Protein AF-A0A945MME1-F1 (afdb_monomer_lite)

Foldseek 3Di:
DDDDPDDDDPPDLLFAAQLVLWPDQWFWFADPVVRFIDTHGSVDAPADPPPRRHDTGGLVSVVSVQVLLVLVFQVQQAPDPPALFGAFFRVHHGDFPPPPPPAQSCLVVLLVLLCLLQPHDHPVFDPPDPCRVVVVLVSLVRNVVSVVVSPDDCLLDPSNCLLPHPQPDLAHDANDDPVVQVLLQQVNLGLDLPDLVSLVVSLVSAPLAAQLLSSLQSLLSSLSVQLVVCVVVVHHSCDPSVVSSVVVQVVQDDPLQQFGGHNPYDLLRGLSSLLSNLLSCLQVVNDDPPLLSNLVSLQVCADSQAQQADQLQSSLSSLNSVLSSCLNVVVCCPVCVVSNLSSLSSNSNRQVVQQDSVCGGHDRGSVSSSRNSSVVSSCCSRSVNHDQQSSLSSVCVLPHCWDADPVSYTDGDVVSNPDSDGNDND

pLDDT: mean 81.16, std 17.1, range [25.5, 98.5]

Secondary structure (DSSP, 8-state):
--------S--S-S----GGGSSSSEEEEEETTTTEEEEEETTS-S--TTT---SPEEHHHHHHHHHTTHHHHHHHHBSSTT---B-SSTT-PPPPGGG--S--TTHHHHHHHHHHHTTPPPTTS-TT-TTHHHHHHHHHHHHHHHHHTTT--TTT-HHHHHHTS---SSS-----SHHHHHHT-GGG-----SSHHHHHHHHHHS-TTT-HHHHHHHHHHHHHHHHHHHHHTT--SS-HHHHHHHHHHHHHEETTTTEES-TTS-HHHHHHHHHHHHHHHHHTTPPPSSHHHHHHHHHTT-BTTTBS-SSHHHHHHHHHHHHHHHHH-GGGGGTTHHHHHHHHHHHHHHHHHTEETTTEESSSSHHHHTTTHHHHHHHHHHTTPPPPPHHHHT-GGG--SEEEPTTSPEEE-TTTTTSS--S---

Radius of gyration: 22.34 Å; chains: 1; bounding box: 69×38×61 Å

Sequence (426 aa):
MKTVTEKGCNDVPHIIMPAEQWPRSRVYYFCSDCRDVCGIPKANPADCPQCGRKGLKDIFSEIAERLEQSWSFFEATRIRKGSWLFANQPGGEVYHMDEGAHTFPNYPLAYYAELRALGFIPPWLDANDPDMRKKEDVIIERWVEELEDFGMDREADWIVRNRIFMNEEEFPRPRSDASFVKSLSPGDVEPDLTTRESTRAYFNSLPWCNNPYSACGRIGHALDLHMARQRQAGRESFDESYHYVKELVDAQYQPGKGYWGGSEADFINRTSGNMKMLCTYARFDWPIPEPKRIIDYHLSGATEKAGFEGSGCSAFNQMHPLCCIFGQYPELKLYRGDEIDRYTAKTLMTFLGNWNDATNFYGETWLSKHNHGVVTFMTELLLDLPISRVSTIYNWRENSIITRNEDGRITRNKVIYQQRGFRFYG

Structure (mmCIF, N/CA/C/O backbone):
data_AF-A0A945MME1-F1
#
_entry.id   AF-A0A945MME1-F1
#
loop_
_atom_site.group_PDB
_atom_site.id
_atom_site.type_symbol
_atom_site.label_atom_id
_atom_site.label_alt_id
_atom_site.label_comp_id
_atom_site.label_asym_id
_atom_site.label_entity_id
_atom_site.label_seq_id
_atom_site.pdbx_PDB_ins_code
_atom_site.Cartn_x
_atom_site.Cartn_y
_atom_site.Cartn_z
_atom_site.occupancy
_atom_site.B_iso_or_equiv
_atom_site.auth_seq_id
_atom_site.auth_comp_id
_atom_site.auth_asym_id
_atom_site.auth_atom_id
_atom_site.pdbx_PDB_model_num
ATOM 1 N N . MET A 1 1 ? -42.406 14.515 -0.978 1.00 34.69 1 MET A N 1
ATOM 2 C CA . MET A 1 1 ? -42.160 14.367 0.472 1.00 34.69 1 MET A CA 1
ATOM 3 C C . MET A 1 1 ? -42.778 13.059 0.933 1.00 34.69 1 MET A C 1
ATOM 5 O O . MET A 1 1 ? -43.994 12.975 1.023 1.00 34.69 1 MET A O 1
ATOM 9 N N . LYS A 1 2 ? -41.959 12.021 1.126 1.00 26.19 2 LYS A N 1
ATOM 10 C CA . LYS A 1 2 ? -42.349 10.789 1.819 1.00 26.19 2 LYS A CA 1
ATOM 11 C C . LYS A 1 2 ? -41.479 10.690 3.066 1.00 26.19 2 LYS A C 1
ATOM 13 O O . LYS A 1 2 ? -40.272 10.896 2.997 1.00 26.19 2 LYS A O 1
ATOM 18 N N . THR A 1 3 ? -42.164 10.499 4.177 1.00 25.50 3 THR A N 1
ATOM 19 C CA . THR A 1 3 ? -41.702 10.457 5.559 1.00 25.50 3 THR A CA 1
ATOM 20 C C . THR A 1 3 ? -40.649 9.378 5.784 1.00 25.50 3 THR A C 1
ATOM 22 O O . THR A 1 3 ? -40.826 8.236 5.368 1.00 25.50 3 THR A O 1
ATOM 25 N N . VAL A 1 4 ? -39.572 9.775 6.463 1.00 30.45 4 VAL A N 1
ATOM 26 C CA . VAL A 1 4 ? -38.534 8.912 7.032 1.00 30.45 4 VAL A CA 1
ATOM 27 C C . VAL A 1 4 ? -39.189 8.058 8.115 1.00 30.45 4 VAL A C 1
ATOM 29 O O . VAL A 1 4 ? -39.511 8.559 9.189 1.00 30.45 4 VAL A O 1
ATOM 32 N N . THR A 1 5 ? -39.453 6.791 7.815 1.00 29.02 5 THR A N 1
ATOM 33 C CA . THR A 1 5 ? -39.850 5.800 8.818 1.00 29.02 5 THR A CA 1
ATOM 34 C C . THR A 1 5 ? -38.607 5.318 9.555 1.00 29.02 5 THR A C 1
ATOM 36 O O . THR A 1 5 ? -37.703 4.752 8.947 1.00 29.02 5 THR A O 1
ATOM 39 N N . GLU A 1 6 ? -38.585 5.639 10.847 1.00 29.20 6 GLU A N 1
ATOM 40 C CA . GLU A 1 6 ? -37.935 4.961 11.973 1.00 29.20 6 GLU A CA 1
ATOM 41 C C . GLU A 1 6 ? -36.882 3.896 11.615 1.00 29.20 6 GLU A C 1
ATOM 43 O O . GLU A 1 6 ? -37.193 2.761 11.256 1.00 29.20 6 GLU A O 1
ATOM 48 N N . LYS A 1 7 ? -35.608 4.276 11.794 1.00 29.11 7 LYS A N 1
ATOM 49 C CA . LYS A 1 7 ? -34.482 3.349 11.950 1.00 29.11 7 LYS A CA 1
ATOM 50 C C . LYS A 1 7 ? -34.743 2.476 13.182 1.00 29.11 7 LYS A C 1
ATOM 52 O O . LYS A 1 7 ? -34.548 2.923 14.310 1.00 29.11 7 LYS A O 1
ATOM 57 N N . GLY A 1 8 ? -35.198 1.248 12.960 1.00 26.98 8 GLY A N 1
ATOM 58 C CA . GLY A 1 8 ? -35.205 0.209 13.983 1.00 26.98 8 GLY A CA 1
ATOM 59 C C . GLY A 1 8 ? -33.773 -0.169 14.365 1.00 26.98 8 GLY A C 1
ATOM 60 O O . GLY A 1 8 ? -32.927 -0.343 13.491 1.00 26.98 8 GLY A O 1
ATOM 61 N N . CYS A 1 9 ? -33.530 -0.258 15.674 1.00 29.28 9 CYS A N 1
ATOM 62 C CA . CYS A 1 9 ? -32.324 -0.758 16.328 1.00 29.28 9 CYS A CA 1
ATOM 63 C C . CYS A 1 9 ? -31.594 -1.852 15.536 1.00 29.28 9 CYS A C 1
ATOM 65 O O . CYS A 1 9 ? -32.039 -2.993 15.514 1.00 29.28 9 CYS A O 1
ATOM 67 N N . ASN A 1 10 ? -30.432 -1.500 14.993 1.00 33.09 10 ASN A N 1
ATOM 68 C CA . ASN A 1 10 ? -29.274 -2.377 14.835 1.00 33.09 10 ASN A CA 1
ATOM 69 C C . ASN A 1 10 ? -28.021 -1.503 15.023 1.00 33.09 10 ASN A C 1
ATOM 71 O O . ASN A 1 10 ? -27.183 -1.383 14.140 1.00 33.09 10 ASN A O 1
ATOM 75 N N . ASP A 1 11 ? -27.921 -0.852 16.189 1.00 34.59 11 ASP A N 1
ATOM 76 C CA . ASP A 1 11 ? -26.722 -0.133 16.653 1.00 34.59 11 ASP A CA 1
ATOM 77 C C . ASP A 1 11 ? -25.669 -1.126 17.184 1.00 34.59 11 ASP A C 1
ATOM 79 O O . ASP A 1 11 ? -25.141 -0.987 18.289 1.00 34.59 11 ASP A O 1
ATOM 83 N N . VAL A 1 12 ? -25.379 -2.175 16.416 1.00 33.00 12 VAL A N 1
ATOM 84 C CA . VAL A 1 12 ? -24.164 -2.963 16.623 1.00 33.00 12 VAL A CA 1
ATOM 85 C C . VAL A 1 12 ? -23.140 -2.368 15.662 1.00 33.00 12 VAL A C 1
ATOM 87 O O . VAL A 1 12 ? -23.416 -2.358 14.463 1.00 33.00 12 VAL A O 1
ATOM 90 N N . PRO A 1 13 ? -21.993 -1.839 16.138 1.00 38.41 13 PRO A N 1
ATOM 91 C CA . PRO A 1 13 ? -20.919 -1.408 15.251 1.00 38.41 13 PRO A CA 1
ATOM 92 C C . PRO A 1 13 ? -20.671 -2.505 14.215 1.00 38.41 13 PRO A C 1
ATOM 94 O O . PRO A 1 13 ? -20.422 -3.651 14.591 1.00 38.41 13 PRO A O 1
ATOM 97 N N . HIS A 1 14 ? -20.760 -2.171 12.925 1.00 45.25 14 HIS A N 1
ATOM 98 C CA . HIS A 1 14 ? -20.702 -3.138 11.819 1.00 45.25 14 HIS A CA 1
ATOM 99 C C . HIS A 1 14 ? -19.406 -3.972 11.787 1.00 45.25 14 HIS A C 1
ATOM 101 O O . HIS A 1 14 ? -19.302 -4.962 11.062 1.00 45.25 14 HIS A O 1
ATOM 107 N N . ILE A 1 15 ? -18.406 -3.594 12.585 1.00 52.09 15 ILE A N 1
ATOM 108 C CA . ILE A 1 15 ? -17.108 -4.240 12.688 1.00 52.09 15 ILE A CA 1
ATOM 109 C C . ILE A 1 15 ? -16.746 -4.304 14.175 1.00 52.09 15 ILE A C 1
ATOM 111 O O . ILE A 1 15 ? -16.311 -3.308 14.725 1.00 52.09 15 ILE A O 1
ATOM 115 N N . ILE A 1 16 ? -16.917 -5.445 14.843 1.00 56.88 16 ILE A N 1
ATOM 116 C CA . ILE A 1 16 ? -16.239 -5.740 16.116 1.00 56.88 16 ILE A CA 1
ATOM 117 C C . ILE A 1 16 ? -15.356 -6.937 15.835 1.00 56.88 16 ILE A C 1
ATOM 119 O O . ILE A 1 16 ? -15.872 -7.999 15.501 1.00 56.88 16 ILE A O 1
ATOM 123 N N . MET A 1 17 ? -14.041 -6.782 15.933 1.00 70.31 17 MET A N 1
ATOM 124 C CA . MET A 1 17 ? -13.151 -7.924 15.814 1.00 70.31 17 MET A CA 1
ATOM 125 C C . MET A 1 17 ? -13.009 -8.604 17.178 1.00 70.31 17 MET A C 1
ATOM 127 O O . MET A 1 17 ? -12.435 -8.006 18.096 1.00 70.31 17 MET A O 1
ATOM 131 N N . PRO A 1 18 ? -13.482 -9.853 17.329 1.00 74.94 18 PRO A N 1
ATOM 132 C CA . PRO A 1 18 ? -13.403 -10.562 18.594 1.00 74.94 18 PRO A CA 1
ATOM 133 C C . PRO A 1 18 ? -11.961 -10.644 19.090 1.00 74.94 18 PRO A C 1
ATOM 135 O O . PRO A 1 18 ? -11.027 -10.874 18.311 1.00 74.94 18 PRO A O 1
ATOM 138 N N . ALA A 1 19 ? -11.775 -10.464 20.397 1.00 81.06 19 ALA A N 1
ATOM 139 C CA . ALA A 1 19 ? -10.450 -10.405 20.997 1.00 81.06 19 ALA A CA 1
ATOM 140 C C . ALA A 1 19 ? -9.623 -11.660 20.688 1.00 81.06 19 ALA A C 1
ATOM 142 O O . ALA A 1 19 ? -8.421 -11.559 20.471 1.00 81.06 19 ALA A O 1
ATOM 143 N N . GLU A 1 20 ? -10.245 -12.833 20.584 1.00 81.19 20 GLU A N 1
ATOM 144 C CA . GLU A 1 20 ? -9.577 -14.091 20.254 1.00 81.19 20 GLU A CA 1
ATOM 145 C C . GLU A 1 20 ? -9.032 -14.166 18.818 1.00 81.19 20 GLU A C 1
ATOM 147 O O . GLU A 1 20 ? -8.158 -14.990 18.553 1.00 81.19 20 GLU A O 1
ATOM 152 N N . GLN A 1 21 ? -9.518 -13.326 17.897 1.00 79.38 21 GLN A N 1
ATOM 153 C CA . GLN A 1 21 ? -9.092 -13.328 16.491 1.00 79.38 21 GLN A CA 1
ATOM 154 C C . GLN A 1 21 ? -7.862 -12.454 16.215 1.00 79.38 21 GLN A C 1
ATOM 156 O O . GLN A 1 21 ? -7.245 -12.593 15.151 1.00 79.38 21 GLN A O 1
ATOM 161 N N . TRP A 1 22 ? -7.474 -11.600 17.167 1.00 85.81 22 TRP A N 1
ATOM 162 C CA . TRP A 1 22 ? -6.187 -10.908 17.132 1.00 85.81 22 TRP A CA 1
ATOM 163 C C . TRP A 1 22 ? -5.056 -11.939 17.270 1.00 85.81 22 TRP A C 1
ATOM 165 O O . TRP A 1 22 ? -5.159 -12.822 18.118 1.00 85.81 22 TRP A O 1
ATOM 175 N N . PRO A 1 23 ? -3.964 -11.882 16.497 1.00 84.12 23 PRO A N 1
ATOM 176 C CA . PRO A 1 23 ? -2.878 -12.856 16.608 1.00 84.12 23 PRO A CA 1
ATOM 177 C C . PRO A 1 23 ? -2.081 -12.721 17.911 1.00 84.12 23 PRO A C 1
ATOM 179 O O . PRO A 1 23 ? -1.787 -13.720 18.567 1.00 84.12 23 PRO A O 1
ATOM 182 N N . ARG A 1 24 ? -1.757 -11.487 18.319 1.00 88.38 24 ARG A N 1
ATOM 183 C CA . ARG A 1 24 ? -0.839 -11.212 19.442 1.00 88.38 24 ARG A CA 1
ATOM 184 C C . ARG A 1 24 ? -1.575 -11.053 20.771 1.00 88.38 24 ARG A C 1
ATOM 186 O O . ARG A 1 24 ? -2.759 -11.347 20.872 1.00 88.38 24 ARG A O 1
ATOM 193 N N . SER A 1 25 ? -0.880 -10.678 21.842 1.00 90.62 25 SER A N 1
ATOM 194 C CA . SER A 1 25 ? -1.431 -10.692 23.212 1.00 90.62 25 SER A CA 1
ATOM 195 C C . SER A 1 25 ? -2.417 -9.553 23.516 1.00 90.62 25 SER A C 1
ATOM 197 O O . SER A 1 25 ? -3.110 -9.586 24.540 1.00 90.62 25 SER A O 1
ATOM 199 N N . ARG A 1 26 ? -2.493 -8.548 22.637 1.00 93.75 26 ARG A N 1
ATOM 200 C CA . ARG A 1 26 ? -3.265 -7.319 22.832 1.00 93.75 26 ARG A CA 1
ATOM 201 C C . ARG A 1 26 ? -4.280 -7.116 21.716 1.00 93.75 26 ARG A C 1
ATOM 203 O O . ARG A 1 26 ? -4.083 -7.565 20.592 1.00 93.75 26 ARG A O 1
ATOM 210 N N . VAL A 1 27 ? -5.335 -6.396 22.060 1.00 93.25 27 VAL A N 1
ATOM 211 C CA . VAL A 1 27 ? -6.303 -5.804 21.140 1.00 93.25 27 VAL A CA 1
ATOM 212 C C . VAL A 1 27 ? -6.107 -4.298 21.182 1.00 93.25 27 VAL A C 1
ATOM 214 O O . VAL A 1 27 ? -5.865 -3.733 22.253 1.00 93.25 27 VAL A O 1
ATOM 217 N N . TYR A 1 28 ? -6.200 -3.645 20.030 1.00 94.94 28 TYR A N 1
ATOM 218 C CA . TYR A 1 28 ? -6.028 -2.203 19.936 1.00 94.94 28 TYR A CA 1
ATOM 219 C C . TYR A 1 28 ? -7.375 -1.515 19.766 1.00 94.94 28 TYR A C 1
ATOM 221 O O . TYR A 1 28 ? -8.160 -1.860 18.884 1.00 94.94 28 TYR A O 1
ATOM 229 N N . TYR A 1 29 ? -7.608 -0.520 20.616 1.00 94.75 29 TYR A N 1
ATOM 230 C CA . TYR A 1 29 ? -8.858 0.218 20.708 1.00 94.75 29 TYR A CA 1
ATOM 231 C C . TYR A 1 29 ? -8.630 1.712 20.531 1.00 94.75 29 TYR A C 1
ATOM 233 O O . TYR A 1 29 ? -7.622 2.247 21.004 1.00 94.75 29 TYR A O 1
ATOM 241 N N . PHE A 1 30 ? -9.590 2.389 19.906 1.00 95.31 30 PHE A N 1
ATOM 242 C CA . PHE A 1 30 ? -9.614 3.844 19.819 1.00 95.31 30 PHE A CA 1
ATOM 243 C C . PHE A 1 30 ? -10.448 4.429 20.963 1.00 95.31 30 PHE A C 1
ATOM 245 O O . PHE A 1 30 ? -11.603 4.055 21.176 1.00 95.31 30 PHE A O 1
ATOM 252 N N . CYS A 1 31 ? -9.865 5.362 21.713 1.00 95.56 31 CYS A N 1
ATOM 253 C CA . CYS A 1 31 ? -10.573 6.125 22.732 1.00 95.56 31 CYS A CA 1
ATOM 254 C C . CYS A 1 31 ? -10.871 7.528 22.208 1.00 95.56 31 CYS A C 1
ATOM 256 O O . CYS A 1 31 ? -9.961 8.343 22.066 1.00 95.56 31 CYS A O 1
ATOM 258 N N . SER A 1 32 ? -12.148 7.840 21.982 1.00 93.31 32 SER A N 1
ATOM 259 C CA . SER A 1 32 ? -12.569 9.159 21.497 1.00 93.31 32 SER A CA 1
ATOM 260 C C . SER A 1 32 ? -12.333 10.290 22.504 1.00 93.31 32 SER A C 1
ATOM 262 O O . SER A 1 32 ? -12.130 11.424 22.085 1.00 93.31 32 SER A O 1
ATOM 264 N N . ASP A 1 33 ? -12.326 10.000 23.812 1.00 95.25 33 ASP A N 1
ATOM 265 C CA . ASP A 1 33 ? -12.104 11.018 24.855 1.00 95.25 33 ASP A CA 1
ATOM 266 C C . ASP A 1 33 ? -10.631 11.426 24.918 1.00 95.25 33 ASP A C 1
ATOM 268 O O . ASP A 1 33 ? -10.303 12.607 24.993 1.00 95.25 33 ASP A O 1
ATOM 272 N N . CYS A 1 34 ? -9.734 10.441 24.842 1.00 94.81 34 CYS A N 1
ATOM 273 C CA . CYS A 1 34 ? -8.292 10.674 24.787 1.00 94.81 34 CYS A CA 1
ATOM 274 C C . CYS A 1 34 ? -7.817 11.057 23.379 1.00 94.81 34 CYS A C 1
ATOM 276 O O . CYS A 1 34 ? -6.704 11.550 23.229 1.00 94.81 34 CYS A O 1
ATOM 278 N N . ARG A 1 35 ? -8.655 10.818 22.359 1.00 94.12 35 ARG A N 1
ATOM 279 C CA . ARG A 1 35 ? -8.317 10.886 20.931 1.00 94.12 35 ARG A CA 1
ATOM 280 C C . ARG A 1 35 ? -7.032 10.124 20.625 1.00 94.12 35 ARG A C 1
ATOM 282 O O . ARG A 1 35 ? -6.128 10.660 19.991 1.00 94.12 35 ARG A O 1
ATOM 289 N N . ASP A 1 36 ? -6.959 8.889 21.109 1.00 95.44 36 ASP A N 1
ATOM 290 C CA . ASP A 1 36 ? -5.751 8.079 21.009 1.00 95.44 36 ASP A CA 1
ATOM 291 C C . ASP A 1 36 ? -6.051 6.576 20.942 1.00 95.44 36 ASP A C 1
ATOM 293 O O . ASP A 1 36 ? -7.123 6.112 21.342 1.00 95.44 36 ASP A O 1
ATOM 297 N N . VAL A 1 37 ? -5.079 5.809 20.449 1.00 96.25 37 VAL A N 1
ATOM 298 C CA . VAL A 1 37 ? -5.114 4.343 20.408 1.00 96.25 37 VAL A CA 1
ATOM 299 C C . VAL A 1 37 ? -4.433 3.755 21.635 1.00 96.25 37 VAL A C 1
ATOM 301 O O . VAL A 1 37 ? -3.308 4.129 21.981 1.00 96.25 37 VAL A O 1
ATOM 304 N N . CYS A 1 38 ? -5.083 2.771 22.252 1.00 95.06 38 CYS A N 1
ATOM 305 C CA . CYS A 1 38 ? -4.558 2.026 23.387 1.00 95.06 38 CYS A CA 1
ATOM 306 C C . CYS A 1 38 ? -4.569 0.514 23.119 1.00 95.06 38 CYS A C 1
ATOM 308 O O . CYS A 1 38 ? -5.539 -0.042 22.612 1.00 95.06 38 CYS A O 1
ATOM 310 N N . GLY A 1 39 ? -3.461 -0.152 23.454 1.00 95.31 39 GLY A N 1
ATOM 311 C CA . GLY A 1 39 ? -3.341 -1.608 23.375 1.00 95.31 39 GLY A CA 1
ATOM 312 C C . GLY A 1 39 ? -3.692 -2.251 24.712 1.00 95.31 39 GLY A C 1
ATOM 313 O O . GLY A 1 39 ? -2.946 -2.096 25.686 1.00 95.31 39 GLY A O 1
ATOM 314 N N . ILE A 1 40 ? -4.773 -3.019 24.758 1.00 95.19 40 ILE A N 1
ATOM 315 C CA . ILE A 1 40 ? -5.298 -3.663 25.966 1.00 95.19 40 ILE A CA 1
ATOM 316 C C . ILE A 1 40 ? -5.051 -5.180 25.872 1.00 95.19 40 ILE A C 1
ATOM 318 O O . ILE A 1 40 ? -5.351 -5.772 24.836 1.00 95.19 40 ILE A O 1
ATOM 322 N N . PRO A 1 41 ? -4.488 -5.837 26.907 1.00 94.75 41 PRO A N 1
ATOM 323 C CA . PRO A 1 41 ? -4.364 -7.296 26.930 1.00 94.75 41 PRO A CA 1
ATOM 324 C C . PRO A 1 41 ? -5.716 -7.981 26.714 1.00 94.75 41 PRO A C 1
ATOM 326 O O . PRO A 1 41 ? -6.703 -7.567 27.313 1.00 94.75 41 PRO A O 1
ATOM 329 N N . LYS A 1 42 ? -5.763 -9.064 25.929 1.00 92.25 42 LYS A N 1
ATOM 330 C CA . LYS A 1 42 ? -7.021 -9.773 25.598 1.00 92.25 42 LYS A CA 1
ATOM 331 C C . LYS A 1 42 ? -7.852 -10.217 26.809 1.00 92.25 42 LYS A C 1
ATOM 333 O O . LYS A 1 42 ? -9.059 -10.370 26.691 1.00 92.25 42 LYS A O 1
ATOM 338 N N . ALA A 1 43 ? -7.203 -10.464 27.948 1.00 91.62 43 ALA A N 1
ATOM 339 C CA . ALA A 1 43 ? -7.861 -10.889 29.184 1.00 91.62 43 ALA A CA 1
ATOM 340 C C . ALA A 1 43 ? -8.579 -9.747 29.927 1.00 91.62 43 ALA A C 1
ATOM 342 O O . ALA A 1 43 ? -9.336 -10.007 30.859 1.00 91.62 43 ALA A O 1
ATOM 343 N N . ASN A 1 44 ? -8.328 -8.494 29.545 1.00 92.50 44 ASN A N 1
ATOM 344 C CA . ASN A 1 44 ? -8.872 -7.323 30.215 1.00 92.50 44 ASN A CA 1
ATOM 345 C C . ASN A 1 44 ? -10.122 -6.811 29.482 1.00 92.50 44 ASN A C 1
ATOM 347 O O . ASN A 1 44 ? -10.219 -6.960 28.261 1.00 92.50 44 ASN A O 1
ATOM 351 N N . PRO A 1 45 ? -11.062 -6.163 30.195 1.00 91.88 45 PRO A N 1
ATOM 352 C CA . PRO A 1 45 ? -12.167 -5.462 29.549 1.00 91.88 45 PRO A CA 1
ATOM 353 C C . PRO A 1 45 ? -11.648 -4.337 28.640 1.00 91.88 45 PRO A C 1
ATOM 355 O O . PRO A 1 45 ? -10.574 -3.780 28.879 1.00 91.88 45 PRO A O 1
ATOM 358 N N . ALA A 1 46 ? -12.433 -3.989 27.617 1.00 92.62 46 ALA A N 1
ATOM 359 C CA . ALA A 1 46 ? -12.153 -2.915 26.660 1.00 92.62 46 ALA A CA 1
ATOM 360 C C . ALA A 1 46 ? -12.346 -1.514 27.280 1.00 92.62 46 ALA A C 1
ATOM 362 O O . ALA A 1 46 ? -13.125 -0.699 26.786 1.00 92.62 46 ALA A O 1
ATOM 363 N N . ASP A 1 47 ? -11.649 -1.246 28.381 1.00 95.12 47 ASP A N 1
ATOM 364 C CA . ASP A 1 47 ? -11.721 0.001 29.134 1.00 95.12 47 ASP A CA 1
ATOM 365 C C . ASP A 1 47 ? -10.453 0.831 28.894 1.00 95.12 47 ASP A C 1
ATOM 367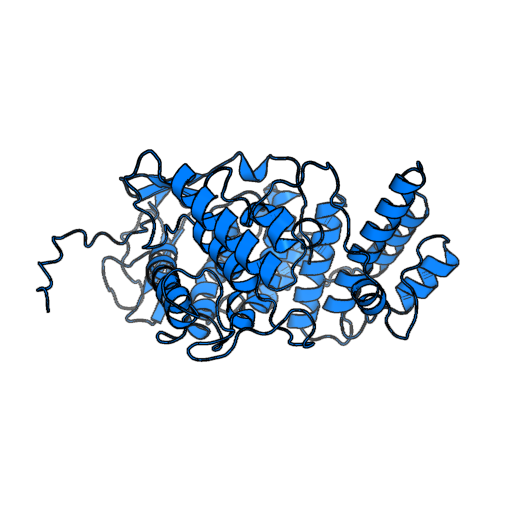 O O . ASP A 1 47 ? -9.329 0.325 28.960 1.00 95.12 47 ASP A O 1
ATOM 371 N N . CYS A 1 48 ? -10.612 2.128 28.628 1.00 95.81 48 CYS A N 1
ATOM 372 C CA . CYS A 1 48 ? -9.489 3.022 28.386 1.00 95.81 48 CYS A CA 1
ATOM 373 C C . CYS A 1 48 ? -8.595 3.113 29.632 1.00 95.81 48 CYS A C 1
ATOM 375 O O . CYS A 1 48 ? -9.059 3.592 30.670 1.00 95.81 48 CYS A O 1
ATOM 377 N N . PRO A 1 49 ? -7.297 2.774 29.539 1.00 95.25 49 PRO A N 1
ATOM 378 C CA . PRO A 1 49 ? -6.400 2.833 30.690 1.00 95.25 49 PRO A CA 1
ATOM 379 C C . PRO A 1 49 ? -6.080 4.268 31.139 1.00 95.25 49 PRO A C 1
ATOM 381 O O . PRO A 1 49 ? -5.542 4.453 32.225 1.00 95.25 49 PRO A O 1
ATOM 384 N N . GLN A 1 50 ? -6.373 5.276 30.309 1.00 95.12 50 GLN A N 1
ATOM 385 C CA . GLN A 1 50 ? -6.069 6.681 30.594 1.00 95.12 50 GLN A CA 1
ATOM 386 C C . GLN A 1 50 ? -7.248 7.421 31.238 1.00 95.12 50 GLN A C 1
ATOM 388 O O . GLN A 1 50 ? -7.060 8.084 32.253 1.00 95.12 50 GLN A O 1
ATOM 393 N N . CYS A 1 51 ? -8.456 7.319 30.670 1.00 96.81 51 CYS A N 1
ATOM 394 C CA . CYS A 1 51 ? -9.634 8.048 31.162 1.00 96.81 51 CYS A CA 1
ATOM 395 C C . CYS A 1 51 ? -10.704 7.163 31.821 1.00 96.81 51 CYS A C 1
ATOM 397 O O . CYS A 1 51 ? -11.691 7.685 32.330 1.00 96.81 51 CYS A O 1
ATOM 399 N N . GLY A 1 52 ? -10.551 5.834 31.800 1.00 95.81 52 GLY A N 1
ATOM 400 C CA . GLY A 1 52 ? -11.527 4.899 32.368 1.00 95.81 52 GLY A CA 1
ATOM 401 C C . GLY A 1 52 ? -12.815 4.727 31.552 1.00 95.81 52 GLY A C 1
ATOM 402 O O . GLY A 1 52 ? -13.738 4.060 32.021 1.00 95.81 52 GLY A O 1
ATOM 403 N N . ARG A 1 53 ? -12.905 5.306 30.344 1.00 95.12 53 ARG A N 1
ATOM 404 C CA . ARG A 1 53 ? -14.038 5.097 29.429 1.00 95.12 53 ARG A CA 1
ATOM 405 C C . ARG A 1 53 ? -14.212 3.608 29.144 1.00 95.12 53 ARG A C 1
ATOM 407 O O . ARG A 1 53 ? -13.264 2.952 28.726 1.00 95.12 53 ARG A O 1
ATOM 414 N N . LYS A 1 54 ? -15.427 3.101 29.333 1.00 93.88 54 LYS A N 1
ATOM 415 C CA . LYS A 1 54 ? -15.760 1.685 29.144 1.00 93.88 54 LYS A CA 1
ATOM 416 C C . LYS A 1 54 ? -16.250 1.393 27.734 1.00 93.88 54 LYS A C 1
ATOM 418 O O . LYS A 1 54 ? -16.815 2.278 27.091 1.00 93.88 54 LYS A O 1
ATOM 423 N N . GLY A 1 55 ? -16.089 0.145 27.299 1.00 87.38 55 GLY A N 1
ATOM 424 C CA . GLY A 1 55 ? -16.651 -0.342 26.036 1.00 87.38 55 GLY A CA 1
ATOM 425 C C . GLY A 1 55 ? -16.075 0.373 24.816 1.00 87.38 55 GLY A C 1
ATOM 426 O O . GLY A 1 55 ? -16.822 0.852 23.964 1.00 87.38 55 GLY A O 1
ATOM 427 N N . LEU A 1 56 ? -14.749 0.508 24.763 1.00 90.75 56 LEU A N 1
ATOM 428 C CA . LEU A 1 56 ? -14.069 1.083 23.610 1.00 90.75 56 LEU A CA 1
ATOM 429 C C . LEU A 1 56 ? -14.317 0.251 22.348 1.00 90.75 56 LEU A C 1
ATOM 431 O O . LEU A 1 56 ? -14.372 -0.977 22.397 1.00 90.75 56 LEU A O 1
ATOM 435 N N . LYS A 1 57 ? -14.401 0.941 21.209 1.00 87.12 57 LYS A N 1
ATOM 436 C CA . LYS A 1 57 ? -14.432 0.313 19.889 1.00 87.12 57 LYS A CA 1
ATOM 437 C C . LYS A 1 57 ? -13.013 -0.050 19.463 1.00 87.12 57 LYS A C 1
ATOM 439 O O . LYS A 1 57 ? -12.067 0.698 19.741 1.00 87.12 57 LYS A O 1
ATOM 444 N N . ASP A 1 58 ? -12.850 -1.207 18.830 1.00 89.38 58 ASP A N 1
ATOM 445 C CA . ASP A 1 58 ? -11.549 -1.576 18.287 1.00 89.38 58 ASP A CA 1
ATOM 446 C C . ASP A 1 58 ? -11.196 -0.675 17.092 1.00 89.38 58 ASP A C 1
ATOM 448 O O . ASP A 1 58 ? -12.053 0.004 16.517 1.00 89.38 58 ASP A O 1
ATOM 452 N N . ILE A 1 59 ? -9.915 -0.602 16.739 1.00 91.00 59 ILE A N 1
ATOM 453 C CA . ILE A 1 59 ? -9.481 0.312 15.675 1.00 91.00 59 ILE A CA 1
ATOM 454 C C . ILE A 1 59 ? -10.102 -0.014 14.308 1.00 91.00 59 ILE A C 1
ATOM 456 O O . ILE A 1 59 ? -10.292 0.898 13.506 1.00 91.00 59 ILE A O 1
ATOM 460 N N . PHE A 1 60 ? -10.441 -1.277 14.027 1.00 86.00 60 PHE A N 1
ATOM 461 C CA . PHE A 1 60 ? -11.089 -1.642 12.770 1.00 86.00 60 PHE A CA 1
ATOM 462 C C . PHE A 1 60 ? -12.547 -1.195 12.759 1.00 86.00 60 PHE A C 1
ATOM 464 O O . PHE A 1 60 ? -13.023 -0.803 11.697 1.00 86.00 60 PHE A O 1
ATOM 471 N N . SER A 1 61 ? -13.226 -1.180 13.912 1.00 84.19 61 SER A N 1
ATOM 472 C CA . SER A 1 61 ? -14.551 -0.561 14.059 1.00 84.19 61 SER A CA 1
ATOM 473 C C . SER A 1 61 ? -14.529 0.924 13.700 1.00 84.19 61 SER A C 1
ATOM 475 O O . SER A 1 61 ? -15.379 1.399 12.957 1.00 84.19 61 SER A O 1
ATOM 477 N N . GLU A 1 62 ? -13.545 1.670 14.206 1.00 88.25 62 GLU A N 1
ATOM 478 C CA . GLU A 1 62 ? -13.428 3.109 13.929 1.00 88.25 62 GLU A CA 1
ATOM 479 C C . GLU A 1 62 ? -13.137 3.368 12.443 1.00 88.25 62 GLU A C 1
ATOM 481 O O . GLU A 1 62 ? -13.713 4.267 11.831 1.00 88.25 62 GLU A O 1
ATOM 486 N N . ILE A 1 63 ? -12.259 2.561 11.839 1.00 87.06 63 ILE A N 1
ATOM 487 C CA . ILE A 1 63 ? -11.971 2.638 10.402 1.00 87.06 63 ILE A CA 1
ATOM 488 C C . ILE A 1 63 ? -13.230 2.327 9.585 1.00 87.06 63 ILE A C 1
ATOM 490 O O . ILE A 1 63 ? -13.493 3.004 8.593 1.00 87.06 63 ILE A O 1
ATOM 494 N N . ALA A 1 64 ? -14.013 1.333 10.006 1.00 83.12 64 ALA A N 1
ATOM 495 C CA . ALA A 1 64 ? -15.248 0.927 9.350 1.00 83.12 64 ALA A CA 1
ATOM 496 C C . ALA A 1 64 ? -16.258 2.050 9.210 1.00 83.12 64 ALA A C 1
ATOM 498 O O . ALA A 1 64 ? -16.679 2.375 8.103 1.00 83.12 64 ALA A O 1
ATOM 499 N N . GLU A 1 65 ? -16.599 2.658 10.343 1.00 84.31 65 GLU A N 1
ATOM 500 C CA . GLU A 1 65 ? -17.615 3.705 10.435 1.00 84.31 65 GLU A CA 1
ATOM 501 C C . GLU A 1 65 ? -17.252 4.918 9.573 1.00 84.31 65 GLU A C 1
ATOM 503 O O . GLU A 1 65 ? -18.126 5.638 9.091 1.00 84.31 65 GLU A O 1
ATOM 508 N N . ARG A 1 66 ? -15.953 5.131 9.342 1.00 86.50 66 ARG A N 1
ATOM 509 C CA . ARG A 1 66 ? -15.443 6.162 8.437 1.00 86.50 66 ARG A CA 1
ATOM 510 C C . ARG A 1 66 ? -15.513 5.724 6.985 1.00 86.50 66 ARG A C 1
ATOM 512 O O . ARG A 1 66 ? -16.090 6.437 6.174 1.00 86.50 66 ARG A O 1
ATOM 519 N N . LEU A 1 67 ? -14.977 4.554 6.643 1.00 85.75 67 LEU A N 1
ATOM 520 C CA . LEU A 1 67 ? -14.981 4.065 5.261 1.00 85.75 67 LEU A CA 1
ATOM 521 C C . LEU A 1 67 ? -16.393 3.829 4.705 1.00 85.75 67 LEU A C 1
ATOM 523 O O . LEU A 1 67 ? -16.589 3.936 3.499 1.00 85.75 67 LEU A O 1
ATOM 527 N N . GLU A 1 68 ? -17.402 3.586 5.540 1.00 83.44 68 GLU A N 1
ATOM 528 C CA . GLU A 1 68 ? -18.804 3.571 5.093 1.00 83.44 68 GLU A CA 1
ATOM 529 C C . GLU A 1 68 ? -19.257 4.925 4.516 1.00 83.44 68 GLU A C 1
ATOM 531 O O . GLU A 1 68 ? -20.061 4.971 3.581 1.00 83.44 68 GLU A O 1
ATOM 536 N N . GLN A 1 69 ? -18.701 6.037 5.003 1.00 85.19 69 GLN A N 1
ATOM 537 C CA . GLN A 1 69 ? -19.007 7.384 4.507 1.00 85.19 69 GLN A CA 1
ATOM 538 C C . GLN A 1 69 ? -18.402 7.637 3.123 1.00 85.19 69 GLN A C 1
ATOM 540 O O . GLN A 1 69 ? -18.862 8.530 2.406 1.00 85.19 69 GLN A O 1
ATOM 545 N N . SER A 1 70 ? -17.445 6.812 2.686 1.00 87.19 70 SER A N 1
ATOM 546 C CA . SER A 1 70 ? -16.819 6.898 1.366 1.00 87.19 70 SER A CA 1
ATOM 547 C C . SER A 1 70 ? -17.820 6.817 0.217 1.00 87.19 70 SER A C 1
ATOM 549 O O . SER A 1 70 ? -17.628 7.469 -0.811 1.00 87.19 70 SER A O 1
ATOM 551 N N . TRP A 1 71 ? -18.934 6.103 0.399 1.00 88.00 71 TRP A N 1
ATOM 552 C CA . TRP A 1 71 ? -19.999 6.018 -0.603 1.00 88.00 71 TRP A CA 1
ATOM 553 C C . TRP A 1 71 ? -20.680 7.362 -0.882 1.00 88.00 71 TRP A C 1
ATOM 555 O O . TRP A 1 71 ? -21.127 7.597 -2.003 1.00 88.00 71 TRP A O 1
ATOM 565 N N . SER A 1 72 ? -20.701 8.283 0.087 1.00 87.50 72 SER A N 1
ATOM 566 C CA . SER A 1 72 ? -21.233 9.633 -0.136 1.00 87.50 72 SER A CA 1
ATOM 567 C C . SER A 1 72 ? -20.399 10.428 -1.145 1.00 87.50 72 SER A C 1
ATOM 569 O O . SER A 1 72 ? -20.956 11.210 -1.909 1.00 87.50 72 SER A O 1
ATOM 571 N N . PHE A 1 73 ? -19.086 10.183 -1.214 1.00 88.75 73 PHE A N 1
ATOM 572 C CA . PHE A 1 73 ? -18.204 10.849 -2.171 1.00 88.75 73 PHE A CA 1
ATOM 573 C C . PHE A 1 73 ? -18.394 10.321 -3.593 1.00 88.75 73 PHE A C 1
ATOM 575 O O . PHE A 1 73 ? -18.390 11.116 -4.532 1.00 88.75 73 PHE A O 1
ATOM 582 N N . PHE A 1 74 ? -18.656 9.018 -3.759 1.00 89.88 74 PHE A N 1
ATOM 583 C CA . PHE A 1 74 ? -19.111 8.474 -5.045 1.00 89.88 74 PHE A CA 1
ATOM 584 C C . PHE A 1 74 ? -20.366 9.204 -5.528 1.00 89.88 74 PHE A C 1
ATOM 586 O O . PHE A 1 74 ? -20.407 9.676 -6.658 1.00 89.88 74 PHE A O 1
ATOM 593 N N . GLU A 1 75 ? -21.372 9.373 -4.670 1.00 89.12 75 GLU A N 1
ATOM 594 C CA . GLU A 1 75 ? -22.593 10.078 -5.071 1.00 89.12 75 GLU A CA 1
ATOM 595 C C . GLU A 1 75 ? -22.372 11.577 -5.315 1.00 89.12 75 GLU A C 1
ATOM 597 O O . GLU A 1 75 ? -22.905 12.121 -6.279 1.00 89.12 75 GLU A O 1
ATOM 602 N N . ALA A 1 76 ? -21.551 12.246 -4.500 1.00 88.12 76 ALA A N 1
ATOM 603 C CA . ALA A 1 76 ? -21.256 13.675 -4.642 1.00 88.12 76 ALA A CA 1
ATOM 604 C C . ALA A 1 76 ? -20.463 14.015 -5.915 1.00 88.12 76 ALA A C 1
ATOM 606 O O . ALA A 1 76 ? -20.504 15.151 -6.389 1.00 88.12 76 ALA A O 1
ATOM 607 N N . THR A 1 77 ? -19.733 13.042 -6.459 1.00 89.62 77 THR A N 1
ATOM 608 C CA . THR A 1 77 ? -18.950 13.187 -7.692 1.00 89.62 77 THR A CA 1
ATOM 609 C C . THR A 1 77 ? -19.638 12.572 -8.907 1.00 89.62 77 THR A C 1
ATOM 611 O O . THR A 1 77 ? -19.160 12.747 -10.023 1.00 89.62 77 THR A O 1
ATOM 614 N N . ARG A 1 78 ? -20.766 11.871 -8.748 1.00 90.31 78 ARG A N 1
ATOM 615 C CA . ARG A 1 78 ? -21.484 11.251 -9.867 1.00 90.31 78 ARG A CA 1
ATOM 616 C C . ARG A 1 78 ? -22.008 12.328 -10.820 1.00 90.31 78 ARG A C 1
ATOM 618 O O . ARG A 1 78 ? -22.783 13.192 -10.414 1.00 90.31 78 ARG A O 1
ATOM 625 N N . ILE A 1 79 ? -21.656 12.250 -12.106 1.00 88.00 79 ILE A N 1
ATOM 626 C CA . ILE A 1 79 ? -21.977 13.334 -13.058 1.00 88.00 79 ILE A CA 1
ATOM 627 C C . ILE A 1 79 ? -23.473 13.497 -13.329 1.00 88.00 79 ILE A C 1
ATOM 629 O O . ILE A 1 79 ? -23.958 14.586 -13.623 1.00 88.00 79 ILE A O 1
ATOM 633 N N . ARG A 1 80 ? -24.220 12.393 -13.263 1.00 86.81 80 ARG A N 1
ATOM 634 C CA . ARG A 1 80 ? -25.677 12.365 -13.394 1.00 86.81 80 ARG A CA 1
ATOM 635 C C . ARG A 1 80 ? -26.221 11.093 -12.774 1.00 86.81 80 ARG A C 1
ATOM 637 O O . ARG A 1 80 ? -25.554 10.057 -12.742 1.00 86.81 80 ARG A O 1
ATOM 644 N N . LYS A 1 81 ? -27.474 11.149 -12.333 1.00 84.62 81 LYS A N 1
ATOM 645 C CA . LYS A 1 81 ? -28.165 9.989 -11.769 1.00 84.62 81 LYS A CA 1
ATOM 646 C C . LYS A 1 81 ? -28.112 8.805 -12.742 1.00 84.62 81 LYS A C 1
ATOM 648 O O . LYS A 1 81 ? -28.545 8.919 -13.885 1.00 84.62 81 LYS A O 1
ATOM 653 N N . GLY A 1 82 ? -27.604 7.674 -12.259 1.00 82.25 82 GLY A N 1
ATOM 654 C CA . GLY A 1 82 ? -27.508 6.432 -13.022 1.00 82.25 82 GLY A CA 1
ATOM 655 C C . GLY A 1 82 ? -26.328 6.338 -13.992 1.00 82.25 82 GLY A C 1
ATOM 656 O O . GLY A 1 82 ? -26.242 5.313 -14.653 1.00 82.25 82 GLY A O 1
ATOM 657 N N . SER A 1 83 ? -25.453 7.346 -14.094 1.00 87.81 83 SER A N 1
ATOM 658 C CA . SER A 1 83 ? -24.146 7.206 -14.760 1.00 87.81 83 SER A CA 1
ATOM 659 C C . SER A 1 83 ? -23.108 6.691 -13.777 1.00 87.81 83 SER A C 1
ATOM 661 O O . SER A 1 83 ? -23.191 7.004 -12.589 1.00 87.81 83 SER A O 1
ATOM 663 N N . TRP A 1 84 ? -22.140 5.938 -14.277 1.00 88.81 84 TRP A N 1
ATOM 664 C CA . TRP A 1 84 ? -20.970 5.461 -13.545 1.00 88.81 84 TRP A CA 1
ATOM 665 C C . TRP A 1 84 ? -19.704 6.254 -13.879 1.00 88.81 84 TRP A C 1
ATOM 667 O O . TRP A 1 84 ? -18.607 5.869 -13.497 1.00 88.81 84 TRP A O 1
ATOM 677 N N . LEU A 1 85 ? -19.851 7.407 -14.528 1.00 87.38 85 LEU A N 1
ATOM 678 C CA . LEU A 1 85 ? -18.795 8.402 -14.620 1.00 87.38 85 LEU A CA 1
ATOM 679 C C . LEU A 1 85 ? -18.836 9.335 -13.409 1.00 87.38 85 LEU A C 1
ATOM 681 O O . LEU A 1 85 ? -19.900 9.766 -12.943 1.00 87.38 85 LEU A O 1
ATOM 685 N N . PHE A 1 86 ? -17.647 9.665 -12.920 1.00 88.81 86 PHE A N 1
ATOM 686 C CA . PHE A 1 86 ? -17.461 10.499 -11.744 1.00 88.81 86 PHE A CA 1
ATOM 687 C C . PHE A 1 86 ? -16.569 11.685 -12.100 1.00 88.81 86 PHE A C 1
ATOM 689 O O . PHE A 1 86 ? -15.490 11.517 -12.667 1.00 88.81 86 PHE A O 1
ATOM 696 N N . ALA A 1 87 ? -17.026 12.885 -11.757 1.00 87.19 87 ALA A N 1
ATOM 697 C CA . ALA A 1 87 ? -16.226 14.095 -11.781 1.00 87.19 87 ALA A CA 1
ATOM 698 C C . ALA A 1 87 ? -15.018 13.953 -10.853 1.00 87.19 87 ALA A C 1
ATOM 700 O O . ALA A 1 87 ? -15.075 13.230 -9.857 1.00 87.19 87 ALA A O 1
ATOM 701 N N . ASN A 1 88 ? -13.941 14.686 -11.135 1.00 83.88 88 ASN A N 1
ATOM 702 C CA . ASN A 1 88 ? -12.714 14.607 -10.343 1.00 83.88 88 ASN A CA 1
ATOM 703 C C . ASN A 1 88 ? -12.928 14.943 -8.857 1.00 83.88 88 ASN A C 1
ATOM 705 O O . ASN A 1 88 ? -12.262 14.381 -7.991 1.00 83.88 88 ASN A O 1
ATOM 709 N N . GLN A 1 89 ? -13.853 15.860 -8.582 1.00 85.31 89 GLN A N 1
ATOM 710 C CA . GLN A 1 89 ? -14.209 16.354 -7.255 1.00 85.31 89 GLN A CA 1
ATOM 711 C C . GLN A 1 89 ? -15.701 16.720 -7.216 1.00 85.31 89 GLN A C 1
ATOM 713 O O . GLN A 1 89 ? -16.311 16.858 -8.283 1.00 85.31 89 GLN A O 1
ATOM 718 N N . PRO A 1 90 ? -16.313 16.885 -6.029 1.00 84.94 90 PRO A N 1
ATOM 719 C CA . PRO A 1 90 ? -17.718 17.262 -5.923 1.00 84.94 90 PRO A CA 1
ATOM 720 C C . PRO A 1 90 ? -18.027 18.546 -6.703 1.00 84.94 90 PRO A C 1
ATOM 722 O O . PRO A 1 90 ? -17.372 19.570 -6.517 1.00 84.94 90 PRO A O 1
ATOM 725 N N . GLY A 1 91 ? -19.010 18.482 -7.605 1.00 82.44 91 GLY A N 1
ATOM 726 C CA . GLY A 1 91 ? -19.372 19.600 -8.488 1.00 82.44 91 GLY A CA 1
ATOM 727 C C . GLY A 1 91 ? -18.345 19.950 -9.577 1.00 82.44 91 GLY A C 1
ATOM 728 O O . GLY A 1 91 ? -18.499 20.983 -10.224 1.00 82.44 91 GLY A O 1
ATOM 729 N N . GLY A 1 92 ? -17.303 19.136 -9.769 1.00 81.81 92 GLY A N 1
ATOM 730 C CA . GLY A 1 92 ? -16.297 19.315 -10.818 1.00 81.81 92 GLY A CA 1
ATOM 731 C C . GLY A 1 92 ? -16.674 18.682 -12.161 1.00 81.81 92 GLY A C 1
ATOM 732 O O . GLY A 1 92 ? -17.782 18.183 -12.353 1.00 81.81 92 GLY A O 1
ATOM 733 N N . GLU A 1 93 ? -15.710 18.663 -13.080 1.00 76.69 93 GLU A N 1
ATOM 734 C CA . GLU A 1 93 ? -15.820 18.021 -14.395 1.00 76.69 93 GLU A CA 1
ATOM 735 C C . GLU A 1 93 ? -15.143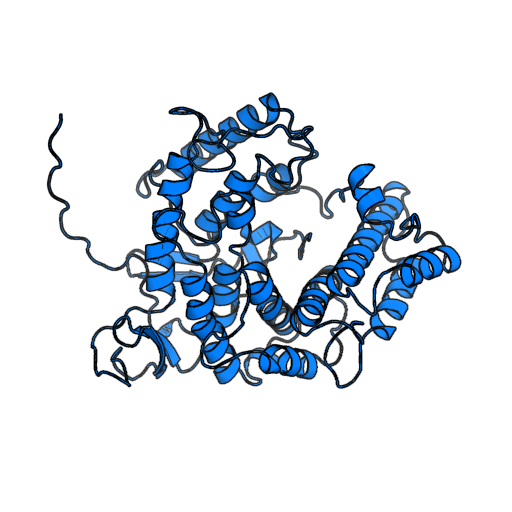 16.638 -14.407 1.00 76.69 93 GLU A C 1
ATOM 737 O O . GLU A 1 93 ? -14.364 16.294 -13.508 1.00 76.69 93 GLU A O 1
ATOM 742 N N . VAL A 1 94 ? -15.458 15.829 -15.422 1.00 71.94 94 VAL A N 1
ATOM 743 C CA . VAL A 1 94 ? -14.705 14.605 -15.743 1.00 71.94 94 VAL A CA 1
ATOM 744 C C . VAL A 1 94 ? -13.600 14.999 -16.707 1.00 71.94 94 VAL A C 1
ATOM 746 O O . VAL A 1 94 ? -13.894 15.577 -17.747 1.00 71.94 94 VAL A O 1
ATOM 749 N N . TYR A 1 95 ? -12.354 14.674 -16.377 1.00 67.56 95 TYR A N 1
ATOM 750 C CA . TYR A 1 95 ? -11.221 14.935 -17.263 1.00 67.56 95 TYR A CA 1
ATOM 751 C C . TYR A 1 95 ? -11.024 13.788 -18.242 1.00 67.56 95 TYR A C 1
ATOM 753 O O . TYR A 1 95 ? -10.985 12.625 -17.822 1.00 67.56 95 TYR A O 1
ATOM 761 N N . HIS A 1 96 ? -10.863 14.113 -19.525 1.00 61.38 96 HIS A N 1
ATOM 762 C CA . HIS A 1 96 ? -10.493 13.127 -20.540 1.00 61.38 96 HIS A CA 1
ATOM 763 C C . HIS A 1 96 ? -9.068 12.612 -20.316 1.00 61.38 96 HIS A C 1
ATOM 765 O O . HIS A 1 96 ? -8.186 13.332 -19.846 1.00 61.38 96 HIS A O 1
ATOM 771 N N . MET A 1 97 ? -8.834 11.355 -20.709 1.00 58.75 97 MET A N 1
ATOM 772 C CA . MET A 1 97 ? -7.522 10.693 -20.624 1.00 58.75 97 MET A CA 1
ATOM 773 C C . MET A 1 97 ? -6.408 11.500 -21.315 1.00 58.75 97 MET A C 1
ATOM 775 O O . MET A 1 97 ? -5.269 11.509 -20.848 1.00 58.75 97 MET A O 1
ATOM 779 N N . ASP A 1 98 ? -6.753 12.206 -22.396 1.00 51.41 98 ASP A N 1
ATOM 780 C CA . ASP A 1 98 ? -5.817 12.950 -23.246 1.00 51.41 98 ASP A CA 1
ATOM 781 C C . ASP A 1 98 ? -5.534 14.381 -22.761 1.00 51.41 98 ASP A C 1
ATOM 783 O O . ASP A 1 98 ? -4.640 15.049 -23.282 1.00 51.41 98 ASP A O 1
ATOM 787 N N . GLU A 1 99 ? -6.248 14.873 -21.745 1.00 48.31 99 GLU A N 1
ATOM 788 C CA . GLU A 1 99 ? -6.129 16.265 -21.281 1.00 48.31 99 GLU A CA 1
ATOM 789 C C . GLU A 1 99 ? -4.902 16.510 -20.390 1.00 48.31 99 GLU A C 1
ATOM 791 O O . GLU A 1 99 ? -4.732 17.593 -19.830 1.00 48.31 99 GLU A O 1
ATOM 796 N N . GLY A 1 100 ? -4.027 15.512 -20.228 1.00 46.22 100 GLY A N 1
ATOM 797 C CA . GLY A 1 100 ? -2.827 15.619 -19.394 1.00 46.22 100 GLY A CA 1
ATOM 798 C C . GLY A 1 100 ? -3.130 15.848 -17.909 1.00 46.22 100 GLY A C 1
ATOM 799 O O . GLY A 1 100 ? -2.209 16.085 -17.124 1.00 46.22 100 GLY A O 1
ATOM 800 N N . ALA A 1 101 ? -4.401 15.768 -17.507 1.00 46.19 101 ALA A N 1
ATOM 801 C CA . ALA A 1 101 ? -4.805 15.818 -16.119 1.00 46.19 101 ALA A CA 1
ATOM 802 C C . ALA A 1 101 ? -4.224 14.598 -15.395 1.00 46.19 101 ALA A C 1
ATOM 804 O O . ALA A 1 101 ? -4.379 13.458 -15.826 1.00 46.19 101 ALA A O 1
ATOM 805 N N . HIS A 1 102 ? -3.585 14.820 -14.246 1.00 51.12 102 HIS A N 1
ATOM 806 C CA . HIS A 1 102 ? -3.075 13.751 -13.377 1.00 51.12 102 HIS A CA 1
ATOM 807 C C . HIS A 1 102 ? -4.192 12.917 -12.714 1.00 51.12 102 HIS A C 1
ATOM 809 O O . HIS A 1 102 ? -3.948 12.224 -11.731 1.00 51.12 102 HIS A O 1
ATOM 815 N N . THR A 1 103 ? -5.428 13.001 -13.204 1.00 55.41 103 THR A N 1
ATOM 816 C CA . THR A 1 103 ? -6.621 12.379 -12.634 1.00 55.41 103 THR A CA 1
ATOM 817 C C . THR A 1 103 ? -7.261 11.498 -13.689 1.00 55.41 103 THR A C 1
ATOM 819 O O . THR A 1 103 ? -7.956 11.989 -14.573 1.00 55.41 103 THR A O 1
ATOM 822 N N . PHE A 1 104 ? -7.005 10.195 -13.594 1.00 66.69 104 PHE A N 1
ATOM 823 C CA . PHE A 1 104 ? -7.584 9.214 -14.498 1.00 66.69 104 PHE A CA 1
ATOM 824 C C . PHE A 1 104 ? -9.035 8.889 -14.072 1.00 66.69 104 PHE A C 1
ATOM 826 O O . PHE A 1 104 ? -9.284 8.668 -12.880 1.00 66.69 104 PHE A O 1
ATOM 833 N N . PRO A 1 105 ? -10.002 8.812 -15.009 1.00 71.81 105 PRO A N 1
ATOM 834 C CA . PRO A 1 105 ? -11.412 8.505 -14.736 1.00 71.81 105 PRO A CA 1
ATOM 835 C C . PRO A 1 105 ? -11.638 7.099 -14.150 1.00 71.81 105 PRO A C 1
ATOM 837 O O . PRO A 1 105 ? -12.734 6.789 -13.691 1.00 71.81 105 PRO A O 1
ATOM 840 N N . ASN A 1 106 ? -10.601 6.258 -14.104 1.00 76.31 106 ASN A N 1
ATOM 841 C CA . ASN A 1 106 ? -10.601 4.931 -13.488 1.00 76.31 106 ASN A CA 1
ATOM 842 C C . ASN A 1 106 ? -10.222 4.936 -11.983 1.00 76.31 106 ASN A C 1
ATOM 844 O O . ASN A 1 106 ? -10.334 3.903 -11.321 1.00 76.31 106 ASN A O 1
ATOM 848 N N . TYR A 1 107 ? -9.832 6.071 -11.384 1.00 81.12 107 TYR A N 1
ATOM 849 C CA . TYR A 1 107 ? -9.582 6.159 -9.933 1.00 81.12 107 TYR A CA 1
ATOM 850 C C . TYR A 1 107 ? -10.787 5.860 -9.022 1.00 81.12 107 TYR A C 1
ATOM 852 O O . TYR A 1 107 ? -10.586 5.238 -7.974 1.00 81.12 107 TYR A O 1
ATOM 860 N N . PRO A 1 108 ? -12.034 6.229 -9.363 1.00 86.12 108 PRO A N 1
ATOM 861 C CA . PRO A 1 108 ? -13.177 5.807 -8.567 1.00 86.12 108 PRO A CA 1
ATOM 862 C C . PRO A 1 108 ? -13.345 4.282 -8.601 1.00 86.12 108 PRO A C 1
ATOM 864 O O . PRO A 1 108 ? -13.645 3.681 -7.573 1.00 86.12 108 PRO A O 1
ATOM 867 N N . LEU A 1 109 ? -13.072 3.631 -9.739 1.00 82.69 109 LEU A N 1
ATOM 868 C CA . LEU A 1 109 ? -13.108 2.167 -9.854 1.00 82.69 109 LEU A CA 1
ATOM 869 C C . LEU A 1 109 ? -12.025 1.523 -8.991 1.00 82.69 109 LEU A C 1
ATOM 871 O O . LEU A 1 109 ? -12.266 0.529 -8.302 1.00 82.69 109 LEU A O 1
ATOM 875 N N . ALA A 1 110 ? -10.847 2.142 -8.974 1.00 77.88 110 ALA A N 1
ATOM 876 C CA . ALA A 1 110 ? -9.768 1.753 -8.095 1.00 77.88 110 ALA A CA 1
ATOM 877 C C . ALA A 1 110 ? -10.187 1.775 -6.617 1.00 77.88 110 ALA A C 1
ATOM 879 O O . ALA A 1 110 ? -10.019 0.777 -5.910 1.00 77.88 110 ALA A O 1
ATOM 880 N N . TYR A 1 111 ? -10.776 2.881 -6.170 1.00 82.12 111 TYR A N 1
ATOM 881 C CA . TYR A 1 111 ? -11.200 3.034 -4.785 1.00 82.12 111 TYR A CA 1
ATOM 882 C C . TYR A 1 111 ? -12.388 2.139 -4.415 1.00 82.12 111 TYR A C 1
ATOM 884 O O . TYR A 1 111 ? -12.435 1.580 -3.321 1.00 82.12 111 TYR A O 1
ATOM 892 N N . TYR A 1 112 ? -13.321 1.929 -5.344 1.00 84.50 112 TYR A N 1
ATOM 893 C CA . TYR A 1 112 ? -14.425 0.992 -5.164 1.00 84.50 112 TYR A CA 1
ATOM 894 C C . TYR A 1 112 ? -13.895 -0.414 -4.857 1.00 84.50 112 TYR A C 1
ATOM 896 O O . TYR A 1 112 ? -14.313 -1.025 -3.873 1.00 84.50 112 TYR A O 1
ATOM 904 N N . ALA A 1 113 ? -12.919 -0.896 -5.634 1.00 77.12 113 ALA A N 1
ATOM 905 C CA . ALA A 1 113 ? -12.318 -2.207 -5.413 1.00 77.12 113 ALA A CA 1
ATOM 906 C C . ALA A 1 113 ? -11.665 -2.328 -4.021 1.00 77.12 113 ALA A C 1
ATOM 908 O O . ALA A 1 113 ? -11.791 -3.374 -3.391 1.00 77.12 113 ALA A O 1
ATOM 909 N N . GLU A 1 114 ? -11.033 -1.265 -3.508 1.00 76.88 114 GLU A N 1
ATOM 910 C CA . GLU A 1 114 ? -10.457 -1.230 -2.148 1.00 76.88 114 GLU A CA 1
ATOM 911 C C . GLU A 1 114 ? -11.517 -1.417 -1.066 1.00 76.88 114 GLU A C 1
ATOM 913 O O . GLU A 1 114 ? -11.360 -2.248 -0.168 1.00 76.88 114 GLU A O 1
ATOM 918 N N . LEU A 1 115 ? -12.630 -0.692 -1.177 1.00 81.25 115 LEU A N 1
ATOM 919 C CA . LEU A 1 115 ? -13.749 -0.817 -0.247 1.00 81.25 115 LEU A CA 1
ATOM 920 C C . LEU A 1 115 ? -14.359 -2.229 -0.315 1.00 81.25 115 LEU A C 1
ATOM 922 O O . LEU A 1 115 ? -14.606 -2.851 0.721 1.00 81.25 115 LEU A O 1
ATOM 926 N N . ARG A 1 116 ? -14.525 -2.798 -1.516 1.00 79.94 116 ARG A N 1
ATOM 927 C CA . ARG A 1 116 ? -15.025 -4.176 -1.686 1.00 79.94 116 ARG A CA 1
ATOM 928 C C . ARG A 1 116 ? -14.077 -5.234 -1.117 1.00 79.94 116 ARG A C 1
ATOM 930 O O . ARG A 1 116 ? -14.544 -6.203 -0.509 1.00 79.94 116 ARG A O 1
ATOM 937 N N . ALA A 1 117 ? -12.766 -5.048 -1.256 1.00 72.50 117 ALA A N 1
ATOM 938 C CA . ALA A 1 117 ? -11.744 -5.950 -0.716 1.00 72.50 117 ALA A CA 1
ATOM 939 C C . ALA A 1 117 ? -11.821 -6.076 0.810 1.00 72.50 117 ALA A C 1
ATOM 941 O O . ALA A 1 117 ? -11.656 -7.168 1.360 1.00 72.50 117 ALA A O 1
ATOM 942 N N . LEU A 1 118 ? -12.130 -4.959 1.472 1.00 74.12 118 LEU A N 1
ATOM 943 C CA . LEU A 1 118 ? -12.343 -4.861 2.917 1.00 74.12 118 LEU A CA 1
ATOM 944 C C . LEU A 1 118 ? -13.755 -5.299 3.356 1.00 74.12 118 LEU A C 1
ATOM 946 O O . LEU A 1 118 ? -14.044 -5.331 4.553 1.00 74.12 118 LEU A O 1
ATOM 950 N N . GLY A 1 119 ? -14.617 -5.662 2.403 1.00 75.94 119 GLY A N 1
ATOM 951 C CA . GLY A 1 119 ? -15.956 -6.196 2.648 1.00 75.94 119 GLY A CA 1
ATOM 952 C C . GLY A 1 119 ? -17.073 -5.152 2.698 1.00 75.94 119 GLY A C 1
ATOM 953 O O . GLY A 1 119 ? -18.211 -5.522 2.975 1.00 75.94 119 GLY A O 1
ATOM 954 N N . PHE A 1 120 ? -16.806 -3.875 2.406 1.00 80.56 120 PHE A N 1
ATOM 955 C CA . PHE A 1 120 ? -17.849 -2.844 2.402 1.00 80.56 120 PHE A CA 1
ATOM 956 C C . PHE A 1 120 ? -18.767 -3.030 1.203 1.00 80.56 120 PHE A C 1
ATOM 958 O O . PHE A 1 120 ? -18.307 -3.040 0.063 1.00 80.56 120 PHE A O 1
ATOM 965 N N . ILE A 1 121 ? -20.064 -3.187 1.445 1.00 83.12 121 ILE A N 1
ATOM 966 C CA . ILE A 1 121 ? -21.080 -3.283 0.394 1.00 83.12 121 ILE A CA 1
ATOM 967 C C . ILE A 1 121 ? -21.605 -1.868 0.124 1.00 83.12 121 ILE A C 1
ATOM 969 O O . ILE A 1 121 ? -21.962 -1.171 1.076 1.00 83.12 121 ILE A O 1
ATOM 973 N N . PRO A 1 122 ? -21.621 -1.402 -1.136 1.00 86.06 122 PRO A N 1
ATOM 974 C CA . PRO A 1 122 ? -22.148 -0.086 -1.453 1.00 86.06 122 PRO A CA 1
ATOM 975 C C . PRO A 1 122 ? -23.674 -0.028 -1.288 1.00 86.06 122 PRO A C 1
ATOM 977 O O . PRO A 1 122 ? -24.351 -1.037 -1.484 1.00 86.06 122 PRO A O 1
ATOM 980 N N . PRO A 1 123 ? -24.251 1.161 -1.038 1.00 87.00 123 PRO A N 1
ATOM 981 C CA . PRO A 1 123 ? -25.683 1.319 -0.769 1.00 87.00 123 PRO A CA 1
ATOM 982 C C . PRO A 1 123 ? -26.590 1.007 -1.971 1.00 87.00 123 PRO A C 1
ATOM 984 O O . PRO A 1 123 ? -27.803 0.897 -1.815 1.00 87.00 123 PRO A O 1
ATOM 987 N N . TRP A 1 124 ? -26.027 0.888 -3.176 1.00 87.25 124 TRP A N 1
ATOM 988 C CA . TRP A 1 124 ? -26.754 0.489 -4.385 1.00 87.25 124 TRP A CA 1
ATOM 989 C C . TRP A 1 124 ? -26.822 -1.033 -4.592 1.00 87.25 124 TRP A C 1
ATOM 991 O O . TRP A 1 124 ? -27.394 -1.479 -5.587 1.00 87.25 124 TRP A O 1
ATOM 1001 N N . LEU A 1 125 ? -26.260 -1.825 -3.675 1.00 87.25 125 LEU A N 1
ATOM 1002 C CA . LEU A 1 125 ? -26.399 -3.279 -3.626 1.00 87.25 125 LEU A CA 1
ATOM 1003 C C . LEU A 1 125 ? -27.112 -3.691 -2.336 1.00 87.25 125 LEU A C 1
ATOM 1005 O O . LEU A 1 125 ? -26.902 -3.099 -1.281 1.00 87.25 125 LEU A O 1
ATOM 1009 N N . ASP A 1 126 ? -27.936 -4.733 -2.423 1.00 84.69 126 ASP A N 1
ATOM 1010 C CA . ASP A 1 126 ? -28.548 -5.358 -1.252 1.00 84.69 126 ASP A CA 1
ATOM 1011 C C . ASP A 1 126 ? -27.689 -6.549 -0.814 1.00 84.69 126 ASP A C 1
ATOM 1013 O O . ASP A 1 126 ? -27.472 -7.491 -1.576 1.00 84.69 126 ASP A O 1
ATOM 1017 N N . ALA A 1 127 ? -27.185 -6.491 0.418 1.00 80.75 127 ALA A N 1
ATOM 1018 C CA . ALA A 1 127 ? -26.354 -7.538 1.001 1.00 80.75 127 ALA A CA 1
ATOM 1019 C C . ALA A 1 127 ? -27.097 -8.874 1.171 1.00 80.75 127 ALA A C 1
ATOM 1021 O O . ALA A 1 127 ? -26.452 -9.920 1.202 1.00 80.75 127 ALA A O 1
ATOM 1022 N N . ASN A 1 128 ? -28.429 -8.843 1.267 1.00 82.88 128 ASN A N 1
ATOM 1023 C CA . ASN A 1 128 ? -29.265 -10.032 1.450 1.00 82.88 128 ASN A CA 1
ATOM 1024 C C . ASN A 1 128 ? -29.755 -10.628 0.126 1.00 82.88 128 ASN A C 1
ATOM 1026 O O . ASN A 1 128 ? -30.458 -11.640 0.123 1.00 82.88 128 ASN A O 1
ATOM 1030 N N . ASP A 1 129 ? -29.423 -10.001 -1.000 1.00 84.00 129 ASP A N 1
ATOM 1031 C CA . ASP A 1 129 ? -29.863 -10.460 -2.305 1.00 84.00 129 ASP A CA 1
ATOM 1032 C C . ASP A 1 129 ? -29.036 -11.678 -2.757 1.00 84.00 129 ASP A C 1
ATOM 1034 O O . ASP A 1 129 ? -27.817 -11.563 -2.935 1.00 84.00 129 ASP A O 1
ATOM 1038 N N . PRO A 1 130 ? -29.667 -12.845 -2.990 1.00 84.56 130 PRO A N 1
ATOM 1039 C CA . PRO A 1 130 ? -28.955 -14.044 -3.431 1.00 84.56 130 PRO A CA 1
ATOM 1040 C C . PRO A 1 130 ? -28.277 -13.875 -4.802 1.00 84.56 130 PRO A C 1
ATOM 1042 O O . PRO A 1 130 ? -27.329 -14.599 -5.105 1.00 84.56 130 PRO A O 1
ATOM 1045 N N . ASP A 1 131 ? -28.718 -12.914 -5.619 1.00 88.25 131 ASP A N 1
ATOM 1046 C CA . ASP A 1 131 ? -28.136 -12.572 -6.918 1.00 88.25 131 ASP A CA 1
ATOM 1047 C C . ASP A 1 131 ? -27.281 -11.287 -6.872 1.00 88.25 131 ASP A C 1
ATOM 1049 O O . ASP A 1 131 ? -26.914 -10.759 -7.927 1.00 88.25 131 ASP A O 1
ATOM 1053 N N . MET A 1 132 ? -26.913 -10.784 -5.681 1.00 86.00 132 MET A N 1
ATOM 1054 C CA . MET A 1 132 ? -26.130 -9.547 -5.503 1.00 86.00 132 MET A CA 1
ATOM 1055 C C . MET A 1 132 ? -24.895 -9.496 -6.408 1.00 86.00 132 MET A C 1
ATOM 1057 O O . MET A 1 132 ? -24.660 -8.484 -7.064 1.00 86.00 132 MET A O 1
ATOM 1061 N N . ARG A 1 133 ? -24.158 -10.608 -6.524 1.00 81.50 133 ARG A N 1
ATOM 1062 C CA . ARG A 1 133 ? -22.969 -10.701 -7.385 1.00 81.50 133 ARG A CA 1
ATOM 1063 C C . ARG A 1 133 ? -23.279 -10.478 -8.861 1.00 81.50 133 ARG A C 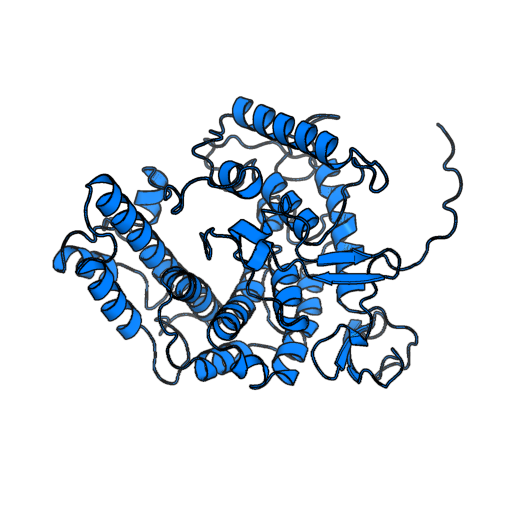1
ATOM 1065 O O . ARG A 1 133 ? -22.602 -9.691 -9.506 1.00 81.50 133 ARG A O 1
ATOM 1072 N N . LYS A 1 134 ? -24.346 -11.090 -9.379 1.00 84.50 134 LYS A N 1
ATOM 1073 C CA . LYS A 1 134 ? -24.752 -10.898 -10.779 1.00 84.50 134 LYS A CA 1
ATOM 1074 C C . LYS A 1 134 ? -25.162 -9.450 -11.042 1.00 84.50 134 LYS A C 1
ATOM 1076 O O . LYS A 1 134 ? -24.871 -8.908 -12.101 1.00 84.50 134 LYS A O 1
ATOM 1081 N N . LYS A 1 135 ? -25.838 -8.812 -10.082 1.00 88.25 135 LYS A N 1
ATOM 1082 C CA . LYS A 1 135 ? -26.228 -7.396 -10.187 1.00 88.25 135 LYS A CA 1
ATOM 1083 C C . LYS A 1 135 ? -25.018 -6.469 -10.137 1.00 88.25 135 LYS A C 1
ATOM 1085 O O . LYS A 1 135 ? -24.958 -5.502 -10.891 1.00 88.25 135 LYS A O 1
ATOM 1090 N N . GLU A 1 136 ? -24.066 -6.779 -9.265 1.00 87.75 136 GLU A N 1
ATOM 1091 C CA . GLU A 1 136 ? -22.783 -6.093 -9.170 1.00 87.75 136 GLU A CA 1
ATOM 1092 C C . GLU A 1 136 ? -22.015 -6.195 -10.497 1.00 87.75 136 GLU A C 1
ATOM 1094 O O . GLU A 1 136 ? -21.568 -5.173 -11.008 1.00 87.75 136 GLU A O 1
ATOM 1099 N N . ASP A 1 137 ? -21.969 -7.370 -11.127 1.00 84.38 137 ASP A N 1
ATOM 1100 C CA . ASP A 1 137 ? -21.310 -7.555 -12.426 1.00 84.38 137 ASP A CA 1
ATOM 1101 C C . ASP A 1 137 ? -21.929 -6.708 -13.540 1.00 84.38 137 ASP A C 1
ATOM 1103 O O . ASP A 1 137 ? -21.198 -6.089 -14.308 1.00 84.38 137 ASP A O 1
ATOM 1107 N N . VAL A 1 138 ? -23.260 -6.603 -13.592 1.00 89.06 138 VAL A N 1
ATOM 1108 C CA . VAL A 1 138 ? -23.949 -5.733 -14.563 1.00 89.06 138 VAL A CA 1
ATOM 1109 C C . VAL A 1 138 ? -23.596 -4.257 -14.348 1.00 89.06 138 VAL A C 1
ATOM 1111 O O . VAL A 1 138 ? -23.429 -3.513 -15.313 1.00 89.06 138 VAL A O 1
ATOM 1114 N N . ILE A 1 139 ? -23.481 -3.816 -13.092 1.00 89.56 139 ILE A N 1
ATOM 1115 C CA . ILE A 1 139 ? -23.070 -2.444 -12.763 1.00 89.56 139 ILE A CA 1
ATOM 1116 C C . ILE A 1 139 ? -21.639 -2.183 -13.227 1.00 89.56 139 ILE A C 1
ATOM 1118 O O . ILE A 1 139 ? -21.370 -1.140 -13.821 1.00 89.56 139 ILE A O 1
ATOM 1122 N N . ILE A 1 140 ? -20.736 -3.118 -12.945 1.00 86.56 140 ILE A N 1
ATOM 1123 C CA . ILE A 1 140 ? -19.318 -2.981 -13.265 1.00 86.56 140 ILE A CA 1
ATOM 1124 C C . ILE A 1 140 ? -19.090 -3.011 -14.773 1.00 86.56 140 ILE A C 1
ATOM 1126 O O . ILE A 1 140 ? -18.345 -2.174 -15.271 1.00 86.56 140 ILE A O 1
ATOM 1130 N N . GLU A 1 141 ? -19.766 -3.894 -15.505 1.00 86.94 141 GLU A N 1
ATOM 1131 C CA . GLU A 1 141 ? -19.676 -3.932 -16.967 1.00 86.94 141 GLU A CA 1
ATOM 1132 C C . GLU A 1 141 ? -20.133 -2.608 -17.578 1.00 86.94 141 GLU A C 1
ATOM 1134 O O . GLU A 1 141 ? -19.399 -1.986 -18.338 1.00 86.94 141 GLU A O 1
ATOM 1139 N N . ARG A 1 142 ? -21.290 -2.102 -17.142 1.00 90.31 142 ARG A N 1
ATOM 1140 C CA . ARG A 1 142 ? -21.789 -0.802 -17.592 1.00 90.31 142 ARG A CA 1
ATOM 1141 C C . ARG A 1 142 ? -20.828 0.343 -17.266 1.00 90.31 142 ARG A C 1
ATOM 1143 O O . ARG A 1 142 ? -20.726 1.307 -18.016 1.00 90.31 142 ARG A O 1
ATOM 1150 N N . TRP A 1 143 ? -20.159 0.283 -16.119 1.00 90.69 143 TRP A N 1
ATOM 1151 C CA . TRP A 1 143 ? -19.150 1.275 -15.772 1.00 90.69 143 TRP A CA 1
ATOM 1152 C C . TRP A 1 143 ? -17.967 1.224 -16.745 1.00 90.69 143 TRP A C 1
ATOM 1154 O O . TRP A 1 143 ? -17.537 2.270 -17.226 1.00 90.69 143 TRP A O 1
ATOM 1164 N N . VAL A 1 144 ? -17.481 0.032 -17.090 1.00 86.50 144 VAL A N 1
ATOM 1165 C CA . VAL A 1 144 ? -16.419 -0.122 -18.095 1.00 86.50 144 VAL A CA 1
ATOM 1166 C C . VAL A 1 144 ? -16.860 0.407 -19.455 1.00 86.50 144 VAL A C 1
ATOM 1168 O O . VAL A 1 144 ? -16.110 1.176 -20.044 1.00 86.50 144 VAL A O 1
ATOM 1171 N N . GLU A 1 145 ? -18.074 0.084 -19.907 1.00 89.94 145 GLU A N 1
ATOM 1172 C CA . GLU A 1 145 ? -18.638 0.614 -21.159 1.00 89.94 145 GLU A CA 1
ATOM 1173 C C . GLU A 1 145 ? -18.649 2.155 -21.167 1.00 89.94 145 GLU A C 1
ATOM 1175 O O . GLU A 1 145 ? -18.181 2.778 -22.117 1.00 89.94 145 GLU A O 1
ATOM 1180 N N . GLU A 1 146 ? -19.103 2.796 -20.080 1.00 90.31 146 GLU A N 1
ATOM 1181 C CA . GLU A 1 146 ? -19.104 4.265 -19.981 1.00 90.31 146 GLU A CA 1
ATOM 1182 C C . GLU A 1 146 ? -17.679 4.861 -19.993 1.00 90.31 146 GLU A C 1
ATOM 1184 O O . GLU A 1 146 ? -17.490 5.982 -20.464 1.00 90.31 146 GLU A O 1
ATOM 1189 N N . LEU A 1 147 ? -16.672 4.140 -19.486 1.00 87.38 147 LEU A N 1
ATOM 1190 C CA . LEU A 1 147 ? -15.266 4.557 -19.556 1.00 87.38 147 LEU A CA 1
ATOM 1191 C C . LEU A 1 147 ? -14.674 4.368 -20.962 1.00 87.38 147 LEU A C 1
ATOM 1193 O O . LEU A 1 147 ? -13.878 5.203 -21.397 1.00 87.38 147 LEU A O 1
ATOM 1197 N N . GLU A 1 148 ? -15.056 3.308 -21.677 1.00 87.19 148 GLU A N 1
ATOM 1198 C CA . GLU A 1 148 ? -14.659 3.070 -23.072 1.00 87.19 148 GLU A CA 1
ATOM 1199 C C . GLU A 1 148 ? -15.203 4.157 -23.999 1.00 87.19 148 GLU A C 1
ATOM 1201 O O . GLU A 1 148 ? -14.441 4.744 -24.772 1.00 87.19 148 GLU A O 1
ATOM 1206 N N . ASP A 1 149 ? -16.478 4.521 -23.836 1.00 87.12 149 ASP A N 1
ATOM 1207 C CA . ASP A 1 149 ? -17.095 5.667 -24.517 1.00 87.12 149 ASP A CA 1
ATOM 1208 C C . ASP A 1 149 ? -16.343 6.982 -24.240 1.00 87.12 149 ASP A C 1
ATOM 1210 O O . ASP A 1 149 ? -16.379 7.919 -25.042 1.00 87.12 149 ASP A O 1
ATOM 1214 N N . PHE A 1 150 ? -15.642 7.057 -23.105 1.00 82.06 150 PHE A N 1
ATOM 1215 C CA . PHE A 1 150 ? -14.846 8.206 -22.682 1.00 82.06 150 PHE A CA 1
ATOM 1216 C C . PHE A 1 150 ? -13.371 8.151 -23.133 1.00 82.06 150 PHE A C 1
ATOM 1218 O O . PHE A 1 150 ? -12.585 9.042 -22.790 1.00 82.06 150 PHE A O 1
ATOM 1225 N N . GLY A 1 151 ? -12.998 7.141 -23.928 1.00 80.38 151 GLY A N 1
ATOM 1226 C CA . GLY A 1 151 ? -11.685 7.003 -24.568 1.00 80.38 151 GLY A CA 1
ATOM 1227 C C . GLY A 1 151 ? -10.715 6.043 -23.874 1.00 80.38 151 GLY A C 1
ATOM 1228 O O . GLY A 1 151 ? -9.528 6.039 -24.195 1.00 80.38 151 GLY A O 1
ATOM 1229 N N . MET A 1 152 ? -11.178 5.244 -22.913 1.00 82.25 152 MET A N 1
ATOM 1230 C CA . MET A 1 152 ? -10.348 4.235 -22.255 1.00 82.25 152 MET A CA 1
ATOM 1231 C C . MET A 1 152 ? -10.338 2.920 -23.049 1.00 82.25 152 MET A C 1
ATOM 1233 O O . MET A 1 152 ? -11.373 2.448 -23.500 1.00 82.25 152 MET A O 1
ATOM 1237 N N . ASP A 1 153 ? -9.175 2.286 -23.172 1.00 79.19 153 ASP A N 1
ATOM 1238 C CA . ASP A 1 153 ? -9.053 0.940 -23.741 1.00 79.19 153 ASP A CA 1
ATOM 1239 C C . ASP A 1 153 ? -9.055 -0.093 -22.605 1.00 79.19 153 ASP A C 1
ATOM 1241 O O . ASP A 1 153 ? -8.141 -0.116 -21.779 1.00 79.19 153 ASP A O 1
ATOM 1245 N N . ARG A 1 154 ? -10.083 -0.946 -22.560 1.00 79.81 154 ARG A N 1
ATOM 1246 C CA . ARG A 1 154 ? -10.271 -2.000 -21.550 1.00 79.81 154 ARG A CA 1
ATOM 1247 C C . ARG A 1 154 ? -9.102 -2.983 -21.456 1.00 79.81 154 ARG A C 1
ATOM 1249 O O . ARG A 1 154 ? -8.766 -3.418 -20.355 1.00 79.81 154 ARG A O 1
ATOM 1256 N N . GLU A 1 155 ? -8.481 -3.327 -22.581 1.00 73.25 155 GLU A N 1
ATOM 1257 C CA . GLU A 1 155 ? -7.395 -4.313 -22.653 1.00 73.25 155 GLU A CA 1
ATOM 1258 C C . GLU A 1 155 ? -6.033 -3.688 -22.325 1.00 73.25 155 GLU A C 1
ATOM 1260 O O . GLU A 1 155 ? -5.137 -4.334 -21.752 1.00 73.25 155 GLU A O 1
ATOM 1265 N N . ALA A 1 156 ? -5.866 -2.412 -22.678 1.00 68.56 156 ALA A N 1
ATOM 1266 C CA . ALA A 1 156 ? -4.649 -1.662 -22.396 1.00 68.56 156 ALA A CA 1
ATOM 1267 C C . ALA A 1 156 ? -4.623 -1.073 -20.975 1.00 68.56 156 ALA A C 1
ATOM 1269 O O . ALA A 1 156 ? -3.542 -0.976 -20.381 1.00 68.56 156 ALA A O 1
ATOM 1270 N N . ASP A 1 157 ? -5.776 -0.695 -20.414 1.00 71.50 157 ASP A N 1
ATOM 1271 C CA . ASP A 1 157 ? -5.862 -0.084 -19.092 1.00 71.50 157 ASP A CA 1
ATOM 1272 C C . ASP A 1 157 ? -5.710 -1.129 -17.987 1.00 71.50 157 ASP A C 1
ATOM 1274 O O . ASP A 1 157 ? -6.531 -2.020 -17.771 1.00 71.50 157 ASP A O 1
ATOM 1278 N N . TRP A 1 158 ? -4.619 -1.002 -17.239 1.00 63.88 158 TRP A N 1
ATOM 1279 C CA . TRP A 1 158 ? -4.278 -1.965 -16.204 1.00 63.88 158 TRP A CA 1
ATOM 1280 C C . TRP A 1 158 ? -5.272 -1.970 -15.034 1.00 63.88 158 TRP A C 1
ATOM 1282 O O . TRP A 1 158 ? -5.409 -3.014 -14.392 1.00 63.88 158 TRP A O 1
ATOM 1292 N N . ILE A 1 159 ? -5.927 -0.843 -14.723 1.00 67.12 159 ILE A N 1
ATOM 1293 C CA . ILE A 1 159 ? -6.895 -0.757 -13.624 1.00 67.12 159 ILE A CA 1
ATOM 1294 C C . ILE A 1 159 ? -8.120 -1.564 -14.018 1.00 67.12 159 ILE A C 1
ATOM 1296 O O . ILE A 1 159 ? -8.544 -2.430 -13.263 1.00 67.12 159 ILE A O 1
ATOM 1300 N N . VAL A 1 160 ? -8.642 -1.372 -15.220 1.00 67.94 160 VAL A N 1
ATOM 1301 C CA . VAL A 1 160 ? -9.796 -2.145 -15.688 1.00 67.94 160 VAL A CA 1
ATOM 1302 C C . VAL A 1 160 ? -9.445 -3.613 -15.867 1.00 67.94 160 VAL A C 1
ATOM 1304 O O . VAL A 1 160 ? -10.104 -4.474 -15.275 1.00 67.94 160 VAL A O 1
ATOM 1307 N N . ARG A 1 161 ? -8.342 -3.906 -16.561 1.00 65.62 161 ARG A N 1
ATOM 1308 C CA . ARG A 1 161 ? -7.924 -5.284 -16.816 1.00 65.62 161 ARG A CA 1
ATOM 1309 C C . ARG A 1 161 ? -7.650 -6.080 -15.550 1.00 65.62 161 ARG A C 1
ATOM 1311 O O . ARG A 1 161 ? -7.952 -7.255 -15.564 1.00 65.62 161 ARG A O 1
ATOM 1318 N N . ASN A 1 162 ? -7.065 -5.497 -14.495 1.00 55.91 162 ASN A N 1
ATOM 1319 C CA . ASN A 1 162 ? -6.682 -6.254 -13.289 1.00 55.91 162 ASN A CA 1
ATOM 1320 C C . ASN A 1 162 ? -7.635 -6.086 -12.096 1.00 55.91 162 ASN A C 1
ATOM 1322 O O . ASN A 1 162 ? -7.578 -6.903 -11.179 1.00 55.91 162 ASN A O 1
ATOM 1326 N N . ARG A 1 163 ? -8.445 -5.017 -12.034 1.00 59.00 163 ARG A N 1
ATOM 1327 C CA . ARG A 1 163 ? -9.383 -4.791 -10.913 1.00 59.00 163 ARG A CA 1
ATOM 1328 C C . ARG A 1 163 ? -10.784 -5.329 -11.188 1.00 59.00 163 ARG A C 1
ATOM 1330 O O . ARG A 1 163 ? -11.551 -5.518 -10.249 1.00 59.00 163 ARG A O 1
ATOM 1337 N N . ILE A 1 164 ? -11.125 -5.546 -12.458 1.00 53.34 164 ILE A N 1
ATOM 1338 C CA . ILE A 1 164 ? -12.407 -6.128 -12.866 1.00 53.34 164 ILE A CA 1
ATOM 1339 C C . ILE A 1 164 ? -12.183 -7.520 -13.450 1.00 53.34 164 ILE A C 1
ATOM 1341 O O . ILE A 1 164 ? -12.872 -8.462 -13.066 1.00 53.34 164 ILE A O 1
ATOM 1345 N N . PHE A 1 165 ? -11.215 -7.679 -14.344 1.00 47.47 165 PHE A N 1
ATOM 1346 C CA . PHE A 1 165 ? -10.970 -8.947 -15.019 1.00 47.47 165 PHE A CA 1
ATOM 1347 C C . PHE A 1 165 ? -9.733 -9.635 -14.419 1.00 47.47 165 PHE A C 1
ATOM 1349 O O . PHE A 1 165 ? -8.849 -9.005 -13.841 1.00 47.47 165 PHE A O 1
ATOM 1356 N N . MET A 1 166 ? -9.702 -10.963 -14.421 1.00 49.22 166 MET A N 1
ATOM 1357 C CA . MET A 1 166 ? -8.490 -11.680 -14.032 1.00 49.22 166 MET A CA 1
ATOM 1358 C C . MET A 1 166 ? -7.521 -11.590 -15.206 1.00 49.22 166 MET A C 1
ATOM 1360 O O . MET A 1 166 ? -7.913 -11.849 -16.339 1.00 49.22 166 MET A O 1
ATOM 1364 N N . ASN A 1 167 ? -6.257 -11.240 -14.959 1.00 47.22 167 ASN A N 1
ATOM 1365 C CA . ASN A 1 167 ? -5.244 -11.400 -15.995 1.00 47.22 167 ASN A CA 1
ATOM 1366 C C . ASN A 1 167 ? -5.087 -12.906 -16.260 1.00 47.22 167 ASN A C 1
ATOM 1368 O O . ASN A 1 167 ? -4.512 -13.611 -15.432 1.00 47.22 167 ASN A O 1
ATOM 1372 N N . GLU A 1 168 ? -5.626 -13.396 -17.377 1.00 49.59 168 GLU A N 1
ATOM 1373 C CA . GLU A 1 168 ? -5.554 -14.815 -17.765 1.00 49.59 168 GLU A CA 1
ATOM 1374 C C . GLU A 1 168 ? -4.110 -15.267 -18.048 1.00 49.59 168 GLU A C 1
ATOM 1376 O O . GLU A 1 168 ? -3.794 -16.457 -18.014 1.00 49.59 168 GLU A O 1
ATOM 1381 N N . GLU A 1 169 ? -3.208 -14.312 -18.292 1.00 52.34 169 GLU A N 1
ATOM 1382 C CA . GLU A 1 169 ? -1.793 -14.564 -18.538 1.00 52.34 169 GLU A CA 1
ATOM 1383 C C . GLU A 1 169 ? -0.989 -14.733 -17.234 1.00 52.34 169 GLU A C 1
ATOM 1385 O O . GLU A 1 169 ? -1.098 -13.945 -16.289 1.00 52.34 169 GLU A O 1
ATOM 1390 N N . GLU A 1 170 ? -0.089 -15.726 -17.217 1.00 51.19 170 GLU A N 1
ATOM 1391 C CA . GLU A 1 170 ? 0.853 -15.990 -16.113 1.00 51.19 170 GLU A CA 1
ATOM 1392 C C . GLU A 1 170 ? 1.739 -14.772 -15.781 1.00 51.19 170 GLU A C 1
ATOM 1394 O O . GLU A 1 170 ? 2.116 -14.555 -14.626 1.00 51.19 170 GLU A O 1
ATOM 1399 N N . PHE A 1 171 ? 2.017 -13.938 -16.788 1.00 55.97 171 PHE A N 1
ATOM 1400 C CA . PHE A 1 171 ? 2.730 -12.667 -16.674 1.00 55.97 171 PHE A CA 1
ATOM 1401 C C . PHE A 1 171 ? 1.875 -11.557 -17.278 1.00 55.97 171 PHE A C 1
ATOM 1403 O O . PHE A 1 171 ? 1.255 -11.788 -18.309 1.00 55.97 171 PHE A O 1
ATOM 1410 N N . PRO A 1 172 ? 1.825 -10.347 -16.701 1.00 55.84 172 PRO A N 1
ATOM 1411 C CA . PRO A 1 172 ? 0.988 -9.307 -17.251 1.00 55.84 172 PRO A CA 1
ATOM 1412 C C . PRO A 1 172 ? 1.698 -8.760 -18.474 1.00 55.84 172 PRO A C 1
ATOM 1414 O O . PRO A 1 172 ? 2.932 -8.670 -18.521 1.00 55.84 172 PRO A O 1
ATOM 1417 N N . ARG A 1 173 ? 0.931 -8.263 -19.432 1.00 65.88 173 ARG A N 1
ATOM 1418 C CA . ARG A 1 173 ? 1.517 -7.354 -20.404 1.00 65.88 173 ARG A CA 1
ATOM 1419 C C . ARG A 1 173 ? 2.041 -6.124 -19.647 1.00 65.88 173 ARG A C 1
ATOM 1421 O O . ARG A 1 173 ? 1.218 -5.438 -19.024 1.00 65.88 173 ARG A O 1
ATOM 1428 N N . PRO A 1 174 ? 3.365 -5.861 -19.625 1.00 68.25 174 PRO A N 1
ATOM 1429 C CA . PRO A 1 174 ? 3.876 -4.669 -18.971 1.00 68.25 174 PRO A CA 1
ATOM 1430 C C . PRO A 1 174 ? 3.375 -3.448 -19.731 1.00 68.25 174 PRO A C 1
ATOM 1432 O O . PRO A 1 174 ? 3.130 -3.502 -20.939 1.00 68.25 174 PRO A O 1
ATOM 1435 N N . ARG A 1 175 ? 3.261 -2.325 -19.026 1.00 70.06 175 ARG A N 1
ATOM 1436 C CA . ARG A 1 175 ? 3.019 -1.048 -19.687 1.00 70.06 175 ARG A CA 1
ATOM 1437 C C . ARG A 1 175 ? 4.213 -0.751 -20.601 1.00 70.06 175 ARG A C 1
ATOM 1439 O O . ARG A 1 175 ? 5.359 -0.851 -20.171 1.00 70.06 175 ARG A O 1
ATOM 1446 N N . SER A 1 176 ? 3.953 -0.457 -21.869 1.00 75.19 176 SER A N 1
ATOM 1447 C CA . SER A 1 176 ? 5.002 -0.286 -22.886 1.00 75.19 176 SER A CA 1
ATOM 1448 C C . SER A 1 176 ? 4.713 0.856 -23.857 1.00 75.19 176 SER A C 1
ATOM 1450 O O . SER A 1 176 ? 5.373 0.962 -24.889 1.00 75.19 176 SER A O 1
ATOM 1452 N N . ASP A 1 177 ? 3.711 1.686 -23.562 1.00 76.31 177 ASP A N 1
ATOM 1453 C CA . ASP A 1 177 ? 3.399 2.859 -24.369 1.00 76.31 177 ASP A CA 1
ATOM 1454 C C . ASP A 1 177 ? 4.530 3.901 -24.293 1.00 76.31 177 ASP A C 1
ATOM 1456 O O . ASP A 1 177 ? 5.316 3.933 -23.341 1.00 76.31 177 ASP A O 1
ATOM 1460 N N . ALA A 1 178 ? 4.622 4.763 -25.309 1.00 78.94 178 ALA A N 1
ATOM 1461 C CA . ALA A 1 178 ? 5.715 5.727 -25.436 1.00 78.94 178 ALA A CA 1
ATOM 1462 C C . ALA A 1 178 ? 5.811 6.686 -24.236 1.00 78.94 178 ALA A C 1
ATOM 1464 O O . ALA A 1 178 ? 6.916 7.044 -23.825 1.00 78.94 178 ALA A O 1
ATOM 1465 N N . SER A 1 179 ? 4.675 7.077 -23.645 1.00 78.19 179 SER A N 1
ATOM 1466 C CA . SER A 1 179 ? 4.661 7.963 -22.477 1.00 78.19 179 SER A CA 1
ATOM 1467 C C . SER A 1 179 ? 5.254 7.268 -21.251 1.00 78.19 179 SER A C 1
ATOM 1469 O O . SER A 1 179 ? 6.063 7.857 -20.529 1.00 78.19 179 SER A O 1
ATOM 1471 N N . PHE A 1 180 ? 4.934 5.987 -21.064 1.00 81.88 180 PHE A N 1
ATOM 1472 C CA . PHE A 1 180 ? 5.489 5.179 -19.993 1.00 81.88 180 PHE A CA 1
ATOM 1473 C C . PHE A 1 180 ? 6.983 4.922 -20.184 1.00 81.88 180 PHE A C 1
ATOM 1475 O O . PHE A 1 180 ? 7.748 5.150 -19.250 1.00 81.88 180 PHE A O 1
ATOM 1482 N N . VAL A 1 181 ? 7.427 4.527 -21.382 1.00 85.38 181 VAL A N 1
ATOM 1483 C CA . VAL A 1 181 ? 8.862 4.322 -21.656 1.00 85.38 181 VAL A CA 1
ATOM 1484 C C . VAL A 1 181 ? 9.639 5.615 -21.408 1.00 85.38 181 VAL A C 1
ATOM 1486 O O . VAL A 1 181 ? 10.643 5.591 -20.701 1.00 85.38 181 VAL A O 1
ATOM 1489 N N . LYS A 1 182 ? 9.115 6.763 -21.856 1.00 86.12 182 LYS A N 1
ATOM 1490 C CA . LYS A 1 182 ? 9.695 8.077 -21.552 1.00 86.12 182 LYS A CA 1
ATOM 1491 C C . LYS A 1 182 ? 9.746 8.358 -20.047 1.00 86.12 182 LYS A C 1
ATOM 1493 O O . LYS A 1 182 ? 10.743 8.881 -19.555 1.00 86.12 182 LYS A O 1
ATOM 1498 N N . SER A 1 183 ? 8.716 7.979 -19.286 1.00 84.62 183 SER A N 1
ATOM 1499 C CA . SER A 1 183 ? 8.727 8.122 -17.821 1.00 84.62 183 SER A CA 1
ATOM 1500 C C . SER A 1 183 ? 9.843 7.314 -17.141 1.00 84.62 183 SER A C 1
ATOM 1502 O O . SER A 1 183 ? 10.316 7.706 -16.071 1.00 84.62 183 SER A O 1
ATOM 1504 N N . LEU A 1 184 ? 10.306 6.227 -17.771 1.00 88.38 184 LEU A N 1
ATOM 1505 C CA . LEU A 1 184 ? 11.392 5.386 -17.273 1.00 88.38 184 LEU A CA 1
ATOM 1506 C C . LEU A 1 184 ? 12.786 5.912 -17.620 1.00 88.38 184 LEU A C 1
ATOM 1508 O O . LEU A 1 184 ? 13.740 5.387 -17.053 1.00 88.38 184 LEU A O 1
ATOM 1512 N N . SER A 1 185 ? 12.911 6.939 -18.466 1.00 89.06 185 SER A N 1
ATOM 1513 C CA . SER A 1 185 ? 14.178 7.434 -19.024 1.00 89.06 185 SER A CA 1
ATOM 1514 C C . SER A 1 185 ? 14.673 8.722 -18.357 1.00 89.06 185 SER A C 1
ATOM 1516 O O . SER A 1 185 ? 14.404 9.817 -18.856 1.00 89.06 185 SER A O 1
ATOM 1518 N N . PRO A 1 186 ? 15.352 8.667 -17.194 1.00 86.94 186 PRO A N 1
ATOM 1519 C CA . PRO A 1 186 ? 15.915 9.876 -16.603 1.00 86.94 186 PRO A CA 1
ATOM 1520 C C . PRO A 1 186 ? 17.064 10.394 -17.474 1.00 86.94 186 PRO A C 1
ATOM 1522 O O . PRO A 1 186 ? 17.915 9.623 -17.909 1.00 86.94 186 PRO A O 1
ATOM 1525 N N . GLY A 1 187 ? 17.082 11.705 -17.727 1.00 84.56 187 GLY A N 1
ATOM 1526 C CA . GLY A 1 187 ? 18.115 12.325 -18.563 1.00 84.56 187 GLY A CA 1
ATOM 1527 C C . GLY A 1 187 ? 18.174 11.757 -19.984 1.00 84.56 187 GLY A C 1
ATOM 1528 O O . GLY A 1 187 ? 19.264 11.635 -20.529 1.00 84.56 187 GLY A O 1
ATOM 1529 N N . ASP A 1 188 ? 17.022 11.357 -20.536 1.00 88.25 188 ASP A N 1
ATOM 1530 C CA . ASP A 1 188 ? 16.873 10.776 -21.877 1.00 88.25 188 ASP A CA 1
ATOM 1531 C C . ASP A 1 188 ? 17.638 9.453 -22.103 1.00 88.25 188 ASP A C 1
ATOM 1533 O O . ASP A 1 188 ? 17.840 9.029 -23.240 1.00 88.25 188 ASP A O 1
ATOM 1537 N N . VAL A 1 189 ? 18.030 8.755 -21.029 1.00 93.69 189 VAL A N 1
ATOM 1538 C CA . VAL A 1 189 ? 18.638 7.418 -21.119 1.00 93.69 189 VAL A CA 1
ATOM 1539 C C . VAL A 1 189 ? 17.543 6.355 -21.188 1.00 93.69 189 VAL A C 1
ATOM 1541 O O . VAL A 1 189 ? 16.761 6.189 -20.251 1.00 93.69 189 VAL A O 1
ATOM 1544 N N . GLU A 1 190 ? 17.459 5.622 -22.297 1.00 92.75 190 GLU A N 1
ATOM 1545 C CA . GLU A 1 190 ? 16.468 4.554 -22.467 1.00 92.75 190 GLU A CA 1
ATOM 1546 C C . GLU A 1 190 ? 16.673 3.393 -21.472 1.00 92.75 190 GLU A C 1
ATOM 1548 O O . GLU A 1 190 ? 17.816 3.078 -21.131 1.00 92.75 190 GLU A O 1
ATOM 1553 N N . PRO A 1 191 ? 15.591 2.725 -21.012 1.00 94.00 191 PRO A N 1
ATOM 1554 C CA . PRO A 1 191 ? 15.665 1.521 -20.182 1.00 94.00 191 PRO A CA 1
ATOM 1555 C C . PRO A 1 191 ? 16.096 0.303 -21.015 1.00 94.00 191 PRO A C 1
ATOM 1557 O O . PRO A 1 191 ? 15.333 -0.647 -21.213 1.00 94.00 191 PRO A O 1
ATOM 1560 N N . ASP A 1 192 ? 17.311 0.356 -21.554 1.00 94.62 192 ASP A N 1
ATOM 1561 C CA . ASP A 1 192 ? 17.919 -0.708 -22.343 1.00 94.62 192 ASP A CA 1
ATOM 1562 C C . ASP A 1 192 ? 18.731 -1.648 -21.446 1.00 94.62 192 ASP A C 1
ATOM 1564 O O . ASP A 1 192 ? 19.741 -1.262 -20.858 1.00 94.62 192 ASP A O 1
ATOM 1568 N N . LEU A 1 193 ? 18.258 -2.893 -21.345 1.00 96.25 193 LEU A N 1
ATOM 1569 C CA . LEU A 1 193 ? 18.896 -3.972 -20.592 1.00 96.25 193 LEU A CA 1
ATOM 1570 C C . LEU A 1 193 ? 19.438 -5.077 -21.521 1.00 96.25 193 LEU A C 1
ATOM 1572 O O . LEU A 1 193 ? 19.650 -6.210 -21.093 1.00 96.25 193 LEU A O 1
ATOM 1576 N N . THR A 1 194 ? 19.636 -4.789 -22.811 1.00 93.00 194 THR A N 1
ATOM 1577 C CA . THR A 1 194 ? 20.043 -5.802 -23.804 1.00 93.00 194 THR A CA 1
ATOM 1578 C C . THR A 1 194 ? 21.506 -6.222 -23.691 1.00 93.00 194 THR A C 1
ATOM 1580 O O . THR A 1 194 ? 21.842 -7.344 -24.067 1.00 93.00 194 THR A O 1
ATOM 1583 N N . THR A 1 195 ? 22.373 -5.352 -23.168 1.00 93.94 195 THR A N 1
ATOM 1584 C CA . THR A 1 195 ? 23.796 -5.634 -22.925 1.00 93.94 195 THR A CA 1
ATOM 1585 C C . THR A 1 195 ? 24.210 -5.185 -21.527 1.00 93.94 195 THR A C 1
ATOM 1587 O O . THR A 1 195 ? 23.518 -4.392 -20.882 1.00 93.94 195 THR A O 1
ATOM 1590 N N . ARG A 1 196 ? 25.363 -5.654 -21.033 1.00 95.50 196 ARG A N 1
ATOM 1591 C CA . ARG A 1 196 ? 25.902 -5.186 -19.745 1.00 95.50 196 ARG A CA 1
ATOM 1592 C C . ARG A 1 196 ? 26.222 -3.691 -19.772 1.00 95.50 196 ARG A C 1
ATOM 1594 O O . ARG A 1 196 ? 25.972 -3.000 -18.786 1.00 95.50 196 ARG A O 1
ATOM 1601 N N . GLU A 1 197 ? 26.744 -3.175 -20.882 1.00 96.44 197 GLU A N 1
ATOM 1602 C CA . GLU A 1 197 ? 27.096 -1.760 -21.034 1.00 96.44 197 GLU A CA 1
ATOM 1603 C C . GLU A 1 197 ? 25.859 -0.858 -21.001 1.00 96.44 197 GLU A C 1
ATOM 1605 O O . GLU A 1 197 ? 25.844 0.112 -20.241 1.00 96.44 197 GLU A O 1
ATOM 1610 N N . SER A 1 198 ? 24.817 -1.193 -21.772 1.00 96.69 198 SER A N 1
ATOM 1611 C CA . SER A 1 198 ? 23.544 -0.453 -21.783 1.00 96.69 198 SER A CA 1
ATOM 1612 C C . SER A 1 198 ? 22.842 -0.540 -20.428 1.00 96.69 198 SER A C 1
ATOM 1614 O O . SER A 1 198 ? 22.482 0.493 -19.861 1.00 96.69 198 SER A O 1
ATOM 1616 N N . THR A 1 199 ? 22.800 -1.737 -19.833 1.00 97.56 199 THR A N 1
ATOM 1617 C CA . THR A 1 199 ? 22.268 -1.961 -18.480 1.00 97.56 199 THR A CA 1
ATOM 1618 C C . THR A 1 199 ? 22.948 -1.059 -17.458 1.00 97.56 199 THR A C 1
ATOM 1620 O O . THR A 1 199 ? 22.283 -0.386 -16.671 1.00 97.56 199 THR A O 1
ATOM 1623 N N . ARG A 1 200 ? 24.285 -1.017 -17.462 1.00 97.12 200 ARG A N 1
ATOM 1624 C CA . ARG A 1 200 ? 25.054 -0.197 -16.523 1.00 97.12 200 ARG A CA 1
ATOM 1625 C C . ARG A 1 200 ? 24.849 1.296 -16.775 1.00 97.12 200 ARG A C 1
ATOM 1627 O O . ARG A 1 200 ? 24.762 2.057 -15.812 1.00 97.12 200 ARG A O 1
ATOM 1634 N N . ALA A 1 201 ? 24.773 1.721 -18.037 1.00 96.75 201 ALA A N 1
ATOM 1635 C CA . ALA A 1 201 ? 24.502 3.111 -18.396 1.00 96.75 201 ALA A CA 1
ATOM 1636 C C . ALA A 1 201 ? 23.125 3.556 -17.885 1.00 96.75 201 ALA A C 1
ATOM 1638 O O . ALA A 1 201 ? 23.031 4.573 -17.194 1.00 96.75 201 ALA A O 1
ATOM 1639 N N . TYR A 1 202 ? 22.085 2.753 -18.129 1.00 98.00 202 TYR A N 1
ATOM 1640 C CA . TYR A 1 202 ? 20.750 3.004 -17.599 1.00 98.00 202 TYR A CA 1
ATOM 1641 C C . TYR A 1 202 ? 20.746 3.013 -16.069 1.00 98.00 202 TYR A C 1
ATOM 1643 O O . TYR A 1 202 ? 20.288 3.978 -15.460 1.00 98.00 202 TYR A O 1
ATOM 1651 N N . PHE A 1 203 ? 21.325 1.997 -15.428 1.00 97.75 203 PHE A N 1
ATOM 1652 C CA . PHE A 1 203 ? 21.360 1.893 -13.970 1.00 97.75 203 PHE A CA 1
ATOM 1653 C C . PHE A 1 203 ? 22.013 3.113 -13.304 1.00 97.75 203 PHE A C 1
ATOM 1655 O O . PHE A 1 203 ? 21.497 3.620 -12.308 1.00 97.75 203 PHE A O 1
ATOM 1662 N N . ASN A 1 204 ? 23.114 3.613 -13.872 1.00 96.62 204 ASN A N 1
ATOM 1663 C CA . ASN A 1 204 ? 23.823 4.794 -13.373 1.00 96.62 204 ASN A CA 1
ATOM 1664 C C . ASN A 1 204 ? 23.076 6.112 -13.634 1.00 96.62 204 ASN A C 1
ATOM 1666 O O . ASN A 1 204 ? 23.353 7.100 -12.959 1.00 96.62 204 ASN A O 1
ATOM 1670 N N . SER A 1 205 ? 22.146 6.143 -14.594 1.00 96.88 205 SER A N 1
ATOM 1671 C CA . SER A 1 205 ? 21.303 7.318 -14.862 1.00 96.88 205 SER A CA 1
ATOM 1672 C C . SER A 1 205 ? 20.193 7.511 -13.820 1.00 96.88 205 SER A C 1
ATOM 1674 O O . SER A 1 205 ? 19.610 8.592 -13.712 1.00 96.88 205 SER A O 1
ATOM 1676 N N . LEU A 1 206 ? 19.884 6.470 -13.040 1.00 97.25 206 LEU A N 1
ATOM 1677 C CA . LEU A 1 206 ? 18.819 6.511 -12.046 1.00 97.25 206 LEU A CA 1
ATOM 1678 C C . LEU A 1 206 ? 19.212 7.386 -10.837 1.00 97.25 206 LEU A C 1
ATOM 1680 O O . LEU A 1 206 ? 20.363 7.361 -10.394 1.00 97.25 206 LEU A O 1
ATOM 1684 N N . PRO A 1 207 ? 18.255 8.118 -10.233 1.00 95.56 207 PRO A N 1
ATOM 1685 C CA . PRO A 1 207 ? 18.520 9.071 -9.152 1.00 95.56 207 PRO A CA 1
ATOM 1686 C C . PRO A 1 207 ? 18.688 8.385 -7.782 1.00 95.56 207 PRO A C 1
ATOM 1688 O O . PRO A 1 207 ? 17.990 8.705 -6.820 1.00 95.56 207 PRO A O 1
ATOM 1691 N N . TRP A 1 208 ? 19.604 7.418 -7.676 1.00 95.81 208 TRP A N 1
ATOM 1692 C CA . TRP A 1 208 ? 19.799 6.602 -6.472 1.00 95.81 208 TRP A CA 1
ATOM 1693 C C . TRP A 1 208 ? 20.070 7.435 -5.220 1.00 95.81 208 TRP A C 1
ATOM 1695 O O . TRP A 1 208 ? 19.536 7.121 -4.162 1.00 95.81 208 TRP A O 1
ATOM 1705 N N . CYS A 1 209 ? 20.880 8.491 -5.328 1.00 94.88 209 CYS A N 1
ATOM 1706 C CA . CYS A 1 209 ? 21.358 9.267 -4.181 1.00 94.88 209 CYS A CA 1
ATOM 1707 C C . CYS A 1 209 ? 20.256 10.107 -3.509 1.00 94.88 209 CYS A C 1
ATOM 1709 O O . CYS A 1 209 ? 20.140 10.117 -2.281 1.00 94.88 209 CYS A O 1
ATOM 1711 N N . ASN A 1 210 ? 19.444 10.793 -4.315 1.00 95.06 210 ASN A N 1
ATOM 1712 C CA . ASN A 1 210 ? 18.506 11.828 -3.875 1.00 95.06 210 ASN A CA 1
ATOM 1713 C C . ASN A 1 210 ? 17.030 11.422 -4.012 1.00 95.06 210 ASN A C 1
ATOM 1715 O O . ASN A 1 210 ? 16.190 11.963 -3.299 1.00 95.06 210 ASN A O 1
ATOM 1719 N N . ASN A 1 211 ? 16.696 10.471 -4.891 1.00 95.25 211 ASN A N 1
ATOM 1720 C CA . ASN A 1 211 ? 15.326 9.994 -5.090 1.00 95.25 211 ASN A CA 1
ATOM 1721 C C . ASN A 1 211 ? 15.280 8.460 -5.254 1.00 95.25 211 ASN A C 1
ATOM 1723 O O . ASN A 1 211 ? 14.971 7.942 -6.338 1.00 95.25 211 ASN A O 1
ATOM 1727 N N . PRO A 1 212 ? 15.562 7.709 -4.171 1.00 95.25 212 PRO A N 1
ATOM 1728 C CA . PRO A 1 212 ? 15.528 6.251 -4.198 1.00 95.25 212 PRO A CA 1
ATOM 1729 C C . PRO A 1 212 ? 14.135 5.701 -4.529 1.00 95.25 212 PRO A C 1
ATOM 1731 O O . PRO A 1 212 ? 14.054 4.643 -5.141 1.00 95.25 212 PRO A O 1
ATOM 1734 N N . TYR A 1 213 ? 13.043 6.412 -4.217 1.00 93.31 213 TYR A N 1
ATOM 1735 C CA . TYR A 1 213 ? 11.691 6.025 -4.645 1.00 93.31 213 TYR A CA 1
ATOM 1736 C C . TYR A 1 213 ? 11.594 5.870 -6.170 1.00 93.31 213 TYR A C 1
ATOM 1738 O O . TYR A 1 213 ? 11.181 4.822 -6.671 1.00 93.31 213 TYR A O 1
ATOM 1746 N N . SER A 1 214 ? 12.030 6.894 -6.909 1.00 93.06 214 SER A N 1
ATOM 1747 C CA . SER A 1 214 ? 12.034 6.887 -8.373 1.00 93.06 214 SER A CA 1
ATOM 1748 C C . SER A 1 214 ? 13.010 5.849 -8.929 1.00 93.06 214 SER A C 1
ATOM 1750 O O . SER A 1 214 ? 12.632 5.064 -9.797 1.00 93.06 214 SER A O 1
ATOM 1752 N N . ALA A 1 215 ? 14.241 5.791 -8.407 1.00 96.06 215 ALA A N 1
ATOM 1753 C CA . ALA A 1 215 ? 15.254 4.841 -8.872 1.00 96.06 215 ALA A CA 1
ATOM 1754 C C . ALA A 1 215 ? 14.806 3.378 -8.700 1.00 96.06 215 ALA A C 1
ATOM 1756 O O . ALA A 1 215 ? 14.810 2.612 -9.664 1.00 96.06 215 ALA A O 1
ATOM 1757 N N . CYS A 1 216 ? 14.341 3.016 -7.498 1.00 95.12 216 CYS A N 1
ATOM 1758 C CA . CYS A 1 216 ? 13.891 1.662 -7.177 1.00 95.12 216 CYS A CA 1
ATOM 1759 C C . CYS A 1 216 ? 12.657 1.254 -7.994 1.00 95.12 216 CYS A C 1
ATOM 1761 O O . CYS A 1 216 ? 12.566 0.110 -8.436 1.00 95.12 216 CYS A O 1
ATOM 1763 N N . GLY A 1 217 ? 11.720 2.181 -8.225 1.00 91.31 217 GLY A N 1
ATOM 1764 C CA . GLY A 1 217 ? 10.551 1.919 -9.065 1.00 91.31 217 GLY A CA 1
ATOM 1765 C C . GLY A 1 217 ? 10.924 1.690 -10.531 1.00 91.31 217 GLY A C 1
ATOM 1766 O O . GLY A 1 217 ? 10.496 0.708 -11.136 1.00 91.31 217 GLY A O 1
ATOM 1767 N N . ARG A 1 218 ? 11.762 2.564 -11.100 1.00 94.25 218 ARG A N 1
ATOM 1768 C CA . ARG A 1 218 ? 12.153 2.502 -12.516 1.00 94.25 218 ARG A CA 1
ATOM 1769 C C . ARG A 1 218 ? 12.916 1.230 -12.865 1.00 94.25 218 ARG A C 1
ATOM 1771 O O . ARG A 1 218 ? 12.590 0.610 -13.871 1.00 94.25 218 ARG A O 1
ATOM 1778 N N . ILE A 1 219 ? 13.874 0.804 -12.035 1.00 95.62 219 ILE A N 1
ATOM 1779 C CA . ILE A 1 219 ? 14.647 -0.413 -12.328 1.00 95.62 219 ILE A CA 1
ATOM 1780 C C . ILE A 1 219 ? 13.775 -1.676 -12.310 1.00 95.62 219 ILE A C 1
ATOM 1782 O O . ILE A 1 219 ? 13.943 -2.542 -13.166 1.00 95.62 219 ILE A O 1
ATOM 1786 N N . GLY A 1 220 ? 12.796 -1.756 -11.399 1.00 91.25 220 GLY A N 1
ATOM 1787 C CA . GLY A 1 220 ? 11.828 -2.856 -11.372 1.00 91.25 220 GLY A CA 1
ATOM 1788 C C . GLY A 1 220 ? 10.979 -2.914 -12.646 1.00 91.25 220 GLY A C 1
ATOM 1789 O O . GLY A 1 220 ? 10.802 -3.984 -13.224 1.00 91.25 220 GLY A O 1
ATOM 1790 N N . HIS A 1 221 ? 10.517 -1.759 -13.138 1.00 88.75 221 HIS A N 1
ATOM 1791 C CA . HIS A 1 221 ? 9.774 -1.676 -14.400 1.00 88.75 221 HIS A CA 1
ATOM 1792 C C . HIS A 1 221 ? 10.632 -1.969 -15.635 1.00 88.75 221 HIS A C 1
ATOM 1794 O O . HIS A 1 221 ? 10.164 -2.631 -16.560 1.00 88.75 221 HIS A O 1
ATOM 1800 N N . ALA A 1 222 ? 11.881 -1.500 -15.662 1.00 93.25 222 ALA A N 1
ATOM 1801 C CA . ALA A 1 222 ? 12.808 -1.794 -16.751 1.00 93.25 222 ALA A CA 1
ATOM 1802 C C . ALA A 1 222 ? 13.063 -3.306 -16.870 1.00 93.25 222 ALA A C 1
ATOM 1804 O O . ALA A 1 222 ? 13.043 -3.843 -17.978 1.00 93.25 222 ALA A O 1
ATOM 1805 N N . LEU A 1 223 ? 13.211 -4.003 -15.736 1.00 92.19 223 LEU A N 1
ATOM 1806 C CA . LEU A 1 223 ? 13.308 -5.463 -15.702 1.00 92.19 223 LEU A CA 1
ATOM 1807 C C . LEU A 1 223 ? 12.055 -6.146 -16.260 1.00 92.19 223 LEU A C 1
ATOM 1809 O O . LEU A 1 223 ? 12.187 -7.022 -17.111 1.00 92.19 223 LEU A O 1
ATOM 1813 N N . ASP A 1 224 ? 10.850 -5.734 -15.851 1.00 86.81 224 ASP A N 1
ATOM 1814 C CA . ASP A 1 224 ? 9.608 -6.317 -16.390 1.00 86.81 224 ASP A CA 1
ATOM 1815 C C . ASP A 1 224 ? 9.526 -6.172 -17.915 1.00 86.81 224 ASP A C 1
ATOM 1817 O O . ASP A 1 224 ? 9.160 -7.119 -18.621 1.00 86.81 224 ASP A O 1
ATOM 1821 N N . LEU A 1 225 ? 9.879 -4.987 -18.424 1.00 88.62 225 LEU A N 1
ATOM 1822 C CA . LEU A 1 225 ? 9.863 -4.682 -19.850 1.00 88.62 225 LEU A CA 1
ATOM 1823 C C . LEU A 1 225 ? 10.884 -5.532 -20.614 1.00 88.62 225 LEU A C 1
ATOM 1825 O O . LEU A 1 225 ? 10.549 -6.094 -21.658 1.00 88.62 225 LEU A O 1
ATOM 1829 N N . HIS A 1 226 ? 12.104 -5.666 -20.088 1.00 92.06 226 HIS A N 1
ATOM 1830 C CA . HIS A 1 226 ? 13.133 -6.542 -20.655 1.00 92.06 226 HIS A CA 1
ATOM 1831 C C . HIS A 1 226 ? 12.662 -7.991 -20.711 1.00 92.06 226 HIS A C 1
ATOM 1833 O O . HIS A 1 226 ? 12.655 -8.596 -21.781 1.00 92.06 226 HIS A O 1
ATOM 1839 N N . MET A 1 227 ? 12.179 -8.528 -19.592 1.00 89.88 227 MET A N 1
ATOM 1840 C CA . MET A 1 227 ? 11.708 -9.909 -19.517 1.00 89.88 227 MET A CA 1
ATOM 1841 C C . MET A 1 227 ? 10.549 -10.174 -20.485 1.00 89.88 227 MET A C 1
ATOM 1843 O O . MET A 1 227 ? 10.507 -11.219 -21.132 1.00 89.88 227 MET A O 1
ATOM 1847 N N . ALA A 1 228 ? 9.613 -9.232 -20.627 1.00 85.94 228 ALA A N 1
ATOM 1848 C CA . ALA A 1 228 ? 8.528 -9.360 -21.596 1.00 85.94 228 ALA A CA 1
ATOM 1849 C C . ALA A 1 228 ? 9.034 -9.372 -23.045 1.00 85.94 228 ALA A C 1
ATOM 1851 O O . ALA A 1 228 ? 8.560 -10.183 -23.842 1.00 85.94 228 ALA A O 1
ATOM 1852 N N . ARG A 1 229 ? 10.025 -8.534 -23.379 1.00 89.81 229 ARG A N 1
ATOM 1853 C CA . ARG A 1 229 ? 10.681 -8.542 -24.697 1.00 89.81 229 ARG A CA 1
ATOM 1854 C C . ARG A 1 229 ? 11.402 -9.867 -24.959 1.00 89.81 229 ARG A C 1
ATOM 1856 O O . ARG A 1 229 ? 11.267 -10.404 -26.055 1.00 89.81 229 ARG A O 1
ATOM 1863 N N . GLN A 1 230 ? 12.093 -10.433 -23.963 1.00 91.56 230 GLN A N 1
ATOM 1864 C CA . GLN A 1 230 ? 12.715 -11.759 -24.090 1.00 91.56 230 GLN A CA 1
ATOM 1865 C C . GLN A 1 230 ? 11.665 -12.837 -24.391 1.00 91.56 230 GLN A C 1
ATOM 1867 O O . GLN A 1 230 ? 11.833 -13.592 -25.348 1.00 91.56 230 GLN A O 1
ATOM 1872 N N . ARG A 1 231 ? 10.538 -12.860 -23.660 1.00 88.38 231 ARG A N 1
ATOM 1873 C CA . ARG A 1 231 ? 9.438 -13.813 -23.919 1.00 88.38 231 ARG A CA 1
ATOM 1874 C C . ARG A 1 231 ? 8.863 -13.676 -25.323 1.00 88.38 231 ARG A C 1
ATOM 1876 O O . ARG A 1 231 ? 8.700 -14.681 -26.007 1.00 88.38 231 ARG A O 1
ATOM 1883 N N . GLN A 1 232 ? 8.592 -12.450 -25.770 1.00 87.88 232 GLN A N 1
ATOM 1884 C CA . GLN A 1 232 ? 8.087 -12.189 -27.124 1.00 87.88 232 GLN A CA 1
ATOM 1885 C C . GLN A 1 232 ? 9.072 -12.642 -28.209 1.00 87.88 232 GLN A C 1
ATOM 1887 O O . GLN A 1 232 ? 8.654 -13.083 -29.275 1.00 87.88 232 GLN A O 1
ATOM 1892 N N . ALA A 1 233 ? 10.373 -12.578 -27.923 1.00 91.31 233 ALA A N 1
ATOM 1893 C CA . ALA A 1 233 ? 11.426 -13.075 -28.800 1.00 91.31 233 ALA A CA 1
ATOM 1894 C C . ALA A 1 233 ? 11.689 -14.591 -28.670 1.00 91.31 233 ALA A C 1
ATOM 1896 O O . ALA A 1 233 ? 12.605 -15.094 -29.322 1.00 91.31 233 ALA A O 1
ATOM 1897 N N . GLY A 1 234 ? 10.940 -15.319 -27.831 1.00 92.56 234 GLY A N 1
ATOM 1898 C CA . GLY A 1 234 ? 11.141 -16.751 -27.581 1.00 92.56 234 GLY A CA 1
ATOM 1899 C C . GLY A 1 234 ? 12.421 -17.083 -26.802 1.00 92.56 234 GLY A C 1
ATOM 1900 O O . GLY A 1 234 ? 12.961 -18.177 -26.955 1.00 92.56 234 GLY A O 1
ATOM 1901 N N . ARG A 1 235 ? 12.936 -16.140 -26.006 1.00 93.06 235 ARG A N 1
ATOM 1902 C CA . ARG A 1 235 ? 14.175 -16.260 -25.221 1.00 93.06 235 ARG A CA 1
ATOM 1903 C C . ARG A 1 235 ? 13.888 -16.421 -23.726 1.00 93.06 235 ARG A C 1
ATOM 1905 O O . ARG A 1 235 ? 12.788 -16.138 -23.248 1.00 93.06 235 ARG A O 1
ATOM 1912 N N . GLU A 1 236 ? 14.899 -16.867 -22.982 1.00 91.62 236 GLU A N 1
ATOM 1913 C CA . GLU A 1 236 ? 14.833 -16.990 -21.525 1.00 91.62 236 GLU A CA 1
ATOM 1914 C C . GLU A 1 236 ? 14.662 -15.615 -20.862 1.00 91.62 236 GLU A C 1
ATOM 1916 O O . GLU A 1 236 ? 15.359 -14.660 -21.190 1.00 91.62 236 GLU A O 1
ATOM 1921 N N . SER A 1 237 ? 13.705 -15.498 -19.934 1.00 87.75 237 SER A N 1
ATOM 1922 C CA . SER A 1 237 ? 13.437 -14.230 -19.234 1.00 87.75 237 SER A CA 1
ATOM 1923 C C . SER A 1 237 ? 14.461 -13.906 -18.146 1.00 87.75 237 SER A C 1
ATOM 1925 O O . SER A 1 237 ? 14.651 -12.740 -17.825 1.00 87.75 237 SER A O 1
ATOM 1927 N N . PHE A 1 238 ? 15.080 -14.927 -17.555 1.00 90.38 238 PHE A N 1
ATOM 1928 C CA . PHE A 1 238 ? 16.054 -14.803 -16.471 1.00 90.38 238 PHE A CA 1
ATOM 1929 C C . PHE A 1 238 ? 17.474 -14.945 -17.031 1.00 90.38 238 PHE A C 1
ATOM 1931 O O . PHE A 1 238 ? 18.208 -15.861 -16.684 1.00 90.38 238 PHE A O 1
ATOM 1938 N N . ASP A 1 239 ? 17.818 -14.066 -17.969 1.00 93.38 239 ASP A N 1
ATOM 1939 C CA . ASP A 1 239 ? 19.094 -14.082 -18.683 1.00 93.38 239 ASP A CA 1
ATOM 1940 C C . ASP A 1 239 ? 20.244 -13.418 -17.892 1.00 93.38 239 ASP A C 1
ATOM 1942 O O . ASP A 1 239 ? 20.111 -13.021 -16.730 1.00 93.38 239 ASP A O 1
ATOM 1946 N N . GLU A 1 240 ? 21.415 -13.288 -18.526 1.00 94.75 240 GLU A N 1
ATOM 1947 C CA . GLU A 1 240 ? 22.590 -12.641 -17.925 1.00 94.75 240 GLU A CA 1
ATOM 1948 C C . GLU A 1 240 ? 22.302 -11.196 -17.484 1.00 94.75 240 GLU A C 1
ATOM 1950 O O . GLU A 1 240 ? 22.763 -10.778 -16.419 1.00 94.75 240 GLU A O 1
ATOM 1955 N N . SER A 1 241 ? 21.511 -10.440 -18.253 1.00 94.88 241 SER A N 1
ATOM 1956 C CA . SER A 1 241 ? 21.145 -9.063 -17.908 1.00 94.88 241 SER A CA 1
ATOM 1957 C C . SER A 1 241 ? 20.287 -9.003 -16.650 1.00 94.88 241 SER A C 1
ATOM 1959 O O . SER A 1 241 ? 20.539 -8.165 -15.782 1.00 94.88 241 SER A O 1
ATOM 1961 N N . TYR A 1 242 ? 19.317 -9.909 -16.498 1.00 95.00 242 TYR A N 1
ATOM 1962 C CA . TYR A 1 242 ? 18.528 -10.025 -15.270 1.00 95.00 242 TYR A CA 1
ATOM 1963 C C . TYR A 1 242 ? 19.421 -10.247 -14.037 1.00 95.00 242 TYR A C 1
ATOM 1965 O O . TYR A 1 242 ? 19.297 -9.531 -13.037 1.00 95.00 242 TYR A O 1
ATOM 1973 N N . HIS A 1 243 ? 20.359 -11.196 -14.116 1.00 96.06 243 HIS A N 1
ATOM 1974 C CA . HIS A 1 243 ? 21.286 -11.473 -13.017 1.00 96.06 243 HIS A CA 1
ATOM 1975 C C . HIS A 1 243 ? 22.225 -10.296 -12.745 1.00 96.06 243 HIS A C 1
ATOM 1977 O O . HIS A 1 243 ? 22.462 -9.954 -11.586 1.00 96.06 243 HIS A O 1
ATOM 1983 N N . TYR A 1 244 ? 22.694 -9.617 -13.790 1.00 97.81 244 TYR A N 1
ATOM 1984 C CA . TYR A 1 244 ? 23.551 -8.449 -13.643 1.00 97.81 244 TYR A CA 1
ATOM 1985 C C . TYR A 1 244 ? 22.829 -7.265 -12.986 1.00 97.81 244 TYR A C 1
ATOM 1987 O O . TYR A 1 244 ? 23.392 -6.606 -12.112 1.00 97.81 244 TYR A O 1
ATOM 1995 N N . VAL A 1 245 ? 21.561 -7.011 -13.326 1.00 97.81 245 VAL A N 1
ATOM 1996 C CA . VAL A 1 245 ? 20.764 -5.992 -12.626 1.00 97.81 245 VAL A CA 1
ATOM 1997 C C . VAL A 1 245 ? 20.601 -6.347 -11.152 1.00 97.81 245 VAL A C 1
ATOM 1999 O O . VAL A 1 245 ? 20.721 -5.456 -10.311 1.00 97.81 245 VAL A O 1
ATOM 2002 N N . LYS A 1 246 ? 20.373 -7.623 -10.814 1.00 96.88 246 LYS A N 1
ATOM 2003 C CA . LYS A 1 246 ? 20.311 -8.055 -9.412 1.00 96.88 246 LYS A CA 1
ATOM 2004 C C . LYS A 1 246 ? 21.603 -7.711 -8.663 1.00 96.88 246 LYS A C 1
ATOM 2006 O O . LYS A 1 246 ? 21.530 -7.142 -7.578 1.00 96.88 246 LYS A O 1
ATOM 2011 N N . GLU A 1 247 ? 22.768 -7.998 -9.247 1.00 97.62 247 GLU A N 1
ATOM 2012 C CA . GLU A 1 247 ? 24.073 -7.645 -8.663 1.00 97.62 247 GLU A CA 1
ATOM 2013 C C . GLU A 1 247 ? 24.204 -6.132 -8.424 1.00 97.62 247 GLU A C 1
ATOM 2015 O O . GLU A 1 247 ? 24.638 -5.701 -7.354 1.00 97.62 247 GLU A O 1
ATOM 2020 N N . LEU A 1 248 ? 23.791 -5.312 -9.398 1.00 97.81 248 LEU A N 1
ATOM 2021 C CA . LEU A 1 248 ? 23.819 -3.851 -9.282 1.00 97.81 248 LEU A CA 1
ATOM 2022 C C . LEU A 1 248 ? 22.868 -3.337 -8.190 1.00 97.81 248 LEU A C 1
ATOM 2024 O O . LEU A 1 248 ? 23.234 -2.445 -7.424 1.00 97.81 248 LEU A O 1
ATOM 2028 N N . VAL A 1 249 ? 21.662 -3.902 -8.097 1.00 97.31 249 VAL A N 1
ATOM 2029 C CA . VAL A 1 249 ? 20.672 -3.570 -7.061 1.00 97.31 249 VAL A CA 1
ATOM 2030 C C . VAL A 1 249 ? 21.177 -3.957 -5.672 1.00 97.31 249 VAL A C 1
ATOM 2032 O O . VAL A 1 249 ? 21.097 -3.139 -4.754 1.00 97.31 249 VAL A O 1
ATOM 2035 N N . ASP A 1 250 ? 21.733 -5.159 -5.510 1.00 96.44 250 ASP A N 1
ATOM 2036 C CA . ASP A 1 250 ? 22.309 -5.609 -4.238 1.00 96.44 250 ASP A CA 1
ATOM 2037 C C . ASP A 1 250 ? 23.454 -4.680 -3.795 1.00 96.44 250 ASP A C 1
ATOM 2039 O O . ASP A 1 250 ? 23.567 -4.360 -2.613 1.00 96.44 250 ASP A O 1
ATOM 2043 N N . ALA A 1 251 ? 24.247 -4.157 -4.737 1.00 96.00 251 ALA A N 1
ATOM 2044 C CA . ALA A 1 251 ? 25.301 -3.183 -4.449 1.00 96.00 251 ALA A CA 1
ATOM 2045 C C . ALA A 1 251 ? 24.780 -1.795 -4.011 1.00 96.00 251 ALA A C 1
ATOM 2047 O O . ALA A 1 251 ? 25.543 -1.015 -3.441 1.00 96.00 251 ALA A O 1
ATOM 2048 N N . GLN A 1 252 ? 23.505 -1.467 -4.259 1.00 96.38 252 GLN A N 1
ATOM 2049 C CA . GLN A 1 252 ? 22.878 -0.231 -3.764 1.00 96.38 252 GLN A CA 1
ATOM 2050 C C . GLN A 1 252 ? 22.329 -0.360 -2.342 1.00 96.38 252 GLN A C 1
ATOM 2052 O O . GLN A 1 252 ? 22.056 0.665 -1.706 1.00 96.38 252 GLN A O 1
ATOM 2057 N N . TYR A 1 253 ? 22.155 -1.582 -1.834 1.00 97.38 253 TYR A N 1
ATOM 2058 C CA . TYR A 1 253 ? 21.773 -1.787 -0.443 1.00 97.38 253 TYR A CA 1
ATOM 2059 C C . TYR A 1 253 ? 22.882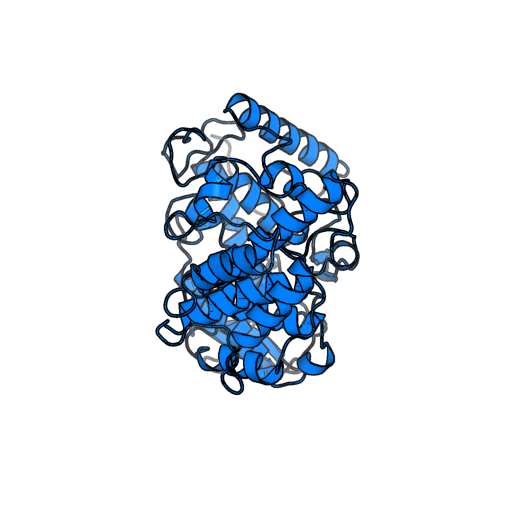 -1.269 0.479 1.00 97.38 253 TYR A C 1
ATOM 2061 O O . TYR A 1 253 ? 24.059 -1.535 0.255 1.00 97.38 253 TYR A O 1
ATOM 2069 N N . GLN A 1 254 ? 22.516 -0.513 1.513 1.00 95.25 254 GLN A N 1
ATOM 2070 C CA . GLN A 1 254 ? 23.453 0.082 2.464 1.00 95.25 254 GLN A CA 1
ATOM 2071 C C . GLN A 1 254 ? 23.587 -0.828 3.700 1.00 95.25 254 GLN A C 1
ATOM 2073 O O . GLN A 1 254 ? 22.709 -0.780 4.576 1.00 95.25 254 GLN A O 1
ATOM 2078 N N . PRO A 1 255 ? 24.665 -1.636 3.823 1.00 93.00 255 PRO A N 1
ATOM 2079 C CA . PRO A 1 255 ? 24.779 -2.618 4.897 1.00 93.00 255 PRO A CA 1
ATOM 2080 C C . PRO A 1 255 ? 24.745 -1.957 6.272 1.00 93.00 255 PRO A C 1
ATOM 2082 O O . PRO A 1 255 ? 25.353 -0.906 6.494 1.00 93.00 255 PRO A O 1
ATOM 2085 N N . GLY A 1 256 ? 23.994 -2.550 7.196 1.00 95.19 256 GLY A N 1
ATOM 2086 C CA . GLY A 1 256 ? 23.796 -2.019 8.541 1.00 95.19 256 GLY A CA 1
ATOM 2087 C C . GLY A 1 256 ? 22.884 -0.790 8.630 1.00 95.19 256 GLY A C 1
ATOM 2088 O O . GLY A 1 256 ? 22.571 -0.381 9.748 1.00 95.19 256 GLY A O 1
ATOM 2089 N N . LYS A 1 257 ? 22.417 -0.217 7.509 1.00 95.88 257 LYS A N 1
ATOM 2090 C CA . LYS A 1 257 ? 21.492 0.933 7.504 1.00 95.88 257 LYS A CA 1
ATOM 2091 C C . LYS A 1 257 ? 20.042 0.567 7.185 1.00 95.88 257 LYS A C 1
ATOM 2093 O O . LYS A 1 257 ? 19.152 1.278 7.640 1.00 95.88 257 LYS A O 1
ATOM 2098 N N . GLY A 1 258 ? 19.794 -0.524 6.456 1.00 96.25 258 GLY A N 1
ATOM 2099 C CA . GLY A 1 258 ? 18.436 -1.032 6.217 1.00 96.25 258 GLY A CA 1
ATOM 2100 C C . GLY A 1 258 ? 17.677 -0.363 5.069 1.00 96.25 258 GLY A C 1
ATOM 2101 O O . GLY A 1 258 ? 16.447 -0.359 5.092 1.00 96.25 258 GLY A O 1
ATOM 2102 N N . TYR A 1 259 ? 18.372 0.219 4.085 1.00 96.62 259 TYR A N 1
ATOM 2103 C CA . TYR A 1 259 ? 17.740 0.798 2.895 1.00 96.62 259 TYR A CA 1
ATOM 2104 C C . TYR A 1 259 ? 18.624 0.761 1.640 1.00 96.62 259 TYR A C 1
ATOM 2106 O O . TYR A 1 259 ? 19.842 0.598 1.737 1.00 96.62 259 TYR A O 1
ATOM 2114 N N . TRP A 1 260 ? 18.008 0.934 0.463 1.00 96.81 260 TRP A N 1
ATOM 2115 C CA . TRP A 1 260 ? 18.695 1.049 -0.834 1.00 96.81 260 TRP A CA 1
ATOM 2116 C C . TRP A 1 260 ? 18.911 2.510 -1.242 1.00 96.81 260 TRP A C 1
ATOM 2118 O O . TRP A 1 260 ? 17.989 3.326 -1.175 1.00 96.81 260 TRP A O 1
ATOM 2128 N N . GLY A 1 261 ? 20.118 2.831 -1.716 1.00 95.12 261 GLY A N 1
ATOM 2129 C CA . GLY A 1 261 ? 20.479 4.172 -2.182 1.00 95.12 261 GLY A CA 1
ATOM 2130 C C . GLY A 1 261 ? 20.265 5.252 -1.114 1.00 95.12 261 GLY A C 1
ATOM 2131 O O . GLY A 1 261 ? 20.472 5.027 0.074 1.00 95.12 261 GLY A O 1
ATOM 2132 N N . GLY A 1 262 ? 19.852 6.445 -1.533 1.00 94.88 262 GLY A N 1
ATOM 2133 C CA . GLY A 1 262 ? 19.303 7.476 -0.661 1.00 94.88 262 GLY A CA 1
ATOM 2134 C C . GLY A 1 262 ? 20.300 8.167 0.266 1.00 94.88 262 GLY A C 1
ATOM 2135 O O . GLY A 1 262 ? 19.879 8.675 1.302 1.00 94.88 262 GLY A O 1
ATOM 2136 N N . SER A 1 263 ? 21.602 8.201 -0.031 1.00 91.31 263 SER A N 1
ATOM 2137 C CA . SER A 1 263 ? 22.595 8.852 0.844 1.00 91.31 263 SER A CA 1
ATOM 2138 C C . SER A 1 263 ? 22.278 10.321 1.150 1.00 91.31 263 SER A C 1
ATOM 2140 O O . SER A 1 263 ? 22.578 10.773 2.252 1.00 91.31 263 SER A O 1
ATOM 2142 N N . GLU A 1 264 ? 21.585 11.020 0.248 1.00 94.94 264 GLU A N 1
ATOM 2143 C CA . GLU A 1 264 ? 21.148 12.417 0.410 1.00 94.94 264 GLU A CA 1
ATOM 2144 C C . GLU A 1 264 ? 19.625 12.569 0.573 1.00 94.94 264 GLU A C 1
ATOM 2146 O O . GLU A 1 264 ? 19.127 13.670 0.787 1.00 94.94 264 GLU A O 1
ATOM 2151 N N . ALA A 1 265 ? 18.870 11.472 0.490 1.00 95.44 265 ALA A N 1
ATOM 2152 C CA . ALA A 1 265 ? 17.417 11.486 0.618 1.00 95.44 265 ALA A CA 1
ATOM 2153 C C . ALA A 1 265 ? 16.957 11.600 2.084 1.00 95.44 265 ALA A C 1
ATOM 2155 O O . ALA A 1 265 ? 17.639 11.155 3.009 1.00 95.44 265 ALA A O 1
ATOM 2156 N N . ASP A 1 266 ? 15.763 12.149 2.305 1.00 94.69 266 ASP A N 1
ATOM 2157 C CA . ASP A 1 266 ? 15.126 12.132 3.623 1.00 94.69 266 ASP A CA 1
ATOM 2158 C C . ASP A 1 266 ? 14.591 10.732 3.999 1.00 94.69 266 ASP A C 1
ATOM 2160 O O . ASP A 1 266 ? 14.644 9.767 3.228 1.00 94.69 266 ASP A O 1
ATOM 2164 N N . PHE A 1 267 ? 14.089 10.604 5.230 1.00 94.12 267 PHE A N 1
ATOM 2165 C CA . PHE A 1 267 ? 13.551 9.344 5.745 1.00 94.12 267 PHE A CA 1
ATOM 2166 C C . PHE A 1 267 ? 12.360 8.822 4.922 1.00 94.12 267 PHE A C 1
ATOM 2168 O O . PHE A 1 267 ? 12.271 7.625 4.641 1.00 94.12 267 PHE A O 1
ATOM 2175 N N . ILE A 1 268 ? 11.461 9.711 4.493 1.00 92.19 268 ILE A N 1
ATOM 2176 C CA . ILE A 1 268 ? 10.252 9.333 3.751 1.00 92.19 268 ILE A CA 1
ATOM 2177 C C . ILE A 1 268 ? 10.611 8.818 2.358 1.00 92.19 268 ILE A C 1
ATOM 2179 O O . ILE A 1 268 ? 10.091 7.790 1.925 1.00 92.19 268 ILE A O 1
ATOM 2183 N N . ASN A 1 269 ? 11.549 9.458 1.666 1.00 92.94 269 ASN A N 1
ATOM 2184 C CA . ASN A 1 269 ? 12.027 8.997 0.370 1.00 92.94 269 ASN A CA 1
ATOM 2185 C C . ASN A 1 269 ? 12.754 7.656 0.482 1.00 92.94 269 ASN A C 1
ATOM 2187 O O . ASN A 1 269 ? 12.517 6.781 -0.348 1.00 92.94 269 ASN A O 1
ATOM 2191 N N . ARG A 1 270 ? 13.590 7.450 1.508 1.00 96.00 270 ARG A N 1
ATOM 2192 C CA . ARG A 1 270 ? 14.277 6.164 1.737 1.00 96.00 270 ARG A CA 1
ATOM 2193 C C . ARG A 1 270 ? 13.303 5.026 2.026 1.00 96.00 270 ARG A C 1
ATOM 2195 O O . ARG A 1 270 ? 13.392 3.979 1.393 1.00 96.00 270 ARG A O 1
ATOM 2202 N N . THR A 1 271 ? 12.341 5.230 2.924 1.00 95.44 271 THR A N 1
ATOM 2203 C CA . THR A 1 271 ? 11.300 4.225 3.215 1.00 95.44 271 THR A CA 1
ATOM 2204 C C . THR A 1 271 ? 10.415 3.949 1.996 1.00 95.44 271 THR A C 1
ATOM 2206 O O . THR A 1 271 ? 10.067 2.800 1.730 1.00 95.44 271 THR A O 1
ATOM 2209 N N . SER A 1 272 ? 10.138 4.968 1.181 1.00 92.75 272 SER A N 1
ATOM 2210 C CA . SER A 1 272 ? 9.447 4.814 -0.107 1.00 92.75 272 SER A CA 1
ATOM 2211 C C . SER A 1 272 ? 10.286 4.051 -1.142 1.00 92.75 272 SER A C 1
ATOM 2213 O O . SER A 1 272 ? 9.749 3.228 -1.883 1.00 92.75 272 SER A O 1
ATOM 2215 N N . GLY A 1 273 ? 11.604 4.264 -1.165 1.00 95.25 273 GLY A N 1
ATOM 2216 C CA . GLY A 1 273 ? 12.558 3.463 -1.934 1.00 95.25 273 GLY A CA 1
ATOM 2217 C C . GLY A 1 273 ? 12.553 1.997 -1.510 1.00 95.25 273 GLY A C 1
ATOM 2218 O O . GLY A 1 273 ? 12.423 1.123 -2.364 1.00 95.25 273 GLY A O 1
ATOM 2219 N N . ASN A 1 274 ? 12.583 1.724 -0.201 1.00 96.12 274 ASN A N 1
ATOM 2220 C CA . ASN A 1 274 ? 12.461 0.368 0.341 1.00 96.12 274 ASN A CA 1
ATOM 2221 C C . ASN A 1 274 ? 11.171 -0.313 -0.103 1.00 96.12 274 ASN A C 1
ATOM 2223 O O . ASN A 1 274 ? 11.224 -1.464 -0.525 1.00 96.12 274 ASN A O 1
ATOM 2227 N N . MET A 1 275 ? 10.029 0.384 -0.048 1.00 92.50 275 MET A N 1
ATOM 2228 C CA . MET A 1 275 ? 8.766 -0.153 -0.564 1.00 92.50 275 MET A CA 1
ATOM 2229 C C . MET A 1 275 ? 8.916 -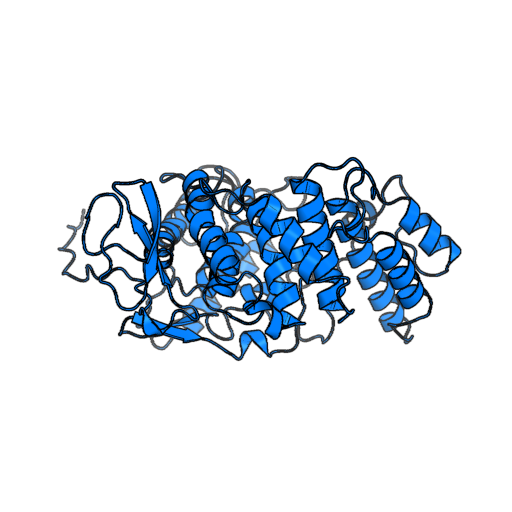0.581 -2.024 1.00 92.50 275 MET A C 1
ATOM 2231 O O . MET A 1 275 ? 8.699 -1.752 -2.335 1.00 92.50 275 MET A O 1
ATOM 2235 N N . LYS A 1 276 ? 9.354 0.327 -2.908 1.00 91.69 276 LYS A N 1
ATOM 2236 C CA . LYS A 1 276 ? 9.481 0.030 -4.343 1.00 91.69 276 LYS A CA 1
ATOM 2237 C C . LYS A 1 276 ? 10.474 -1.100 -4.610 1.00 91.69 276 LYS A C 1
ATOM 2239 O O . LYS A 1 276 ? 10.200 -1.958 -5.444 1.00 91.69 276 LYS A O 1
ATOM 2244 N N . MET A 1 277 ? 11.592 -1.137 -3.889 1.00 94.94 277 MET A N 1
ATOM 2245 C CA . MET A 1 277 ? 12.586 -2.190 -4.063 1.00 94.94 277 MET A CA 1
ATOM 2246 C C . MET A 1 277 ? 12.076 -3.545 -3.569 1.00 94.94 277 MET A C 1
ATOM 2248 O O . MET A 1 277 ? 12.221 -4.547 -4.262 1.00 94.94 277 MET A O 1
ATOM 2252 N N . LEU A 1 278 ? 11.408 -3.596 -2.418 1.00 92.06 278 LEU A N 1
ATOM 2253 C CA . LEU A 1 278 ? 10.856 -4.846 -1.897 1.00 92.06 278 LEU A CA 1
ATOM 2254 C C . LEU A 1 278 ? 9.698 -5.384 -2.739 1.00 92.06 278 LEU A C 1
ATOM 2256 O O . LEU A 1 278 ? 9.489 -6.595 -2.744 1.00 92.06 278 LEU A O 1
ATOM 2260 N N . CYS A 1 279 ? 9.003 -4.545 -3.510 1.00 85.19 279 CYS A N 1
ATOM 2261 C CA . CYS A 1 279 ? 8.113 -5.027 -4.567 1.00 85.19 279 CYS A CA 1
ATOM 2262 C C . CYS A 1 279 ? 8.884 -5.828 -5.626 1.00 85.19 279 CYS A C 1
ATOM 2264 O O . CYS A 1 279 ? 8.463 -6.927 -5.980 1.00 85.19 279 CYS A O 1
ATOM 2266 N N . THR A 1 280 ? 10.034 -5.323 -6.080 1.00 87.31 280 THR A N 1
ATOM 2267 C CA . THR A 1 280 ? 10.923 -6.018 -7.027 1.00 87.31 280 THR A CA 1
ATOM 2268 C C . THR A 1 280 ? 11.460 -7.326 -6.440 1.00 87.31 280 THR A C 1
ATOM 2270 O O . THR A 1 280 ? 11.343 -8.372 -7.078 1.00 87.31 280 THR A O 1
ATOM 2273 N N . TYR A 1 281 ? 11.971 -7.309 -5.202 1.00 90.12 281 TYR A N 1
ATOM 2274 C CA . TYR A 1 281 ? 12.461 -8.526 -4.535 1.00 90.12 281 TYR A CA 1
ATOM 2275 C C . TYR A 1 281 ? 11.352 -9.561 -4.376 1.00 90.12 281 TYR A C 1
ATOM 2277 O O . TYR A 1 281 ? 11.540 -10.725 -4.717 1.00 90.12 281 TYR A O 1
ATOM 2285 N N . ALA A 1 282 ? 10.174 -9.141 -3.911 1.00 80.81 282 ALA A N 1
ATOM 2286 C CA . ALA A 1 282 ? 9.044 -10.039 -3.741 1.00 80.81 282 ALA A CA 1
ATOM 2287 C C . ALA A 1 282 ? 8.582 -10.617 -5.088 1.00 80.81 282 ALA A C 1
ATOM 2289 O O . ALA A 1 282 ? 8.266 -11.804 -5.160 1.00 80.81 282 ALA A O 1
ATOM 2290 N N . ARG A 1 283 ? 8.554 -9.810 -6.156 1.00 77.69 283 ARG A N 1
ATOM 2291 C CA . ARG A 1 283 ? 8.166 -10.242 -7.507 1.00 77.69 283 ARG A CA 1
ATOM 2292 C C . ARG A 1 283 ? 9.087 -11.316 -8.068 1.00 77.69 283 ARG A C 1
ATOM 2294 O O . ARG A 1 283 ? 8.593 -12.271 -8.660 1.00 77.69 283 ARG A O 1
ATOM 2301 N N . PHE A 1 284 ? 10.391 -11.155 -7.881 1.00 82.69 284 PHE A N 1
ATOM 2302 C CA . PHE A 1 284 ? 11.404 -12.064 -8.415 1.00 82.69 284 PHE A CA 1
ATOM 2303 C C . PHE A 1 284 ? 11.879 -13.119 -7.414 1.00 82.69 284 PHE A C 1
ATOM 2305 O O . PHE A 1 284 ? 12.826 -13.846 -7.699 1.00 82.69 284 PHE A O 1
ATOM 2312 N N . ASP A 1 285 ? 11.219 -13.194 -6.257 1.00 82.81 285 ASP A N 1
ATOM 2313 C CA . ASP A 1 285 ? 11.547 -14.093 -5.150 1.00 82.81 285 ASP A CA 1
ATOM 2314 C C . ASP A 1 285 ? 13.027 -14.015 -4.727 1.00 82.81 285 ASP A C 1
ATOM 2316 O O . ASP A 1 285 ? 13.663 -15.000 -4.355 1.00 82.81 285 ASP A O 1
ATOM 2320 N N . TRP A 1 286 ? 13.602 -12.810 -4.792 1.00 89.88 286 TRP A N 1
ATOM 2321 C CA . TRP A 1 286 ? 14.974 -12.567 -4.362 1.00 89.88 286 TRP A CA 1
ATOM 2322 C C . TRP A 1 286 ? 15.074 -12.591 -2.834 1.00 89.88 286 TRP A C 1
ATOM 2324 O O . TRP A 1 286 ? 14.203 -12.038 -2.160 1.00 89.88 286 TRP A O 1
ATOM 2334 N N . PRO A 1 287 ? 16.141 -13.174 -2.257 1.00 94.19 287 PRO A N 1
ATOM 2335 C CA . PRO A 1 287 ? 16.392 -13.088 -0.821 1.00 94.19 287 PRO A CA 1
ATOM 2336 C C . PRO A 1 287 ? 16.581 -11.634 -0.378 1.00 94.19 287 PRO A C 1
ATOM 2338 O O . PRO A 1 287 ? 17.429 -10.933 -0.932 1.00 94.19 287 PRO A O 1
ATOM 2341 N N . ILE A 1 288 ? 15.824 -11.182 0.623 1.00 95.69 288 ILE A N 1
ATOM 2342 C CA . ILE A 1 288 ? 15.966 -9.825 1.169 1.00 95.69 288 ILE A CA 1
ATOM 2343 C C . ILE A 1 288 ? 17.243 -9.744 2.028 1.00 95.69 288 ILE A C 1
ATOM 2345 O O . ILE A 1 288 ? 17.423 -10.567 2.932 1.00 95.69 288 ILE A O 1
ATOM 2349 N N . PRO A 1 289 ? 18.126 -8.751 1.808 1.00 96.56 289 PRO A N 1
ATOM 2350 C CA . PRO A 1 289 ? 19.311 -8.554 2.635 1.00 96.56 289 PRO A CA 1
ATOM 2351 C C . PRO A 1 289 ? 18.945 -7.982 4.013 1.00 96.56 289 PRO A C 1
ATOM 2353 O O . PRO A 1 289 ? 18.133 -7.071 4.124 1.00 96.56 289 PRO A O 1
ATOM 2356 N N . GLU A 1 290 ? 19.567 -8.517 5.070 1.00 97.69 290 GLU A N 1
ATOM 2357 C CA . GLU A 1 290 ? 19.408 -8.085 6.472 1.00 97.69 290 GLU A CA 1
ATOM 2358 C C . GLU A 1 290 ? 17.957 -7.711 6.877 1.00 97.69 290 GLU A C 1
ATOM 2360 O O . GLU A 1 290 ? 17.714 -6.603 7.368 1.00 97.69 290 GLU A O 1
ATOM 2365 N N . PRO A 1 291 ? 16.967 -8.614 6.744 1.00 97.81 291 PRO A N 1
ATOM 2366 C CA . PRO A 1 291 ? 15.553 -8.268 6.923 1.00 97.81 291 PRO A CA 1
ATOM 2367 C C . PRO A 1 291 ? 15.243 -7.640 8.295 1.00 97.81 291 PRO A C 1
ATOM 2369 O O . PRO A 1 291 ? 14.451 -6.705 8.388 1.00 97.81 291 PRO A O 1
ATOM 2372 N N . LYS A 1 292 ? 15.933 -8.062 9.366 1.00 98.50 292 LYS A N 1
ATOM 2373 C CA . LYS A 1 292 ? 15.820 -7.432 10.697 1.00 98.50 292 LYS A CA 1
ATOM 2374 C C . LYS A 1 292 ? 16.266 -5.968 10.708 1.00 98.50 292 LYS A C 1
ATOM 2376 O O . LYS A 1 292 ? 15.632 -5.148 11.361 1.00 98.50 292 LYS A O 1
ATOM 2381 N N . ARG A 1 293 ? 17.325 -5.625 9.968 1.00 98.44 293 ARG A N 1
ATOM 2382 C CA . ARG A 1 293 ? 17.829 -4.249 9.887 1.00 98.44 293 ARG A CA 1
ATOM 2383 C C . ARG A 1 293 ? 16.856 -3.342 9.142 1.00 98.44 293 ARG A C 1
ATOM 2385 O O . ARG A 1 293 ? 16.698 -2.189 9.531 1.00 98.44 293 ARG A O 1
ATOM 2392 N N . ILE A 1 294 ? 16.188 -3.862 8.114 1.00 98.31 294 ILE A N 1
ATOM 2393 C CA . ILE A 1 294 ? 15.125 -3.138 7.408 1.00 98.31 294 ILE A CA 1
ATOM 2394 C C . ILE A 1 294 ? 13.937 -2.900 8.352 1.00 98.31 294 ILE A C 1
ATOM 2396 O O . ILE A 1 294 ? 13.465 -1.769 8.445 1.00 98.31 294 ILE A O 1
ATOM 2400 N N . ILE A 1 295 ? 13.504 -3.911 9.120 1.00 98.31 295 ILE A N 1
ATOM 2401 C CA . ILE A 1 295 ? 12.471 -3.735 10.162 1.00 98.31 295 ILE A CA 1
ATOM 2402 C C . ILE A 1 295 ? 12.875 -2.618 11.136 1.00 98.31 295 ILE A C 1
ATOM 2404 O O . ILE A 1 295 ? 12.100 -1.689 11.362 1.00 98.31 295 ILE A O 1
ATOM 2408 N N . ASP A 1 296 ? 14.099 -2.670 11.671 1.00 98.38 296 ASP A N 1
ATOM 2409 C CA . ASP A 1 296 ? 14.604 -1.660 12.605 1.00 98.38 296 ASP A CA 1
ATOM 2410 C C . ASP A 1 296 ? 14.605 -0.251 12.007 1.00 98.38 296 ASP A C 1
ATOM 2412 O O . ASP A 1 296 ? 14.235 0.707 12.689 1.00 98.38 296 ASP A O 1
ATOM 2416 N N . TYR A 1 297 ? 15.001 -0.127 10.738 1.00 97.94 297 TYR A N 1
ATOM 2417 C CA . TYR A 1 297 ? 15.008 1.143 10.023 1.00 97.94 297 TYR A CA 1
ATOM 2418 C C . TYR A 1 297 ? 13.600 1.733 9.907 1.00 97.94 297 TYR A C 1
ATOM 2420 O O . TYR A 1 297 ? 13.395 2.897 10.251 1.00 97.94 297 TYR A O 1
ATOM 2428 N N . HIS A 1 298 ? 12.616 0.933 9.495 1.00 97.19 298 HIS A N 1
ATOM 2429 C CA . HIS A 1 298 ? 11.232 1.391 9.374 1.00 97.19 298 HIS A CA 1
ATOM 2430 C C . HIS A 1 298 ? 10.625 1.773 10.730 1.00 97.19 298 HIS A C 1
ATOM 2432 O O . HIS A 1 298 ? 9.965 2.805 10.833 1.00 97.19 298 HIS A O 1
ATOM 2438 N N . LEU A 1 299 ? 10.904 1.004 11.786 1.00 97.31 299 LEU A N 1
ATOM 2439 C CA . LEU A 1 299 ? 10.452 1.330 13.142 1.00 97.31 299 LEU A CA 1
ATOM 2440 C C . LEU A 1 299 ? 11.095 2.605 13.702 1.00 97.31 299 LEU A C 1
ATOM 2442 O O . LEU A 1 299 ? 10.479 3.276 14.522 1.00 97.31 299 LEU A O 1
ATOM 2446 N N . SER A 1 300 ? 12.299 2.974 13.252 1.00 96.06 300 SER A N 1
ATOM 2447 C CA . SER A 1 300 ? 13.006 4.165 13.753 1.00 96.06 300 SER A CA 1
ATOM 2448 C C . SER A 1 300 ? 12.305 5.496 13.452 1.00 96.06 300 SER A C 1
ATOM 2450 O O . SER A 1 300 ? 12.579 6.484 14.131 1.00 96.06 300 SER A O 1
ATOM 2452 N N . GLY A 1 301 ? 11.405 5.527 12.464 1.00 92.88 301 GLY A N 1
ATOM 2453 C CA . GLY A 1 301 ? 10.588 6.701 12.145 1.00 92.88 301 GLY A CA 1
ATOM 2454 C C . GLY A 1 301 ? 9.162 6.648 12.686 1.00 92.88 301 GLY A C 1
ATOM 2455 O O . GLY A 1 301 ? 8.424 7.613 12.504 1.00 92.88 301 GLY A O 1
ATOM 2456 N N . ALA A 1 302 ? 8.758 5.551 13.333 1.00 95.19 302 ALA A N 1
ATOM 2457 C CA . ALA A 1 302 ? 7.436 5.452 13.932 1.00 95.19 302 ALA A CA 1
ATOM 2458 C C . ALA A 1 302 ? 7.380 6.207 15.270 1.00 95.19 302 ALA A C 1
ATOM 2460 O O . ALA A 1 302 ? 8.326 6.175 16.058 1.00 95.19 302 ALA A O 1
ATOM 2461 N N . THR A 1 303 ? 6.264 6.885 15.545 1.00 94.94 303 THR A N 1
ATOM 2462 C CA . THR A 1 303 ? 6.108 7.726 16.741 1.00 94.94 303 THR A CA 1
ATOM 2463 C C . THR A 1 303 ? 4.949 7.276 17.622 1.00 94.94 303 THR A C 1
ATOM 2465 O O . THR A 1 303 ? 3.972 6.681 17.175 1.00 94.94 303 THR A O 1
ATOM 2468 N N . GLU A 1 304 ? 5.000 7.621 18.908 1.00 94.06 304 GLU A N 1
ATOM 2469 C CA . GLU A 1 304 ? 3.875 7.385 19.825 1.00 94.06 304 GLU A CA 1
ATOM 2470 C C . GLU A 1 304 ? 2.638 8.225 19.504 1.00 94.06 304 GLU A C 1
ATOM 2472 O O . GLU A 1 304 ? 1.529 7.872 19.902 1.00 94.06 304 GLU A O 1
ATOM 2477 N N . LYS A 1 305 ? 2.827 9.337 18.791 1.00 92.50 305 LYS A N 1
ATOM 2478 C CA . LYS A 1 305 ? 1.749 10.250 18.420 1.00 92.50 305 LYS A CA 1
ATOM 2479 C C . LYS A 1 305 ? 0.932 9.710 17.250 1.00 92.50 305 LYS A C 1
ATOM 2481 O O . LYS A 1 305 ? -0.280 9.898 17.227 1.00 92.50 305 LYS A O 1
ATOM 2486 N N . ALA A 1 306 ? 1.596 9.096 16.273 1.00 90.75 306 ALA A N 1
ATOM 2487 C CA . ALA A 1 306 ? 0.991 8.828 14.974 1.00 90.75 306 ALA A CA 1
ATOM 2488 C C . ALA A 1 306 ? 1.352 7.463 14.364 1.00 90.75 306 ALA A C 1
ATOM 2490 O O . ALA A 1 306 ? 0.840 7.112 13.304 1.00 90.75 306 ALA A O 1
ATOM 2491 N N . GLY A 1 307 ? 2.191 6.660 15.022 1.00 94.69 307 GLY A N 1
ATOM 2492 C CA . GLY A 1 307 ? 2.706 5.423 14.442 1.00 94.69 307 GLY A CA 1
ATOM 2493 C C . GLY A 1 307 ? 3.577 5.747 13.235 1.00 94.69 307 GLY A C 1
ATOM 2494 O O . GLY A 1 307 ? 4.432 6.625 13.313 1.00 94.69 307 GLY A O 1
ATOM 2495 N N . PHE A 1 308 ? 3.342 5.072 12.112 1.00 94.06 308 PHE A N 1
ATOM 2496 C CA . PHE A 1 308 ? 3.928 5.457 10.825 1.00 94.06 308 PHE A CA 1
ATOM 2497 C C . PHE A 1 308 ? 3.269 6.737 10.275 1.00 94.06 308 PHE A C 1
ATOM 2499 O O . PHE A 1 308 ? 2.050 6.781 10.079 1.00 94.06 308 PHE A O 1
ATOM 2506 N N . GLU A 1 309 ? 4.076 7.774 10.031 1.00 88.56 309 GLU A N 1
ATOM 2507 C CA . GLU A 1 309 ? 3.623 9.130 9.674 1.00 88.56 309 GLU A CA 1
ATOM 2508 C C . GLU A 1 309 ? 3.615 9.410 8.160 1.00 88.56 309 GLU A C 1
ATOM 2510 O O . GLU A 1 309 ? 4.365 8.810 7.391 1.00 88.56 309 GLU A O 1
ATOM 2515 N N . GLY A 1 310 ? 2.803 10.385 7.736 1.00 81.62 310 GLY A N 1
ATOM 2516 C CA . GLY A 1 310 ? 2.821 10.967 6.389 1.00 81.62 310 GLY A CA 1
ATOM 2517 C C . GLY A 1 310 ? 1.438 11.111 5.745 1.00 81.62 310 GLY A C 1
ATOM 2518 O O . GLY A 1 310 ? 0.418 10.750 6.334 1.00 81.62 310 GLY A O 1
ATOM 2519 N N . SER A 1 311 ? 1.394 11.640 4.515 1.00 72.94 311 SER A N 1
ATOM 2520 C CA . SER A 1 311 ? 0.213 11.481 3.651 1.00 72.94 311 SER A CA 1
ATOM 2521 C C . SER A 1 311 ? -0.005 9.988 3.380 1.00 72.94 311 SER A C 1
ATOM 2523 O O . SER A 1 311 ? 0.953 9.219 3.459 1.00 72.94 311 SER A O 1
ATOM 2525 N N . GLY A 1 312 ? -1.238 9.557 3.086 1.00 69.50 312 GLY A N 1
ATOM 2526 C CA . GLY A 1 312 ? -1.620 8.133 3.033 1.00 69.50 312 GLY A CA 1
ATOM 2527 C C . GLY A 1 312 ? -0.577 7.190 2.402 1.00 69.50 312 GLY A C 1
ATOM 2528 O O . GLY A 1 312 ? -0.230 6.176 3.008 1.00 69.50 312 GLY A O 1
ATOM 2529 N N . CYS A 1 313 ? 0.018 7.564 1.259 1.00 77.25 313 CYS A N 1
ATOM 2530 C CA . CYS A 1 313 ? 1.079 6.790 0.600 1.00 77.25 313 CYS A CA 1
ATOM 2531 C C . CYS A 1 313 ? 2.328 6.594 1.464 1.00 77.25 313 CYS A C 1
ATOM 2533 O O . CYS A 1 313 ? 2.885 5.508 1.496 1.00 77.25 313 CYS A O 1
ATOM 2535 N N . SER A 1 314 ? 2.798 7.636 2.143 1.00 84.44 314 SER A N 1
ATOM 2536 C CA . SER A 1 314 ? 4.057 7.610 2.889 1.00 84.44 314 SER A CA 1
ATOM 2537 C C . SER A 1 314 ? 3.967 6.718 4.126 1.00 84.44 314 SER A C 1
ATOM 2539 O O . SER A 1 314 ? 4.917 5.996 4.428 1.00 84.44 314 SER A O 1
ATOM 2541 N N . ALA A 1 315 ? 2.820 6.708 4.811 1.00 87.50 315 ALA A N 1
ATOM 2542 C CA . ALA A 1 315 ? 2.572 5.776 5.913 1.00 87.50 315 ALA A CA 1
ATOM 2543 C C . ALA A 1 315 ? 2.460 4.329 5.401 1.00 87.50 315 ALA A C 1
ATOM 2545 O O . ALA A 1 315 ? 3.062 3.414 5.964 1.00 87.50 315 ALA A O 1
ATOM 2546 N N . PHE A 1 316 ? 1.762 4.123 4.279 1.00 85.44 316 PHE A N 1
ATOM 2547 C CA . PHE A 1 316 ? 1.722 2.837 3.575 1.00 85.44 316 PHE A CA 1
ATOM 2548 C C . PHE A 1 316 ? 3.129 2.334 3.209 1.00 85.44 316 PHE A C 1
ATOM 2550 O O . PHE A 1 316 ? 3.472 1.190 3.515 1.00 85.44 316 PHE A O 1
ATOM 2557 N N . ASN A 1 317 ? 3.962 3.193 2.621 1.00 88.56 317 ASN A N 1
ATOM 2558 C CA . ASN A 1 317 ? 5.318 2.864 2.185 1.00 88.56 317 ASN A CA 1
ATOM 2559 C C . ASN A 1 317 ? 6.210 2.395 3.339 1.00 88.56 317 ASN A C 1
ATOM 2561 O O . ASN A 1 317 ? 7.178 1.672 3.119 1.00 88.56 317 ASN A O 1
ATOM 2565 N N . GLN A 1 318 ? 5.887 2.781 4.571 1.00 93.12 318 GLN A N 1
ATOM 2566 C CA . GLN A 1 318 ? 6.597 2.312 5.752 1.00 93.12 318 GLN A CA 1
ATOM 2567 C C . GLN A 1 318 ? 6.125 0.931 6.226 1.00 93.12 318 GLN A C 1
ATOM 2569 O O . GLN A 1 318 ? 6.944 0.157 6.713 1.00 93.12 318 GLN A O 1
ATOM 2574 N N . MET A 1 319 ? 4.841 0.600 6.057 1.00 91.94 319 MET A N 1
ATOM 2575 C CA . MET A 1 319 ? 4.258 -0.678 6.489 1.00 91.94 319 MET A CA 1
ATOM 2576 C C . MET A 1 319 ? 4.459 -1.815 5.479 1.00 91.94 319 MET A C 1
ATOM 2578 O O . MET A 1 319 ? 4.667 -2.962 5.874 1.00 91.94 319 MET A O 1
ATOM 2582 N N . HIS A 1 320 ? 4.425 -1.521 4.177 1.00 88.56 320 HIS A N 1
ATOM 2583 C CA . HIS A 1 320 ? 4.540 -2.541 3.128 1.00 88.56 320 HIS A CA 1
ATOM 2584 C C . HIS A 1 320 ? 5.836 -3.372 3.210 1.00 88.56 320 HIS A C 1
ATOM 2586 O O . HIS A 1 320 ? 5.756 -4.600 3.143 1.00 88.56 320 HIS A O 1
ATOM 2592 N N . PRO A 1 321 ? 7.024 -2.772 3.432 1.00 92.50 321 PRO A N 1
ATOM 2593 C CA . PRO A 1 321 ? 8.260 -3.513 3.687 1.00 92.50 321 PRO A CA 1
ATOM 2594 C C . PRO A 1 321 ? 8.154 -4.588 4.769 1.00 92.50 321 PRO A C 1
ATOM 2596 O O . PRO A 1 321 ? 8.673 -5.688 4.585 1.00 92.50 321 PRO A O 1
ATOM 2599 N N . LEU A 1 322 ? 7.438 -4.309 5.862 1.00 94.06 322 LEU A N 1
ATOM 2600 C CA . LEU A 1 322 ? 7.226 -5.272 6.945 1.00 94.06 322 LEU A CA 1
ATOM 2601 C C . LEU A 1 322 ? 6.412 -6.479 6.451 1.00 94.06 322 LEU A C 1
ATOM 2603 O O . LEU A 1 322 ? 6.768 -7.622 6.734 1.00 94.06 322 LEU A O 1
ATOM 2607 N N . CYS A 1 323 ? 5.379 -6.237 5.640 1.00 88.12 323 CYS A N 1
ATOM 2608 C CA . CYS A 1 323 ? 4.555 -7.289 5.036 1.00 88.12 323 CYS A CA 1
ATOM 2609 C C . CYS A 1 323 ? 5.372 -8.170 4.080 1.00 88.12 323 CYS A C 1
ATOM 2611 O O . CYS A 1 323 ? 5.280 -9.397 4.147 1.00 88.12 323 CYS A O 1
ATOM 2613 N N . CYS A 1 324 ? 6.216 -7.567 3.231 1.00 87.12 324 CYS A N 1
ATOM 2614 C CA . CYS A 1 324 ? 7.119 -8.304 2.338 1.00 87.12 324 CYS A CA 1
ATOM 2615 C C . CYS A 1 324 ? 8.061 -9.217 3.125 1.00 87.12 324 CYS A C 1
ATOM 2617 O O . CYS A 1 324 ? 8.197 -10.398 2.802 1.00 87.12 324 CYS A O 1
ATOM 2619 N N . ILE A 1 325 ? 8.680 -8.677 4.177 1.00 92.50 325 ILE A N 1
ATOM 2620 C CA . ILE A 1 325 ? 9.618 -9.421 5.016 1.00 92.50 325 ILE A CA 1
ATOM 2621 C C . ILE A 1 325 ? 8.911 -10.586 5.705 1.00 92.50 325 ILE A C 1
ATOM 2623 O O . ILE A 1 325 ? 9.417 -11.699 5.659 1.00 92.50 325 ILE A O 1
ATOM 2627 N N . PHE A 1 326 ? 7.726 -10.383 6.280 1.00 89.56 326 PHE A N 1
ATOM 2628 C CA . PHE A 1 326 ? 6.971 -11.466 6.920 1.00 89.56 326 PHE A CA 1
ATOM 2629 C C . PHE A 1 326 ? 6.441 -12.510 5.939 1.00 89.56 326 PHE A C 1
ATOM 2631 O O . PHE A 1 326 ? 6.225 -13.657 6.329 1.00 89.56 326 PHE A O 1
ATOM 2638 N N . GLY A 1 327 ? 6.226 -12.127 4.680 1.00 83.44 327 GLY A N 1
ATOM 2639 C CA . GLY A 1 327 ? 5.872 -13.054 3.612 1.00 83.44 327 GLY A CA 1
ATOM 2640 C C . GLY A 1 327 ? 7.002 -14.033 3.284 1.00 83.44 327 GLY A C 1
ATOM 2641 O O . GLY A 1 327 ? 6.729 -15.212 3.074 1.00 83.44 327 GLY A O 1
ATOM 2642 N N . GLN A 1 328 ? 8.253 -13.563 3.262 1.00 85.25 328 GLN A N 1
ATOM 2643 C CA . GLN A 1 328 ? 9.423 -14.396 2.950 1.00 85.25 328 GLN A CA 1
ATOM 2644 C C . GLN A 1 328 ? 10.061 -15.042 4.194 1.00 85.25 328 GLN A C 1
ATOM 2646 O O . GLN A 1 328 ? 10.597 -16.143 4.099 1.00 85.25 328 GLN A O 1
ATOM 2651 N N . TYR A 1 329 ? 9.955 -14.394 5.358 1.00 90.38 329 TYR A N 1
ATOM 2652 C CA . TYR A 1 329 ? 10.535 -14.805 6.644 1.00 90.38 329 TYR A CA 1
ATOM 2653 C C . TYR A 1 329 ? 9.473 -14.774 7.763 1.00 90.38 329 TYR A C 1
ATOM 2655 O O . TYR A 1 329 ? 9.467 -13.860 8.601 1.00 90.38 329 TYR A O 1
ATOM 2663 N N . PRO A 1 330 ? 8.524 -15.731 7.793 1.00 89.06 330 PRO A N 1
ATOM 2664 C CA . PRO A 1 330 ? 7.406 -15.721 8.741 1.00 89.06 330 PRO A CA 1
ATOM 2665 C C . PRO A 1 330 ? 7.819 -15.714 10.217 1.00 89.06 330 PRO A C 1
ATOM 2667 O O . PRO A 1 330 ? 7.102 -15.172 11.059 1.00 89.06 330 PRO A O 1
ATOM 2670 N N . GLU A 1 331 ? 8.978 -16.278 10.551 1.00 92.25 331 GLU A N 1
ATOM 2671 C CA . GLU A 1 331 ? 9.540 -16.288 11.902 1.00 92.25 331 GLU A CA 1
ATOM 2672 C C . GLU A 1 331 ? 9.862 -14.881 12.429 1.00 92.25 331 GLU A C 1
ATOM 2674 O O . GLU A 1 331 ? 9.879 -14.659 13.643 1.00 92.25 331 GLU A O 1
ATOM 2679 N N . LEU A 1 332 ? 10.067 -13.905 11.536 1.00 94.56 332 LEU A N 1
ATOM 2680 C CA . LEU A 1 332 ? 10.342 -12.521 11.918 1.00 94.56 332 LEU A CA 1
ATOM 2681 C C . LEU A 1 332 ? 9.103 -11.768 12.410 1.00 94.56 332 LEU A C 1
ATOM 2683 O O . LEU A 1 332 ? 9.270 -10.701 12.990 1.00 94.56 332 LEU A O 1
ATOM 2687 N N . LYS A 1 333 ? 7.891 -12.331 12.308 1.00 89.69 333 LYS A N 1
ATOM 2688 C CA . LYS A 1 333 ? 6.681 -11.754 12.932 1.00 89.69 333 LYS A CA 1
ATOM 2689 C C . LYS A 1 333 ? 6.809 -11.586 14.451 1.00 89.69 333 LYS A C 1
ATOM 2691 O O . LYS A 1 333 ? 6.181 -10.711 15.040 1.00 89.69 333 LYS A O 1
ATOM 2696 N N . LEU A 1 334 ? 7.634 -12.417 15.094 1.00 91.50 334 LEU A N 1
ATOM 2697 C CA . LEU A 1 334 ? 7.919 -12.324 16.529 1.00 91.50 334 LEU A CA 1
ATOM 2698 C C . LEU A 1 334 ? 8.996 -11.277 16.848 1.00 91.50 334 LEU A C 1
ATOM 2700 O O . LEU A 1 334 ? 9.087 -10.801 17.980 1.00 91.50 334 LEU A O 1
ATOM 2704 N N . TYR A 1 335 ? 9.821 -10.904 15.870 1.00 96.19 335 TYR A N 1
ATOM 2705 C CA . TYR A 1 335 ? 10.876 -9.921 16.063 1.00 96.19 335 TYR A CA 1
ATOM 2706 C C . TYR A 1 335 ? 10.270 -8.519 16.182 1.00 96.19 335 TYR A C 1
ATOM 2708 O O . TYR A 1 335 ? 9.750 -7.978 15.212 1.00 96.19 335 TYR A O 1
ATOM 2716 N N . ARG A 1 336 ? 10.325 -7.944 17.394 1.00 95.44 336 ARG A N 1
ATOM 2717 C CA . ARG A 1 336 ? 9.694 -6.654 17.740 1.00 95.44 336 ARG A CA 1
ATOM 2718 C C . ARG A 1 336 ? 8.180 -6.621 17.455 1.00 95.44 336 ARG A C 1
ATOM 2720 O O . ARG A 1 336 ? 7.612 -5.552 17.264 1.00 95.44 336 ARG A O 1
ATOM 2727 N N . GLY A 1 337 ? 7.509 -7.778 17.473 1.00 92.69 337 GLY A N 1
ATOM 2728 C CA . GLY A 1 337 ? 6.096 -7.903 17.092 1.00 92.69 337 GLY A CA 1
ATOM 2729 C C . GLY A 1 337 ? 5.142 -7.014 17.902 1.00 92.69 337 GLY A C 1
ATOM 2730 O O . GLY A 1 337 ? 4.280 -6.362 17.323 1.00 92.69 337 GLY A O 1
ATOM 2731 N N . ASP A 1 338 ? 5.310 -6.917 19.223 1.00 92.06 338 ASP A N 1
ATOM 2732 C CA . ASP A 1 338 ? 4.453 -6.051 20.055 1.00 92.06 338 ASP A CA 1
ATOM 2733 C C . ASP A 1 338 ? 4.617 -4.556 19.717 1.00 92.06 338 ASP A C 1
ATOM 2735 O O . ASP A 1 338 ? 3.667 -3.775 19.801 1.00 92.06 338 ASP A O 1
ATOM 2739 N N . GLU A 1 339 ? 5.826 -4.149 19.327 1.00 95.38 339 GLU A N 1
ATOM 2740 C CA . GLU A 1 339 ? 6.136 -2.776 18.929 1.00 95.38 339 GLU A CA 1
ATOM 2741 C C . GLU A 1 339 ? 5.602 -2.462 17.530 1.00 95.38 339 GLU A C 1
ATOM 2743 O O . GLU A 1 339 ? 5.001 -1.408 17.330 1.00 95.38 339 GLU A O 1
ATOM 2748 N N . ILE A 1 340 ? 5.746 -3.402 16.590 1.00 95.69 340 ILE A N 1
ATOM 2749 C CA . ILE A 1 340 ? 5.154 -3.309 15.251 1.00 95.69 340 ILE A CA 1
ATOM 2750 C C . ILE A 1 340 ? 3.639 -3.160 15.366 1.00 95.69 340 ILE A C 1
ATOM 2752 O O . ILE A 1 340 ? 3.094 -2.210 14.819 1.00 95.69 340 ILE A O 1
ATOM 2756 N N . ASP A 1 341 ? 2.962 -4.011 16.143 1.00 94.81 341 ASP A N 1
ATOM 2757 C CA . ASP A 1 341 ? 1.510 -3.898 16.333 1.00 94.81 341 ASP A CA 1
ATOM 2758 C C . ASP A 1 341 ? 1.113 -2.568 16.965 1.00 94.81 341 ASP A C 1
ATOM 2760 O O . ASP A 1 341 ? 0.149 -1.935 16.535 1.00 94.81 341 ASP A O 1
ATOM 2764 N N . ARG A 1 342 ? 1.867 -2.109 17.971 1.00 95.38 342 ARG A N 1
ATOM 2765 C CA . ARG A 1 342 ? 1.620 -0.811 18.601 1.00 95.38 342 ARG A CA 1
ATOM 2766 C C . ARG A 1 342 ? 1.694 0.316 17.580 1.00 95.38 342 ARG A C 1
ATOM 2768 O O . ARG A 1 342 ? 0.773 1.130 17.539 1.00 95.38 342 ARG A O 1
ATOM 2775 N N . TYR A 1 343 ? 2.749 0.377 16.772 1.00 96.75 343 TYR A N 1
ATOM 2776 C CA . TYR A 1 343 ? 2.921 1.461 15.808 1.00 96.75 343 TYR A CA 1
ATOM 2777 C C . TYR A 1 343 ? 2.005 1.342 14.596 1.00 96.75 343 TYR A C 1
ATOM 2779 O O . TYR A 1 343 ? 1.452 2.356 14.175 1.00 96.75 343 TYR A O 1
ATOM 2787 N N . THR A 1 344 ? 1.735 0.134 14.107 1.00 95.44 344 THR A N 1
ATOM 2788 C CA . THR A 1 344 ? 0.709 -0.096 13.087 1.00 95.44 344 THR A CA 1
ATOM 2789 C C . THR A 1 344 ? -0.667 0.337 13.586 1.00 95.44 344 THR A C 1
ATOM 2791 O O . THR A 1 344 ? -1.384 1.025 12.868 1.00 95.44 344 THR A O 1
ATOM 2794 N N . ALA A 1 345 ? -1.043 0.013 14.825 1.00 94.94 345 ALA A N 1
ATOM 2795 C CA . ALA A 1 345 ? -2.313 0.462 15.388 1.00 94.94 345 ALA A CA 1
ATOM 2796 C C . ALA A 1 345 ? -2.349 1.988 15.584 1.00 94.94 345 ALA A C 1
ATOM 2798 O O . ALA A 1 345 ? -3.357 2.623 15.272 1.00 94.94 345 ALA A O 1
ATOM 2799 N N . LYS A 1 346 ? -1.244 2.599 16.038 1.00 95.62 346 LYS A N 1
ATOM 2800 C CA . LYS A 1 346 ? -1.106 4.064 16.145 1.00 95.62 346 LYS A CA 1
AT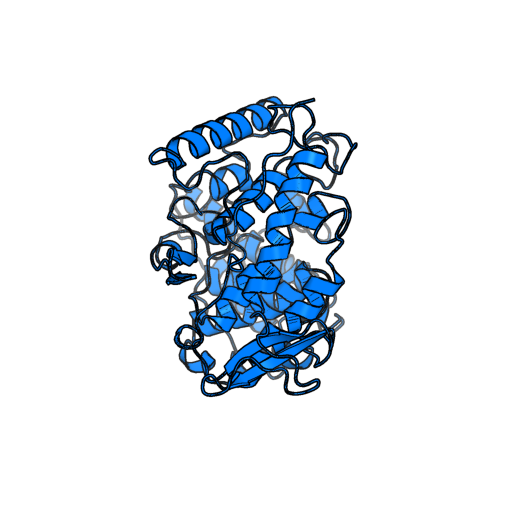OM 2801 C C . LYS A 1 346 ? -1.216 4.777 14.796 1.00 95.62 346 LYS A C 1
ATOM 2803 O O . LYS A 1 346 ? -1.646 5.926 14.793 1.00 95.62 346 LYS A O 1
ATOM 2808 N N . THR A 1 347 ? -0.940 4.115 13.669 1.00 94.19 347 THR A N 1
ATOM 2809 C CA . THR A 1 347 ? -1.182 4.665 12.321 1.00 94.19 347 THR A CA 1
ATOM 2810 C C . THR A 1 347 ? -2.657 4.987 12.056 1.00 94.19 347 THR A C 1
ATOM 2812 O O . THR A 1 347 ? -2.941 5.797 11.171 1.00 94.19 347 THR A O 1
ATOM 2815 N N . LEU A 1 348 ? -3.600 4.508 12.884 1.00 92.75 348 LEU A N 1
ATOM 2816 C CA . LEU A 1 348 ? -4.957 5.064 12.910 1.00 92.75 348 LEU A CA 1
ATOM 2817 C C . LEU A 1 348 ? -4.938 6.586 13.118 1.00 92.75 348 LEU A C 1
ATOM 2819 O O . LEU A 1 348 ? -5.694 7.297 12.473 1.00 92.75 348 LEU A O 1
ATOM 2823 N N . MET A 1 349 ? -4.057 7.118 13.964 1.00 92.75 349 MET A N 1
ATOM 2824 C CA . MET A 1 349 ? -3.965 8.561 14.199 1.00 92.75 349 MET A CA 1
ATOM 2825 C C . MET A 1 349 ? -3.503 9.318 12.948 1.00 92.75 349 MET A C 1
ATOM 2827 O O . MET A 1 349 ? -4.032 10.391 12.660 1.00 92.75 349 MET A O 1
ATOM 2831 N N . THR A 1 350 ? -2.591 8.741 12.157 1.00 89.50 350 THR A N 1
ATOM 2832 C CA . THR A 1 350 ? -2.243 9.260 10.823 1.00 89.50 350 THR A CA 1
ATOM 2833 C C . THR A 1 350 ? -3.444 9.205 9.881 1.00 89.50 350 THR A C 1
ATOM 2835 O O . THR A 1 350 ? -3.727 10.185 9.194 1.00 89.50 350 THR A O 1
ATOM 2838 N N . PHE A 1 351 ? -4.187 8.096 9.865 1.00 88.50 351 PHE A N 1
ATOM 2839 C CA . PHE A 1 351 ? -5.408 7.963 9.066 1.00 88.50 351 PHE A CA 1
ATOM 2840 C C . PHE A 1 351 ? -6.444 9.039 9.429 1.00 88.50 351 PHE A C 1
ATOM 2842 O O . PHE A 1 351 ? -6.924 9.748 8.548 1.00 88.50 351 PHE A O 1
ATOM 2849 N N . LEU A 1 352 ? -6.716 9.228 10.722 1.00 88.88 352 LEU A N 1
ATOM 2850 C CA . LEU A 1 352 ? -7.639 10.239 11.241 1.00 88.88 352 LEU A CA 1
ATOM 2851 C C . LEU A 1 352 ? -7.175 11.666 10.941 1.00 88.88 352 LEU A C 1
ATOM 2853 O O . LEU A 1 352 ? -7.994 12.517 10.616 1.00 88.88 352 LEU A O 1
ATOM 2857 N N . GLY A 1 353 ? -5.869 11.934 11.016 1.00 87.44 353 GLY A N 1
ATOM 2858 C CA . GLY A 1 353 ? -5.300 13.236 10.663 1.00 87.44 353 GLY A CA 1
ATOM 2859 C C . GLY A 1 353 ? -5.459 13.594 9.181 1.00 87.44 353 GLY A C 1
ATOM 2860 O O . GLY A 1 353 ? -5.435 14.772 8.837 1.00 87.44 353 GLY A O 1
ATOM 2861 N N . ASN A 1 354 ? -5.650 12.593 8.317 1.00 84.44 354 ASN A N 1
ATOM 2862 C CA . ASN A 1 354 ? -5.936 12.766 6.893 1.00 84.44 354 ASN A CA 1
ATOM 2863 C C . ASN A 1 354 ? -7.438 12.655 6.566 1.00 84.44 354 ASN A C 1
ATOM 2865 O O . ASN A 1 354 ? -7.808 12.755 5.395 1.00 84.44 354 ASN A O 1
ATOM 2869 N N . TRP A 1 355 ? -8.304 12.436 7.558 1.00 86.25 355 TRP A N 1
ATOM 2870 C CA . TRP A 1 355 ? -9.746 12.314 7.360 1.00 86.25 355 TRP A CA 1
ATOM 2871 C C . TRP A 1 355 ? -10.444 13.677 7.421 1.00 86.25 355 TRP A C 1
ATOM 2873 O O . TRP A 1 355 ? -10.169 14.499 8.294 1.00 86.25 355 TRP A O 1
ATOM 2883 N N . ASN A 1 356 ? -11.388 13.896 6.512 1.00 84.38 356 ASN A N 1
ATOM 2884 C CA . ASN A 1 356 ? -12.272 15.049 6.441 1.00 84.38 356 ASN A CA 1
ATOM 2885 C C . ASN A 1 356 ? -13.719 14.546 6.341 1.00 84.38 356 ASN A C 1
ATOM 2887 O O . ASN A 1 356 ? -14.049 13.803 5.430 1.00 84.38 356 ASN A O 1
ATOM 2891 N N . ASP A 1 357 ? -14.604 14.957 7.245 1.00 81.94 357 ASP A N 1
ATOM 2892 C CA . ASP A 1 357 ? -15.975 14.421 7.275 1.00 81.94 357 ASP A CA 1
ATOM 2893 C C . ASP A 1 357 ? -16.839 14.855 6.072 1.00 81.94 357 ASP A C 1
ATOM 2895 O O . ASP A 1 357 ? -17.855 14.228 5.785 1.00 81.94 357 ASP A O 1
ATOM 2899 N N . ALA A 1 358 ? -16.457 15.916 5.352 1.00 77.94 358 ALA A N 1
ATOM 2900 C CA . ALA A 1 358 ? -17.174 16.385 4.165 1.00 77.94 358 ALA A CA 1
ATOM 2901 C C . ALA A 1 358 ? -16.689 15.707 2.878 1.00 77.94 358 ALA A C 1
ATOM 2903 O O . ALA A 1 358 ? -17.480 15.455 1.970 1.00 77.94 358 ALA A O 1
ATOM 2904 N N . THR A 1 359 ? -15.387 15.436 2.777 1.00 75.38 359 THR A N 1
ATOM 2905 C CA . THR A 1 359 ? -14.770 14.916 1.548 1.00 75.38 359 THR A CA 1
ATOM 2906 C C . THR A 1 359 ? -14.180 13.521 1.715 1.00 75.38 359 THR A C 1
ATOM 2908 O O . THR A 1 359 ? -13.624 12.984 0.761 1.00 75.38 359 THR A O 1
ATOM 2911 N N . ASN A 1 360 ? -14.328 12.900 2.882 1.00 79.56 360 ASN A N 1
ATOM 2912 C CA . ASN A 1 360 ? -13.675 11.665 3.316 1.00 79.56 360 ASN A CA 1
ATOM 2913 C C . ASN A 1 360 ? -12.146 11.818 3.413 1.00 79.56 360 ASN A C 1
ATOM 2915 O O . ASN A 1 360 ? -11.628 12.738 4.032 1.00 79.56 360 ASN A O 1
ATOM 2919 N N . PHE A 1 361 ? -11.370 10.905 2.849 1.00 73.00 361 PHE A N 1
ATOM 2920 C CA . PHE A 1 361 ? -9.928 10.828 3.094 1.00 73.00 361 PHE A CA 1
ATOM 2921 C C . PHE A 1 361 ? -9.101 11.657 2.123 1.00 73.00 361 PHE A C 1
ATOM 2923 O O . PHE A 1 361 ? -9.280 11.462 0.931 1.00 73.00 361 PHE A O 1
ATOM 2930 N N . TYR A 1 362 ? -8.173 12.483 2.612 1.00 68.62 362 TYR A N 1
ATOM 2931 C CA . TYR A 1 362 ? -7.174 13.264 1.864 1.00 68.62 362 TYR A CA 1
ATOM 2932 C C . TYR A 1 362 ? -7.753 14.063 0.672 1.00 68.62 362 TYR A C 1
ATOM 2934 O O . TYR A 1 362 ? -8.256 13.506 -0.296 1.00 68.62 362 TYR A O 1
ATOM 2942 N N . GLY A 1 363 ? -7.676 15.397 0.710 1.00 73.75 363 GLY A N 1
ATOM 2943 C CA . GLY A 1 363 ? -8.049 16.272 -0.416 1.00 73.75 363 GLY A CA 1
ATOM 2944 C C . GLY A 1 363 ? -9.497 16.147 -0.921 1.00 73.75 363 GLY A C 1
ATOM 2945 O O . GLY A 1 363 ? -10.335 15.453 -0.348 1.00 73.75 363 GLY A O 1
ATOM 2946 N N . GLU A 1 364 ? -9.803 16.836 -2.019 1.00 83.25 364 GLU A N 1
ATOM 2947 C CA . GLU A 1 364 ? -11.156 16.882 -2.607 1.00 83.25 364 GLU A CA 1
ATOM 2948 C C . GLU A 1 364 ? -11.272 16.062 -3.900 1.00 83.25 364 GLU A C 1
ATOM 2950 O O . GLU A 1 364 ? -12.356 15.957 -4.463 1.00 83.25 364 GLU A O 1
ATOM 2955 N N . THR A 1 365 ? -10.172 15.444 -4.349 1.00 84.25 365 THR A N 1
ATOM 2956 C CA . THR A 1 365 ? -10.080 14.785 -5.662 1.00 84.25 365 THR A CA 1
ATOM 2957 C C . THR A 1 365 ? -9.991 13.264 -5.571 1.00 84.25 365 THR A C 1
ATOM 2959 O O . THR A 1 365 ? -9.509 12.724 -4.571 1.00 84.25 365 THR A O 1
ATOM 2962 N N . TRP A 1 366 ? -10.358 12.563 -6.647 1.00 82.50 366 TRP A N 1
ATOM 2963 C CA . TRP A 1 366 ? -10.156 11.113 -6.776 1.00 82.50 366 TRP A CA 1
ATOM 2964 C C . TRP A 1 366 ? -8.688 10.682 -6.688 1.00 82.50 366 TRP A C 1
ATOM 2966 O O . TRP A 1 366 ? -8.400 9.633 -6.109 1.00 82.50 366 TRP A O 1
ATOM 2976 N N . LEU A 1 367 ? -7.751 11.510 -7.170 1.00 76.81 367 LEU A N 1
ATOM 2977 C CA . LEU A 1 367 ? -6.312 11.267 -7.003 1.00 76.81 367 LEU A CA 1
ATOM 2978 C C . LEU A 1 367 ? -5.945 11.145 -5.519 1.00 76.81 367 LEU A C 1
ATOM 2980 O O . LEU A 1 367 ? -5.167 10.292 -5.096 1.00 76.81 367 LEU A O 1
ATOM 2984 N N . SER A 1 368 ? -6.553 11.989 -4.696 1.00 76.50 368 SER A N 1
ATOM 2985 C CA . SER A 1 368 ? -6.325 11.973 -3.262 1.00 76.50 368 SER A CA 1
ATOM 2986 C C . SER A 1 368 ? -6.959 10.746 -2.576 1.00 76.50 368 SER A C 1
ATOM 2988 O O . SER A 1 368 ? -6.446 10.307 -1.546 1.00 76.50 368 SER A O 1
ATOM 2990 N N . LYS A 1 369 ? -7.995 10.132 -3.178 1.00 77.31 369 LYS A N 1
ATOM 2991 C CA . LYS A 1 369 ? -8.663 8.919 -2.662 1.00 77.31 369 LYS A CA 1
ATOM 2992 C C . LYS A 1 369 ? -7.944 7.622 -3.023 1.00 77.31 369 LYS A C 1
ATOM 2994 O O . LYS A 1 369 ? -7.998 6.682 -2.246 1.00 77.31 369 LYS A O 1
ATOM 2999 N N . HIS A 1 370 ? -7.222 7.538 -4.140 1.00 64.06 370 HIS A N 1
ATOM 3000 C CA . HIS A 1 370 ? -6.617 6.268 -4.588 1.00 64.06 370 HIS A CA 1
ATOM 3001 C C . HIS A 1 370 ? -5.486 5.726 -3.675 1.00 64.06 370 HIS A C 1
ATOM 3003 O O . HIS A 1 370 ? -4.812 4.754 -4.014 1.00 64.06 370 HIS A O 1
ATOM 3009 N N . ASN A 1 371 ? -5.205 6.388 -2.550 1.00 61.28 371 ASN A N 1
ATOM 3010 C CA . ASN A 1 371 ? -4.048 6.158 -1.683 1.00 61.28 371 ASN A CA 1
ATOM 3011 C C . ASN A 1 371 ? -4.414 5.539 -0.328 1.00 61.28 371 ASN A C 1
ATOM 3013 O O . ASN A 1 371 ? -3.704 5.716 0.665 1.00 61.28 371 ASN A O 1
ATOM 3017 N N . HIS A 1 372 ? -5.517 4.798 -0.281 1.00 64.19 372 HIS A N 1
ATOM 3018 C CA . HIS A 1 372 ? -6.073 4.213 0.937 1.00 64.19 372 HIS A CA 1
ATOM 3019 C C . HIS A 1 372 ? -5.413 2.906 1.399 1.00 64.19 372 HIS A C 1
ATOM 3021 O O . HIS A 1 372 ? -5.882 2.287 2.358 1.00 64.19 372 HIS A O 1
ATOM 3027 N N . GLY A 1 373 ? -4.273 2.531 0.806 1.00 65.38 373 GLY A N 1
ATOM 3028 C CA . GLY A 1 373 ? -3.521 1.321 1.154 1.00 65.38 373 GLY A CA 1
ATOM 3029 C C . GLY A 1 373 ? -3.229 1.164 2.653 1.00 65.38 373 GLY A C 1
ATOM 3030 O O . GLY A 1 373 ? -3.128 0.040 3.132 1.00 65.38 373 GLY A O 1
ATOM 3031 N N . VAL A 1 374 ? -3.174 2.264 3.416 1.00 76.88 374 VAL A N 1
ATOM 3032 C CA . VAL A 1 374 ? -2.986 2.274 4.879 1.00 76.88 374 VAL A CA 1
ATOM 3033 C C . VAL A 1 374 ? -3.868 1.244 5.590 1.00 76.88 374 VAL A C 1
ATOM 3035 O O . VAL A 1 374 ? -3.348 0.437 6.356 1.00 76.88 374 VAL A O 1
ATOM 3038 N N . VAL A 1 375 ? -5.176 1.226 5.315 1.00 79.94 375 VAL A N 1
ATOM 3039 C CA . VAL A 1 375 ? -6.114 0.329 6.015 1.00 79.94 375 VAL A CA 1
ATOM 3040 C C . VAL A 1 375 ? -5.830 -1.132 5.684 1.00 79.94 375 VAL A C 1
ATOM 3042 O O . VAL A 1 375 ? -5.848 -1.989 6.570 1.00 79.94 375 VAL A O 1
ATOM 3045 N N . THR A 1 376 ? -5.511 -1.422 4.425 1.00 77.12 376 THR A N 1
ATOM 3046 C CA . THR A 1 376 ? -5.199 -2.781 3.987 1.00 77.12 376 THR A CA 1
ATOM 3047 C C . THR A 1 376 ? -3.946 -3.310 4.676 1.00 77.12 376 THR A C 1
ATOM 3049 O O . THR A 1 376 ? -3.992 -4.384 5.268 1.00 77.12 376 THR A O 1
ATOM 3052 N N . PHE A 1 377 ? -2.858 -2.538 4.713 1.00 80.12 377 PHE A N 1
ATOM 3053 C CA . PHE A 1 377 ? -1.613 -2.986 5.352 1.00 80.12 377 PHE A CA 1
ATOM 3054 C C . PHE A 1 377 ? -1.684 -2.993 6.880 1.00 80.12 377 PHE A C 1
ATOM 3056 O O . PHE A 1 377 ? -1.069 -3.850 7.511 1.00 80.12 377 PHE A O 1
ATOM 3063 N N . MET A 1 378 ? -2.488 -2.114 7.488 1.00 88.12 378 MET A N 1
ATOM 3064 C CA . MET A 1 378 ? -2.836 -2.251 8.906 1.00 88.12 378 MET A CA 1
ATOM 3065 C C . MET A 1 378 ? -3.528 -3.590 9.166 1.00 88.12 378 MET A C 1
ATOM 3067 O O . MET A 1 378 ? -3.170 -4.295 10.107 1.00 88.12 378 MET A O 1
ATOM 3071 N N . THR A 1 379 ? -4.483 -3.962 8.311 1.00 81.75 379 THR A N 1
ATOM 3072 C CA . THR A 1 379 ? -5.199 -5.241 8.402 1.00 81.75 379 THR A CA 1
ATOM 3073 C C . THR A 1 379 ? -4.244 -6.424 8.220 1.00 81.75 379 THR A C 1
ATOM 3075 O O . THR A 1 379 ? -4.303 -7.380 8.989 1.00 81.75 379 THR A O 1
ATOM 3078 N N . GLU A 1 380 ? -3.320 -6.362 7.261 1.00 81.88 380 GLU A N 1
ATOM 3079 C CA . GLU A 1 380 ? -2.337 -7.429 7.036 1.00 81.88 380 GLU A CA 1
ATOM 3080 C C . GLU A 1 380 ? -1.402 -7.637 8.227 1.00 81.88 380 GLU A C 1
ATOM 3082 O O . GLU A 1 380 ? -1.242 -8.769 8.690 1.00 81.88 380 GLU A O 1
ATOM 3087 N N . LEU A 1 381 ? -0.823 -6.555 8.749 1.00 88.50 381 LEU A N 1
ATOM 3088 C CA . LEU A 1 381 ? 0.142 -6.617 9.846 1.00 88.50 381 LEU A CA 1
ATOM 3089 C C . LEU A 1 381 ? -0.509 -7.024 11.167 1.00 88.50 381 LEU A C 1
ATOM 3091 O O . LEU A 1 381 ? -0.013 -7.934 11.828 1.00 88.50 381 LEU A O 1
ATOM 3095 N N . LEU A 1 382 ? -1.626 -6.390 11.535 1.00 89.50 382 LEU A N 1
ATOM 3096 C CA . LEU A 1 382 ? -2.276 -6.640 12.824 1.00 89.50 382 LEU A CA 1
ATOM 3097 C C . LEU A 1 382 ? -2.978 -7.994 12.874 1.00 89.50 382 LEU A C 1
ATOM 3099 O O . LEU A 1 382 ? -3.187 -8.517 13.964 1.00 89.50 382 LEU A O 1
ATOM 3103 N N . LEU A 1 383 ? -3.370 -8.566 11.728 1.00 83.88 383 LEU A N 1
ATOM 3104 C CA . LEU A 1 383 ? -4.038 -9.873 11.666 1.00 83.88 383 LEU A CA 1
ATOM 3105 C C . LEU A 1 383 ? -3.118 -11.004 11.198 1.00 83.88 383 LEU A C 1
ATOM 3107 O O . LEU A 1 383 ? -3.579 -12.142 11.052 1.00 83.88 383 LEU A O 1
ATOM 3111 N N . ASP A 1 384 ? -1.827 -10.723 11.006 1.00 80.44 384 ASP A N 1
ATOM 3112 C CA . ASP A 1 384 ? -0.833 -11.658 10.475 1.00 80.44 384 ASP A CA 1
ATOM 3113 C C . ASP A 1 384 ? -1.288 -12.315 9.156 1.00 80.44 384 ASP A C 1
ATOM 3115 O O . ASP A 1 384 ? -1.018 -13.500 8.913 1.00 80.44 384 ASP A O 1
ATOM 3119 N N . LEU A 1 385 ? -1.992 -11.566 8.303 1.00 75.12 385 LEU A N 1
ATOM 3120 C CA . LEU A 1 385 ? -2.423 -12.070 7.000 1.00 75.12 385 LEU A CA 1
ATOM 3121 C C . LEU A 1 385 ? -1.201 -12.250 6.090 1.00 75.12 385 LEU A C 1
ATOM 3123 O O . LEU A 1 385 ? -0.175 -11.592 6.288 1.00 75.12 385 LEU A O 1
ATOM 3127 N N . PRO A 1 386 ? -1.255 -13.166 5.109 1.00 67.25 386 PRO A N 1
ATOM 3128 C CA . PRO A 1 386 ? -0.253 -13.172 4.056 1.00 67.25 386 PRO A CA 1
ATOM 3129 C C . PRO A 1 386 ? -0.253 -11.814 3.347 1.00 67.25 386 PRO A C 1
ATOM 3131 O O . PRO A 1 386 ? -1.283 -11.146 3.300 1.00 67.25 386 PRO A O 1
ATOM 3134 N N . ILE A 1 387 ? 0.888 -11.420 2.778 1.00 67.25 387 ILE A N 1
ATOM 3135 C CA . ILE A 1 387 ? 0.941 -10.221 1.942 1.00 67.25 387 ILE A CA 1
ATOM 3136 C C . ILE A 1 387 ? -0.069 -10.378 0.800 1.00 67.25 387 ILE A C 1
ATOM 3138 O O . ILE A 1 387 ? 0.050 -11.297 -0.022 1.00 67.25 387 ILE A O 1
ATOM 3142 N N . SER A 1 388 ? -1.086 -9.516 0.758 1.00 61.03 388 SER A N 1
ATOM 3143 C CA . SER A 1 388 ? -1.966 -9.469 -0.402 1.00 61.03 388 SER A CA 1
ATOM 3144 C C . SER A 1 388 ? -1.139 -8.881 -1.521 1.00 61.03 388 SER A C 1
ATOM 3146 O O . SER A 1 388 ? -0.507 -7.830 -1.380 1.00 61.03 388 SER A O 1
ATOM 3148 N N . ARG A 1 389 ? -1.126 -9.544 -2.670 1.00 57.25 389 ARG A N 1
ATOM 3149 C CA . ARG A 1 389 ? -0.552 -8.885 -3.828 1.00 57.25 389 ARG A CA 1
ATOM 3150 C C . ARG A 1 389 ? -1.488 -7.726 -4.180 1.00 57.25 389 ARG A C 1
ATOM 3152 O O . ARG A 1 389 ? -2.695 -7.920 -4.195 1.00 57.25 389 ARG A O 1
ATOM 3159 N N . VAL A 1 390 ? -0.979 -6.510 -4.386 1.00 52.59 390 VAL A N 1
ATOM 3160 C CA . VAL A 1 390 ? -1.855 -5.322 -4.493 1.00 52.59 390 VAL A CA 1
ATOM 3161 C C . VAL A 1 390 ? -2.840 -5.418 -5.662 1.00 52.59 390 VAL A C 1
ATOM 3163 O O . VAL A 1 390 ? -3.997 -5.052 -5.504 1.00 52.59 390 VAL A O 1
ATOM 3166 N N . SER A 1 391 ? -2.447 -6.017 -6.791 1.00 47.91 391 SER A N 1
ATOM 3167 C CA . SER A 1 391 ? -3.386 -6.360 -7.873 1.00 47.91 391 SER A CA 1
ATOM 3168 C C . SER A 1 391 ? -4.510 -7.295 -7.408 1.00 47.91 391 SER A C 1
ATOM 3170 O O . SER A 1 391 ? -5.623 -7.205 -7.907 1.00 47.91 391 SER A O 1
ATOM 3172 N N . THR A 1 392 ? -4.246 -8.149 -6.419 1.00 47.41 392 THR A N 1
ATOM 3173 C CA . THR A 1 392 ? -5.213 -9.057 -5.795 1.00 47.41 392 THR A CA 1
ATOM 3174 C C . THR A 1 392 ? -6.016 -8.422 -4.655 1.00 47.41 392 THR A C 1
ATOM 3176 O O . THR A 1 392 ? -7.136 -8.866 -4.429 1.00 47.41 392 THR A O 1
ATOM 3179 N N . ILE A 1 393 ? -5.538 -7.350 -3.995 1.00 50.66 393 ILE A N 1
ATOM 3180 C CA . ILE A 1 393 ? -6.410 -6.496 -3.150 1.00 50.66 393 ILE A CA 1
ATOM 3181 C C . ILE A 1 393 ? -7.597 -6.036 -3.995 1.00 50.66 393 ILE A C 1
ATOM 3183 O O . ILE A 1 393 ? -8.726 -6.003 -3.530 1.00 50.66 393 ILE A O 1
ATOM 3187 N N . TYR A 1 394 ? -7.358 -5.754 -5.270 1.00 49.78 394 TYR A N 1
ATOM 3188 C CA . TYR A 1 394 ? -8.393 -5.308 -6.188 1.00 49.78 394 TYR A CA 1
ATOM 3189 C C . TYR A 1 394 ? -9.204 -6.435 -6.827 1.00 49.78 394 TYR A C 1
ATOM 3191 O O . TYR A 1 394 ? -10.186 -6.150 -7.503 1.00 49.78 394 TYR A O 1
ATOM 3199 N N . ASN A 1 395 ? -8.856 -7.694 -6.557 1.00 52.44 395 ASN A N 1
ATOM 3200 C CA . ASN A 1 395 ? -9.589 -8.866 -7.017 1.00 52.44 395 ASN A CA 1
ATOM 3201 C C . ASN A 1 395 ? -10.558 -9.371 -5.933 1.00 52.44 395 ASN A C 1
ATOM 3203 O O . ASN A 1 395 ? -10.501 -10.513 -5.478 1.00 52.44 395 ASN A O 1
ATOM 3207 N N . TRP A 1 396 ? -11.476 -8.500 -5.508 1.00 55.06 396 TRP A N 1
ATOM 3208 C CA . TRP A 1 396 ? -12.545 -8.840 -4.558 1.00 55.06 396 TRP A CA 1
ATOM 3209 C C . TRP A 1 396 ? -13.533 -9.889 -5.109 1.00 55.06 396 TRP A C 1
ATOM 3211 O O . TRP A 1 396 ? -14.344 -10.431 -4.349 1.00 55.06 396 TRP A O 1
ATOM 3221 N N . ARG A 1 397 ? -13.478 -10.177 -6.421 1.00 55.72 397 ARG A N 1
ATOM 3222 C CA . ARG A 1 397 ? -14.312 -11.173 -7.110 1.00 55.72 397 ARG A CA 1
ATOM 3223 C C . ARG A 1 397 ? -14.033 -12.606 -6.643 1.00 55.72 397 ARG A C 1
ATOM 3225 O O . ARG A 1 397 ? -14.938 -13.431 -6.666 1.00 55.72 397 ARG A O 1
ATOM 3232 N N . GLU A 1 398 ? -12.856 -12.865 -6.076 1.00 51.72 398 GLU A N 1
ATOM 3233 C CA . GLU A 1 398 ? -12.465 -14.144 -5.451 1.00 51.72 398 GLU A CA 1
ATOM 3234 C C . GLU A 1 398 ? -12.907 -14.261 -3.970 1.00 51.72 398 GLU A C 1
ATOM 3236 O O . GLU A 1 398 ? -12.426 -15.121 -3.223 1.00 51.72 398 GLU A O 1
ATOM 3241 N N . ASN A 1 399 ? -13.884 -13.433 -3.565 1.00 56.31 399 ASN A N 1
ATOM 3242 C CA . ASN A 1 399 ? -14.359 -13.110 -2.207 1.00 56.31 399 ASN A CA 1
ATOM 3243 C C . ASN A 1 399 ? -13.495 -12.067 -1.487 1.00 56.31 399 ASN A C 1
ATOM 3245 O O . ASN A 1 399 ? -12.337 -11.885 -1.819 1.00 56.31 399 ASN A O 1
ATOM 3249 N N . SER A 1 400 ? -14.042 -11.368 -0.488 1.00 59.50 400 SER A N 1
ATOM 3250 C CA . SER A 1 400 ? -13.301 -10.344 0.267 1.00 59.50 400 SER A CA 1
ATOM 3251 C C . SER A 1 400 ? -12.110 -10.948 1.025 1.00 59.50 400 SER A C 1
ATOM 3253 O O . SER A 1 400 ? -12.173 -12.096 1.470 1.00 59.50 400 SER A O 1
ATOM 3255 N N . ILE A 1 401 ? -11.042 -10.159 1.216 1.00 61.56 401 ILE A N 1
ATOM 3256 C CA . ILE A 1 401 ? -9.835 -10.519 1.998 1.00 61.56 401 ILE A CA 1
ATOM 3257 C C . ILE A 1 401 ? -10.246 -11.063 3.374 1.00 61.56 401 ILE A C 1
ATOM 3259 O O . ILE A 1 401 ? -9.748 -12.078 3.874 1.00 61.56 401 ILE A O 1
ATOM 3263 N N . ILE A 1 402 ? -11.234 -10.387 3.945 1.00 64.38 402 ILE A N 1
ATOM 3264 C CA . ILE A 1 402 ? -11.928 -10.745 5.163 1.00 64.38 402 ILE A CA 1
ATOM 3265 C C . ILE A 1 402 ? -13.424 -10.806 4.851 1.00 64.38 402 ILE A C 1
ATOM 3267 O O . ILE A 1 402 ? -14.004 -9.842 4.361 1.00 64.38 402 ILE A O 1
ATOM 3271 N N . THR A 1 403 ? -14.059 -11.946 5.105 1.00 64.88 403 THR A N 1
ATOM 3272 C CA . THR A 1 403 ? -15.524 -12.055 5.097 1.00 64.88 403 THR A CA 1
ATOM 3273 C C . THR A 1 403 ? -16.011 -11.941 6.529 1.00 64.88 403 THR A C 1
ATOM 3275 O O . THR A 1 403 ? -15.454 -12.580 7.420 1.00 64.88 403 THR A O 1
ATOM 3278 N N . ARG A 1 404 ? -17.022 -11.109 6.764 1.00 63.75 404 ARG A N 1
ATOM 3279 C CA . ARG A 1 404 ? -17.618 -10.934 8.090 1.00 63.75 404 ARG A CA 1
ATOM 3280 C C . ARG A 1 404 ? -18.827 -11.840 8.211 1.00 63.75 404 ARG A C 1
ATOM 3282 O O . ARG A 1 404 ? -19.679 -11.849 7.329 1.00 63.75 404 ARG A O 1
ATOM 3289 N N . ASN A 1 405 ? -18.866 -12.597 9.291 1.00 62.91 405 ASN A N 1
ATOM 3290 C CA . ASN A 1 405 ? -20.006 -13.421 9.643 1.00 62.91 405 ASN A CA 1
ATOM 3291 C C . ASN A 1 405 ? -21.016 -12.570 10.433 1.00 62.91 405 ASN A C 1
ATOM 3293 O O . ASN A 1 405 ? -20.657 -11.540 11.007 1.00 62.91 405 ASN A O 1
ATOM 3297 N N . GLU A 1 406 ? -22.271 -13.017 10.501 1.00 60.91 406 GLU A N 1
ATOM 3298 C CA . GLU A 1 406 ? -23.347 -12.335 11.243 1.00 60.91 406 GLU A CA 1
ATOM 3299 C C . GLU A 1 406 ? -23.038 -12.163 12.742 1.00 60.91 406 GLU A C 1
ATOM 3301 O O . GLU A 1 406 ? -23.538 -11.244 13.384 1.00 60.91 406 GLU A O 1
ATOM 3306 N N . ASP A 1 407 ? -22.173 -13.015 13.296 1.00 59.75 407 ASP A N 1
ATOM 3307 C CA . ASP A 1 407 ? -21.714 -12.966 14.688 1.00 59.75 407 ASP A CA 1
ATOM 3308 C C . ASP A 1 407 ? -20.535 -11.996 14.921 1.00 59.75 407 ASP A C 1
ATOM 3310 O O . ASP A 1 407 ? -19.947 -11.976 16.003 1.00 59.75 407 ASP A O 1
ATOM 3314 N N . GLY A 1 408 ? -20.158 -11.211 13.906 1.00 57.44 408 GLY A N 1
ATOM 3315 C CA . GLY A 1 408 ? -19.041 -10.265 13.949 1.00 57.44 408 GLY A CA 1
ATOM 3316 C C . GLY A 1 408 ? -17.663 -10.906 13.762 1.00 57.44 408 GLY A C 1
ATOM 3317 O O . GLY A 1 408 ? -16.674 -10.190 13.585 1.00 57.44 408 GLY A O 1
ATOM 3318 N N . ARG A 1 409 ? -17.560 -12.243 13.731 1.00 63.75 409 ARG A N 1
ATOM 3319 C CA . ARG A 1 409 ? -16.287 -12.925 13.465 1.00 63.75 409 ARG A CA 1
ATOM 3320 C C . ARG A 1 409 ? -15.850 -12.687 12.027 1.00 63.75 409 ARG A C 1
ATOM 3322 O O . ARG A 1 409 ? -16.649 -12.624 11.095 1.00 63.75 409 ARG A O 1
ATOM 3329 N N . ILE A 1 410 ? -14.540 -12.633 11.835 1.00 64.38 410 ILE A N 1
ATOM 3330 C CA . ILE A 1 410 ? -13.921 -12.548 10.519 1.00 64.38 410 ILE A CA 1
ATOM 3331 C C . ILE A 1 410 ? -13.460 -13.935 10.067 1.00 64.38 410 ILE A C 1
ATOM 3333 O O . ILE A 1 410 ? -12.702 -14.618 10.762 1.00 64.38 410 ILE A O 1
ATOM 3337 N N . THR A 1 411 ? -13.855 -14.316 8.858 1.00 67.19 411 THR A N 1
ATOM 3338 C CA . THR A 1 411 ? -13.290 -15.427 8.095 1.00 67.19 411 THR A CA 1
ATOM 3339 C C . THR A 1 411 ? -12.236 -14.875 7.138 1.00 67.19 411 THR A C 1
ATOM 3341 O O . THR A 1 411 ? -12.518 -14.016 6.306 1.00 67.19 411 THR A O 1
ATOM 3344 N N . ARG A 1 412 ? -10.995 -15.356 7.261 1.00 68.19 412 ARG A N 1
ATOM 3345 C CA . ARG A 1 412 ? -9.873 -14.941 6.403 1.00 68.19 412 ARG A CA 1
ATOM 3346 C C . ARG A 1 412 ? -9.923 -15.726 5.097 1.00 68.19 412 ARG A C 1
ATOM 3348 O O . ARG A 1 412 ? -9.854 -16.958 5.133 1.00 68.19 412 ARG A O 1
ATOM 3355 N N . ASN A 1 413 ? -10.004 -15.046 3.959 1.00 59.91 413 ASN A N 1
ATOM 3356 C CA . ASN A 1 413 ? -10.018 -15.727 2.672 1.00 59.91 413 ASN A CA 1
ATOM 3357 C C . ASN A 1 413 ? -8.601 -16.141 2.263 1.00 59.91 413 ASN A C 1
ATOM 3359 O O . ASN A 1 413 ? -7.809 -15.317 1.825 1.00 59.91 413 ASN A O 1
ATOM 3363 N N . LYS A 1 414 ? -8.274 -17.432 2.380 1.00 54.50 414 LYS A N 1
ATOM 3364 C CA . LYS A 1 414 ? -6.945 -17.957 2.023 1.00 54.50 414 LYS A CA 1
ATOM 3365 C C . LYS A 1 414 ? -6.670 -17.973 0.511 1.00 54.50 414 LYS A C 1
ATOM 3367 O O . LYS A 1 414 ? -5.505 -18.046 0.133 1.00 54.50 414 LYS A O 1
ATOM 3372 N N . VAL A 1 415 ? -7.706 -17.906 -0.331 1.00 46.94 415 VAL A N 1
ATOM 3373 C CA . VAL A 1 415 ? -7.619 -18.109 -1.789 1.00 46.94 415 VAL A CA 1
ATOM 3374 C C . VAL A 1 415 ? -6.957 -16.921 -2.492 1.00 46.94 415 VAL A C 1
ATOM 3376 O O . VAL A 1 415 ? -6.026 -17.132 -3.266 1.00 46.94 415 VAL A O 1
ATOM 3379 N N . ILE A 1 416 ? -7.325 -15.682 -2.138 1.00 51.06 416 ILE A N 1
ATOM 3380 C CA . ILE A 1 416 ? -6.703 -14.446 -2.668 1.00 51.06 416 ILE A CA 1
ATOM 3381 C C . ILE A 1 416 ? -5.178 -14.470 -2.480 1.00 51.06 416 ILE A C 1
ATOM 3383 O O . ILE A 1 416 ? -4.418 -14.051 -3.347 1.00 51.06 416 ILE A O 1
ATOM 3387 N N . TYR A 1 417 ? -4.699 -15.013 -1.362 1.00 48.12 417 TYR A N 1
ATOM 3388 C CA . TYR A 1 417 ? -3.268 -15.064 -1.057 1.00 48.12 417 TYR A CA 1
ATOM 3389 C C . TYR A 1 417 ? -2.501 -16.169 -1.797 1.00 48.12 417 TYR A C 1
ATOM 3391 O O . TYR A 1 417 ? -1.269 -16.145 -1.824 1.00 48.12 417 TYR A O 1
ATOM 3399 N N . GLN A 1 418 ? -3.208 -17.157 -2.352 1.00 34.94 418 GLN A N 1
ATOM 3400 C CA . GLN A 1 418 ? -2.636 -18.370 -2.945 1.00 34.94 418 GLN A CA 1
ATOM 3401 C C . GLN A 1 418 ? -2.731 -18.411 -4.475 1.00 34.94 418 GLN A C 1
ATOM 3403 O O . GLN A 1 418 ? -2.022 -19.204 -5.098 1.00 34.94 418 GLN A O 1
ATOM 3408 N N . GLN A 1 419 ? -3.567 -17.576 -5.095 1.00 41.97 419 GLN A N 1
ATOM 3409 C CA . GLN A 1 419 ? -3.727 -17.569 -6.548 1.00 41.97 419 GLN A CA 1
ATOM 3410 C C . GLN A 1 419 ? -2.502 -16.993 -7.281 1.00 41.97 419 GLN A C 1
ATOM 3412 O O . GLN A 1 419 ? -1.796 -16.099 -6.801 1.00 41.97 419 GLN A O 1
ATOM 3417 N N . ARG A 1 420 ? -2.229 -17.549 -8.469 1.00 40.03 420 ARG A N 1
ATOM 3418 C CA . ARG A 1 420 ? -1.209 -17.050 -9.403 1.00 40.03 420 ARG A CA 1
ATOM 3419 C C . ARG A 1 420 ? -1.656 -15.668 -9.923 1.00 40.03 420 ARG A C 1
ATOM 3421 O O . ARG A 1 420 ? -2.739 -15.556 -10.472 1.00 40.03 420 ARG A O 1
ATOM 3428 N N . GLY A 1 421 ? -0.841 -14.626 -9.719 1.00 43.41 421 GLY A N 1
ATOM 3429 C CA . GLY A 1 421 ? -1.079 -13.224 -10.141 1.00 43.41 421 GLY A CA 1
ATOM 3430 C C . GLY A 1 421 ? -0.058 -12.261 -9.501 1.00 43.41 421 GLY A C 1
ATOM 3431 O O . GLY A 1 421 ? 0.667 -12.685 -8.627 1.00 43.41 421 GLY A O 1
ATOM 3432 N N . PHE A 1 422 ? 0.125 -11.001 -9.905 1.00 45.62 422 PHE A N 1
ATOM 3433 C CA . PHE A 1 422 ? 1.358 -10.212 -9.598 1.00 45.62 422 PHE A CA 1
ATOM 3434 C C . PHE A 1 422 ? 1.586 -9.740 -8.167 1.00 45.62 422 PHE A C 1
ATOM 3436 O O . PHE A 1 422 ? 0.732 -9.060 -7.625 1.00 45.62 422 PHE A O 1
ATOM 3443 N N . ARG A 1 423 ? 2.798 -9.931 -7.614 1.00 46.38 423 ARG A N 1
ATOM 3444 C CA . ARG A 1 423 ? 3.307 -9.174 -6.450 1.00 46.38 423 ARG A CA 1
ATOM 3445 C C . ARG A 1 423 ? 3.645 -7.744 -6.910 1.00 46.38 423 ARG A C 1
ATOM 3447 O O . ARG A 1 423 ? 4.769 -7.480 -7.314 1.00 46.38 423 ARG A O 1
ATOM 3454 N N . PHE A 1 424 ? 2.633 -6.870 -6.878 1.00 39.66 424 PHE A N 1
ATOM 3455 C CA . PHE A 1 424 ? 2.680 -5.422 -7.149 1.00 39.66 424 PHE A CA 1
ATOM 3456 C C . PHE A 1 424 ? 2.984 -5.002 -8.603 1.00 39.66 424 PHE A C 1
ATOM 3458 O O . PHE A 1 424 ? 3.878 -5.540 -9.248 1.00 39.66 424 PHE A O 1
ATOM 3465 N N . TYR A 1 425 ? 2.285 -3.974 -9.090 1.00 37.91 425 TYR A N 1
ATOM 3466 C CA . TYR A 1 425 ? 2.765 -3.038 -10.114 1.00 37.91 425 TYR A CA 1
ATOM 3467 C C . TYR A 1 425 ? 2.579 -1.642 -9.511 1.00 37.91 425 TYR A C 1
ATOM 3469 O O . TYR A 1 425 ? 1.559 -1.391 -8.868 1.00 37.91 425 TYR A O 1
ATOM 3477 N N . GLY A 1 426 ? 3.624 -0.822 -9.586 1.00 35.47 426 GLY A N 1
ATOM 3478 C CA . GLY A 1 426 ? 3.731 0.435 -8.854 1.00 35.47 426 GLY A CA 1
ATOM 3479 C C . GLY A 1 426 ? 3.148 1.646 -9.531 1.00 35.47 426 GLY A C 1
ATOM 3480 O O . GLY A 1 426 ? 2.819 1.560 -10.731 1.00 35.47 426 GLY A O 1
#